Protein AF-0000000084389803 (afdb_homodimer)

Organism: Colletotrichum higginsianum (strain IMI 349063) (NCBI:txid759273)

Foldseek 3Di:
DDDDDPCPDDDDPDDDDDDDPPPPDDPPPDDPPPDDPPPPPCDPVNVVVVVVVVVVVVVVVVVVCVVCCVCCVVVVVCPVCPCPCCCVPDALCVVLLPDFDKDKDFFDDDCLLVVPVVACVVVVPVPPPQNLVVLLVQQVAQKFKDQACVSRPDDDAADWAPDNVQGDPRIGIDGDLVNLLSVLVSLVSVVVSCVVVPDDADPVNVVSNVVSVVSNVVVCVVVVWDWDFAFPDPPDPPDRHTPRGRTIDIDTDSVSSSVSRLVGHWDDDDGGIDRDDPPDDGDGD/DDDDDPDPCPDDPPPCPDDPDDDDDDPPDDDDDDDDPPPPPCDPVNVVVVVVVVVVVVVVVVVVCVVCCCCCVVVVVCCPCPVCCCCVPDALCVVLLPDFDKDKDFFDDDCLQVVPVVACVVVPPVVPVQNLQVLLVQQVAQKFKDQACVSRPDDDAADWAPDNVQGDPRIGIDGDLVNLLSVLVSLVSVVVSCVVVPDDADPVSVVSNVVSVVSNVVVCVVVVWDWDFAFPDPPDPPDRHTPRGRTIDIDTDSVSSRVSRLVGHWDDDDGGIDRDDPPDDGDGD

Radius of gyration: 41.42 Å; Cα contacts (8 Å, |Δi|>4): 712; chains: 2; bounding box: 117×66×155 Å

Solvent-accessible surface area (backbone atoms only — not comparable to full-atom values): 33379 Å² total; per-residue (Å²): 133,92,87,77,91,71,88,76,86,87,73,96,78,78,84,87,81,83,86,86,82,74,85,75,83,84,83,79,80,82,82,83,76,80,77,77,82,74,79,73,75,73,49,73,67,43,50,51,46,42,47,51,44,47,48,48,48,47,51,47,47,51,44,43,45,46,44,44,41,42,41,42,46,46,50,56,56,42,43,64,66,59,64,61,58,64,61,61,76,59,58,66,54,43,63,79,54,45,90,71,53,73,40,81,39,69,37,68,84,58,64,89,71,39,51,68,73,71,34,64,67,66,37,62,78,51,72,77,76,45,74,34,46,63,51,26,78,80,32,81,40,70,34,27,54,37,60,53,41,59,84,58,75,41,80,66,37,22,67,54,41,52,55,61,86,82,49,62,92,58,33,25,33,30,26,40,45,36,41,53,44,50,51,36,49,51,50,50,53,52,49,53,52,41,36,61,72,69,49,80,63,50,71,67,54,46,53,50,50,30,50,35,49,40,55,44,51,54,49,47,50,26,62,46,48,64,36,61,27,47,26,71,43,36,82,45,82,88,65,55,51,62,79,66,53,78,28,64,41,61,18,40,45,52,72,56,51,51,52,38,50,56,74,32,32,27,38,83,51,94,73,20,39,34,74,69,53,92,84,53,75,74,48,73,111,134,90,85,90,77,90,77,84,80,78,79,77,88,71,84,74,80,78,75,88,76,86,85,80,84,84,87,80,83,84,85,86,81,85,81,81,83,78,80,75,78,76,52,72,74,44,52,56,51,42,46,53,46,48,49,50,47,47,52,47,46,50,48,40,44,47,43,43,41,42,41,39,44,47,44,53,57,39,43,62,65,59,60,62,53,62,58,59,74,60,58,66,55,43,64,80,53,44,91,71,53,74,40,82,39,68,37,68,85,57,62,89,71,38,51,68,75,70,34,64,70,71,32,64,81,43,73,75,70,44,72,36,47,63,50,25,78,80,32,80,38,70,34,26,52,37,62,54,41,59,84,58,75,41,81,65,36,23,68,52,42,53,54,61,87,81,49,61,93,57,34,25,34,30,25,39,44,37,40,53,44,51,50,36,51,50,50,50,54,51,49,52,52,40,35,61,73,68,49,78,62,50,72,68,53,46,53,49,50,30,49,34,50,39,56,42,50,52,50,47,49,26,62,47,48,63,37,63,26,46,27,73,45,35,81,46,80,90,64,55,50,62,78,66,52,77,26,65,42,62,18,41,44,52,69,56,51,51,52,39,50,56,76,30,31,27,39,85,50,94,73,20,39,33,73,68,54,92,82,54,76,72,47,72,111

pLDDT: mean 70.12, std 28.92, range [16.5, 98.12]

Sequence (570 aa):
MAEDNQEKQFMPLMRDHDSDADTLDEFTCQKCRHAGRQQTIWPAVGVKAILIALLAVAVVMAGLGIVAFAVVYQNSNHCDHSEHESSTLNLPTDSLFGDIPWRRVIMEKDPRYHDPTLSETDQGNMERLNDTFVWSDILPTTMIAVPDPSIYGLSGGGKVWENPADFDDKTEAWTVSVMHQLHCLADFKKNFNNLRSGGALSDGQYAHLTHCVEIVRRNVMCKAELALERPNDPHIWPVQHVSGWGNAHVCRDWDQVMAAIKKYAITRGENGWRRIRDDDPKLIIMAEDNQEKQFMPLMRDHDSDADTLDEFTCQKCRHAGRQQTIWPAVGVKAILIALLAVAVVMAGLGIVAFAVVYQNSNHCDHSEHESSTLNLPTDSLFGDIPWRRVIMEKDPRYHDPTLSETDQGNMERLNDTFVWSDILPTTMIAVPDPSIYGLSGGGKVWENPADFDDKTEAWTVSVMHQLHCLADFKKNFNNLRSGGALSDGQYAHLTHCVEIVRRNVMCKAELALERPNDPHIWPVQHVSGWGNAHVCRDWDQVMAAIKKYAITRGENGWRRIRDDDPKLII

InterPro domains:
  IPR021765 Mycotoxin biosynthesis protein UstYa-like [PF11807] (53-258)
  IPR021765 Mycotoxin biosynthesis protein UstYa-like [PTHR33365] (1-266)

Secondary structure (DSSP, 8-state):
-------------------------------------------HHHHHHHHHHHHHHHHHHHHHHHHHHHHIIIIITTS---------SS-TTHHHH--PPEEEEEE---HHHH-TT--STHHHHS-S--HHHHHHTT---SEEEES-GGGGT----B--BSSGGGS-TT-EEEEEHHHHHHHHHHHHHHHHHHHHTT----HHHHHHHHHHHHHHHHHHHHH----EE-BS-TT-SS---B---SEEEEEE-HHHHHHHHHTTEEEE-SSSEEE--TTPPPPP-/-------------------------------------------THHHHHHHHHHHHHHHHHHHHHHHHHHHHHHHTTTS---------SS-TTHHHH--PPEEEEEE---HHHH-TT--SGGGTT-SS--HHHHHHTT---SEEEES-GGGGT----B--BSSGGGS-TT-EEEEEHHHHHHHHHHHHHHHHHHHHTT----HHHHHHHHHHHHHHHHHHHHH----EE-BS-TT-SS---B---SEEEEEE-HHHHHHHHHTTEEEE-SSSEEE--TTPPPPP-

Structure (mmCIF, N/CA/C/O backbone):
data_AF-0000000084389803-model_v1
#
loop_
_entity.id
_entity.type
_entity.pdbx_description
1 polymer 'Oxidase ustYa'
#
loop_
_atom_site.group_PDB
_atom_site.id
_atom_site.type_symbol
_atom_site.label_atom_id
_atom_site.label_alt_id
_atom_site.label_comp_id
_atom_site.label_asym_id
_atom_site.label_entity_id
_atom_site.label_seq_id
_atom_site.pdbx_PDB_ins_code
_atom_site.Cartn_x
_atom_site.Cartn_y
_atom_site.Cartn_z
_atom_site.occupancy
_atom_site.B_iso_or_equiv
_atom_site.auth_seq_id
_atom_site.auth_comp_id
_atom_site.auth_asym_id
_atom_site.auth_atom_id
_atom_site.pdbx_PDB_model_num
ATOM 1 N N . MET A 1 1 ? -31.562 -13.711 -65.875 1 16.94 1 MET A N 1
ATOM 2 C CA . MET A 1 1 ? -30.797 -14.047 -67.062 1 16.94 1 MET A CA 1
ATOM 3 C C . MET A 1 1 ? -29.328 -13.633 -66.938 1 16.94 1 MET A C 1
ATOM 5 O O . MET A 1 1 ? -28.469 -14.078 -67.688 1 16.94 1 MET A O 1
ATOM 9 N N . ALA A 1 2 ? -28.906 -12.422 -66.312 1 20.75 2 ALA A N 1
ATOM 10 C CA . ALA A 1 2 ? -27.781 -11.75 -66.938 1 20.75 2 ALA A CA 1
ATOM 11 C C . ALA A 1 2 ? -26.469 -12.477 -66.688 1 20.75 2 ALA A C 1
ATOM 13 O O . ALA A 1 2 ? -26.281 -13.047 -65.562 1 20.75 2 ALA A O 1
ATOM 14 N N . GLU A 1 3 ? -25.5 -12.352 -67.688 1 18.73 3 GLU A N 1
ATOM 15 C CA . GLU A 1 3 ? -24.344 -12.969 -68.312 1 18.73 3 GLU A CA 1
ATOM 16 C C . GLU A 1 3 ? -23.047 -12.68 -67.562 1 18.73 3 GLU A C 1
ATOM 18 O O . GLU A 1 3 ? -22.984 -11.719 -66.812 1 18.73 3 GLU A O 1
ATOM 23 N N . ASP A 1 4 ? -21.781 -13.211 -68 1 19.16 4 ASP A N 1
ATOM 24 C CA . ASP A 1 4 ? -20.578 -14.008 -67.812 1 19.16 4 ASP A CA 1
ATOM 25 C C . ASP A 1 4 ? -19.328 -13.125 -67.875 1 19.16 4 ASP A C 1
ATOM 27 O O . ASP A 1 4 ? -18.203 -13.617 -67.75 1 19.16 4 ASP A O 1
ATOM 31 N N . ASN A 1 5 ? -19.312 -11.695 -68.062 1 19.83 5 ASN A N 1
ATOM 32 C CA . ASN A 1 5 ? -18.234 -11.336 -69 1 19.83 5 ASN A CA 1
ATOM 33 C C . ASN A 1 5 ? -16.875 -11.297 -68.312 1 19.83 5 ASN A C 1
ATOM 35 O O . ASN A 1 5 ? -16.656 -10.438 -67.438 1 19.83 5 ASN A O 1
ATOM 39 N N . GLN A 1 6 ? -15.906 -12.336 -68.25 1 18.86 6 GLN A N 1
ATOM 40 C CA . GLN A 1 6 ? -14.672 -12.852 -67.688 1 18.86 6 GLN A CA 1
ATOM 41 C C . GLN A 1 6 ? -13.453 -12.156 -68.312 1 18.86 6 GLN A C 1
ATOM 43 O O . GLN A 1 6 ? -12.344 -12.695 -68.25 1 18.86 6 GLN A O 1
ATOM 48 N N . GLU A 1 7 ? -13.328 -10.844 -68.688 1 18.34 7 GLU A N 1
ATOM 49 C CA . GLU A 1 7 ? -12.266 -10.625 -69.688 1 18.34 7 GLU A CA 1
ATOM 50 C C . GLU A 1 7 ? -10.898 -10.602 -69.062 1 18.34 7 GLU A C 1
ATOM 52 O O . GLU A 1 7 ? -10.602 -9.711 -68.25 1 18.34 7 GLU A O 1
ATOM 57 N N . LYS A 1 8 ? -10.023 -11.648 -68.688 1 20.7 8 LYS A N 1
ATOM 58 C CA . LYS A 1 8 ? -8.758 -11.914 -68 1 20.7 8 LYS A CA 1
ATOM 59 C C . LYS A 1 8 ? -7.57 -11.492 -68.875 1 20.7 8 LYS A C 1
ATOM 61 O O . LYS A 1 8 ? -7.176 -12.211 -69.812 1 20.7 8 LYS A O 1
ATOM 66 N N . GLN A 1 9 ? -7.477 -10.242 -69.375 1 16.67 9 GLN A N 1
ATOM 67 C CA . GLN A 1 9 ? -6.492 -10.086 -70.438 1 16.67 9 GLN A CA 1
ATOM 68 C C . GLN A 1 9 ? -5.086 -10.414 -69.938 1 16.67 9 GLN A C 1
ATOM 70 O O . GLN A 1 9 ? -4.773 -10.219 -68.75 1 16.67 9 GLN A O 1
ATOM 75 N N . PHE A 1 10 ? -4.008 -10.758 -70.875 1 16.83 10 PHE A N 1
ATOM 76 C CA . PHE A 1 10 ? -2.9 -11.562 -71.375 1 16.83 10 PHE A CA 1
ATOM 77 C C . PHE A 1 10 ? -1.562 -10.938 -71 1 16.83 10 PHE A C 1
ATOM 79 O O . PHE A 1 10 ? -1.495 -9.742 -70.688 1 16.83 10 PHE A O 1
ATOM 86 N N . MET A 1 11 ? -0.397 -11.531 -71.562 1 17.09 11 MET A N 1
ATOM 87 C CA . MET A 1 11 ? 0.909 -12.141 -71.312 1 17.09 11 MET A CA 1
ATOM 88 C C . MET A 1 11 ? 2.029 -11.227 -71.812 1 17.09 11 MET A C 1
ATOM 90 O O . MET A 1 11 ? 3.209 -11.539 -71.625 1 17.09 11 MET A O 1
ATOM 94 N N . PRO A 1 12 ? 2.17 -9.836 -72.062 1 17.47 12 PRO A N 1
ATOM 95 C CA . PRO A 1 12 ? 3.197 -9.695 -73.125 1 17.47 12 PRO A CA 1
ATOM 96 C C . PRO A 1 12 ? 4.617 -9.781 -72.562 1 17.47 12 PRO A C 1
ATOM 98 O O . PRO A 1 12 ? 4.91 -9.172 -71.5 1 17.47 12 PRO A O 1
ATOM 101 N N . LEU A 1 13 ? 5.605 -10.742 -72.75 1 17.34 13 LEU A N 1
ATOM 102 C CA . LEU A 1 13 ? 6.855 -11.367 -72.312 1 17.34 13 LEU A CA 1
ATOM 103 C C . LEU A 1 13 ? 8.055 -10.57 -72.812 1 17.34 13 LEU A C 1
ATOM 105 O O . LEU A 1 13 ? 9.164 -10.727 -72.312 1 17.34 13 LEU A O 1
ATOM 109 N N . MET A 1 14 ? 8.172 -9.664 -73.875 1 16.5 14 MET A N 1
ATOM 110 C CA . MET A 1 14 ? 9.234 -9.875 -74.875 1 16.5 14 MET A CA 1
ATOM 111 C C . MET A 1 14 ? 10.531 -9.211 -74.438 1 16.5 14 MET A C 1
ATOM 113 O O . MET A 1 14 ? 11.594 -9.469 -75 1 16.5 14 MET A O 1
ATOM 117 N N . ARG A 1 15 ? 10.773 -8.383 -73.375 1 18.33 15 ARG A N 1
ATOM 118 C CA . ARG A 1 15 ? 11.688 -7.344 -73.812 1 18.33 15 ARG A CA 1
ATOM 119 C C . ARG A 1 15 ? 13.094 -7.895 -74.062 1 18.33 15 ARG A C 1
ATOM 121 O O . ARG A 1 15 ? 13.492 -8.852 -73.375 1 18.33 15 ARG A O 1
ATOM 128 N N . ASP A 1 16 ? 14.055 -7.215 -74.938 1 16.89 16 ASP A N 1
ATOM 129 C CA . ASP A 1 16 ? 15.195 -7.355 -75.812 1 16.89 16 ASP A CA 1
ATOM 130 C C . ASP A 1 16 ? 16.516 -7.383 -75.062 1 16.89 16 ASP A C 1
ATOM 132 O O . ASP A 1 16 ? 16.641 -6.703 -74 1 16.89 16 ASP A O 1
ATOM 136 N N . HIS A 1 17 ? 17.469 -8.344 -75.188 1 18.48 17 HIS A N 1
ATOM 137 C CA . HIS A 1 17 ? 18.641 -9.07 -74.75 1 18.48 17 HIS A CA 1
ATOM 138 C C . HIS A 1 17 ? 19.922 -8.289 -75 1 18.48 17 HIS A C 1
ATOM 140 O O . HIS A 1 17 ? 21.031 -8.828 -74.875 1 18.48 17 HIS A O 1
ATOM 146 N N . ASP A 1 18 ? 19.984 -6.887 -75 1 18.14 18 ASP A N 1
ATOM 147 C CA . ASP A 1 18 ? 21.109 -6.379 -75.75 1 18.14 18 ASP A CA 1
ATOM 148 C C . ASP A 1 18 ? 22.438 -6.887 -75.188 1 18.14 18 ASP A C 1
ATOM 150 O O . ASP A 1 18 ? 22.516 -7.312 -74.062 1 18.14 18 ASP A O 1
ATOM 154 N N . SER A 1 19 ? 23.688 -6.516 -75.938 1 18.11 19 SER A N 1
ATOM 155 C CA . SER A 1 19 ? 24.969 -6.895 -76.5 1 18.11 19 SER A CA 1
ATOM 156 C C . SER A 1 19 ? 26.125 -6.621 -75.562 1 18.11 19 SER A C 1
ATOM 158 O O . SER A 1 19 ? 26.281 -5.508 -75.062 1 18.11 19 SER A O 1
ATOM 160 N N . ASP A 1 20 ? 26.641 -7.512 -74.75 1 18.38 20 ASP A N 1
ATOM 161 C CA . ASP A 1 20 ? 27.656 -7.684 -73.688 1 18.38 20 ASP A CA 1
ATOM 162 C C . ASP A 1 20 ? 29.062 -7.406 -74.25 1 18.38 20 ASP A C 1
ATOM 164 O O . ASP A 1 20 ? 29.531 -8.125 -75.125 1 18.38 20 ASP A O 1
ATOM 168 N N . ALA A 1 21 ? 29.484 -6.133 -74.5 1 17.7 21 ALA A N 1
ATOM 169 C CA . ALA A 1 21 ? 30.75 -5.691 -75.062 1 17.7 21 ALA A CA 1
ATOM 170 C C . ALA A 1 21 ? 31.938 -6.191 -74.312 1 17.7 21 ALA A C 1
ATOM 172 O O . ALA A 1 21 ? 32 -6.012 -73.062 1 17.7 21 ALA A O 1
ATOM 173 N N . ASP A 1 22 ? 32.812 -7.145 -74.625 1 18.38 22 ASP A N 1
ATOM 174 C CA . ASP A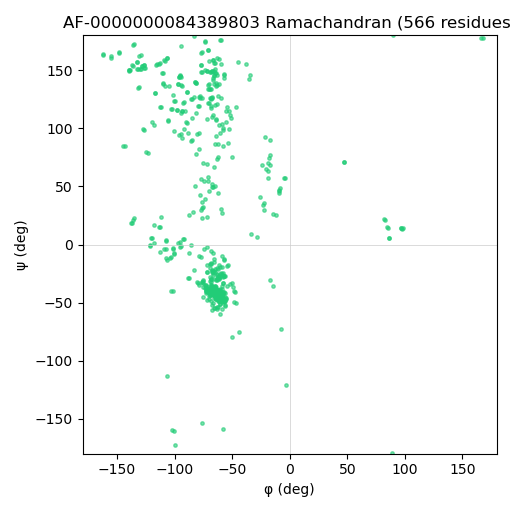 1 22 ? 33.906 -8.047 -74.312 1 18.38 22 ASP A CA 1
ATOM 175 C C . ASP A 1 22 ? 35.219 -7.273 -74.125 1 18.38 22 ASP A C 1
ATOM 177 O O . ASP A 1 22 ? 36.281 -7.871 -74 1 18.38 22 ASP A O 1
ATOM 181 N N . THR A 1 23 ? 35.281 -6.051 -73.312 1 18.77 23 THR A N 1
ATOM 182 C CA . THR A 1 23 ? 36.5 -5.301 -73.5 1 18.77 23 THR A CA 1
ATOM 183 C C . THR A 1 23 ? 37.688 -6.094 -72.938 1 18.77 23 THR A C 1
ATOM 185 O O . THR A 1 23 ? 37.656 -6.57 -71.812 1 18.77 23 THR A O 1
ATOM 188 N N . LEU A 1 24 ? 38.594 -6.633 -73.75 1 19.14 24 LEU A N 1
ATOM 189 C CA . LEU A 1 24 ? 39.75 -7.516 -73.75 1 19.14 24 LEU A CA 1
ATOM 190 C C . LEU A 1 24 ? 40.969 -6.852 -73.125 1 19.14 24 LEU A C 1
ATOM 192 O O . LEU A 1 24 ? 42.062 -7.402 -73.188 1 19.14 24 LEU A O 1
ATOM 196 N N . ASP A 1 25 ? 40.938 -5.773 -72.188 1 19.58 25 ASP A N 1
ATOM 197 C CA . ASP A 1 25 ? 42.156 -4.984 -72.188 1 19.58 25 ASP A CA 1
ATOM 198 C C . ASP A 1 25 ? 43.344 -5.836 -71.75 1 19.58 25 ASP A C 1
ATOM 200 O O . ASP A 1 25 ? 43.188 -6.844 -71.062 1 19.58 25 ASP A O 1
ATOM 204 N N . GLU A 1 26 ? 44.656 -5.324 -72.125 1 19.56 26 GLU A N 1
ATOM 205 C CA . GLU A 1 26 ? 46.062 -5.637 -72.5 1 19.56 26 GLU A CA 1
ATOM 206 C C . GLU A 1 26 ? 46.906 -5.828 -71.25 1 19.56 26 GLU A C 1
ATOM 208 O O . GLU A 1 26 ? 46.875 -5.004 -70.312 1 19.56 26 GLU A O 1
ATOM 213 N N . PHE A 1 27 ? 47.406 -7.051 -70.812 1 20.92 27 PHE A N 1
ATOM 214 C CA . PHE A 1 27 ? 48.125 -7.723 -69.75 1 20.92 27 PHE A CA 1
ATOM 215 C C . PHE A 1 27 ? 49.562 -7.27 -69.688 1 20.92 27 PHE A C 1
ATOM 217 O O . PHE A 1 27 ? 50.438 -7.938 -70.188 1 20.92 27 PHE A O 1
ATOM 224 N N . THR A 1 28 ? 49.906 -5.879 -69.688 1 18.95 28 THR A N 1
ATOM 225 C CA . THR A 1 28 ? 51.281 -5.57 -70 1 18.95 28 THR A CA 1
ATOM 226 C C . THR A 1 28 ? 52.188 -6.059 -68.812 1 18.95 28 THR A C 1
ATOM 228 O O . THR A 1 28 ? 51.812 -5.926 -67.688 1 18.95 28 THR A O 1
ATOM 231 N N . CYS A 1 29 ? 53.188 -6.859 -69.125 1 20.98 29 CYS A N 1
ATOM 232 C CA . CYS A 1 29 ? 54.156 -7.746 -68.438 1 20.98 29 CYS A CA 1
ATOM 233 C C . CYS A 1 29 ? 55.25 -6.949 -67.812 1 20.98 29 CYS A C 1
ATOM 235 O O . CYS A 1 29 ? 56.375 -6.844 -68.312 1 20.98 29 CYS A O 1
ATOM 237 N N . GLN A 1 30 ? 55.031 -5.773 -67.125 1 18.81 30 GLN A N 1
ATOM 238 C CA . GLN A 1 30 ? 56.156 -4.871 -66.875 1 18.81 30 GLN A CA 1
ATOM 239 C C . GLN A 1 30 ? 57.281 -5.562 -66.125 1 18.81 30 GLN A C 1
ATOM 241 O O . GLN A 1 30 ? 57.031 -6.402 -65.25 1 18.81 30 GLN A O 1
ATOM 246 N N . LYS A 1 31 ? 58.625 -5.188 -66.5 1 20.91 31 LYS A N 1
ATOM 247 C CA . LYS A 1 31 ? 60.062 -5.488 -66.375 1 20.91 31 LYS A CA 1
ATOM 248 C C . LYS A 1 31 ? 60.5 -5.344 -64.938 1 20.91 31 LYS A C 1
ATOM 250 O O . LYS A 1 31 ? 60.094 -4.43 -64.25 1 20.91 31 LYS A O 1
ATOM 255 N N . CYS A 1 32 ? 61.188 -6.359 -64.25 1 21.11 32 CYS A N 1
ATOM 256 C CA . CYS A 1 32 ? 61.688 -6.805 -62.938 1 21.11 32 CYS A CA 1
ATOM 257 C C . CYS A 1 32 ? 62.906 -5.992 -62.531 1 21.11 32 CYS A C 1
ATOM 259 O O . CYS A 1 32 ? 64.062 -6.324 -62.875 1 21.11 32 CYS A O 1
ATOM 261 N N . ARG A 1 33 ? 62.969 -4.629 -62.781 1 21.55 33 ARG A N 1
ATOM 262 C CA . ARG A 1 33 ? 64.25 -3.977 -62.656 1 21.55 33 ARG A CA 1
ATOM 263 C C . ARG A 1 33 ? 64.875 -4.211 -61.25 1 21.55 33 ARG A C 1
ATOM 265 O O . ARG A 1 33 ? 64.188 -4.086 -60.25 1 21.55 33 ARG A O 1
ATOM 272 N N . HIS A 1 34 ? 66 -4.926 -61.25 1 22.83 34 HIS A N 1
ATOM 273 C CA . HIS A 1 34 ? 66.875 -5.438 -60.219 1 22.83 34 HIS A CA 1
ATOM 274 C C . HIS A 1 34 ? 67.562 -4.301 -59.438 1 22.83 34 HIS A C 1
ATOM 276 O O . HIS A 1 34 ? 68.438 -3.6 -59.969 1 22.83 34 HIS A O 1
ATOM 282 N N . ALA A 1 35 ? 66.875 -3.297 -58.938 1 24.38 35 ALA A N 1
ATOM 283 C CA . ALA A 1 35 ? 67.438 -2.08 -58.375 1 24.38 35 ALA A CA 1
ATOM 284 C C . ALA A 1 35 ? 68.438 -2.406 -57.281 1 24.38 35 ALA A C 1
ATOM 286 O O . ALA A 1 35 ? 68.25 -3.312 -56.5 1 24.38 35 ALA A O 1
ATOM 287 N N . GLY A 1 36 ? 69.812 -1.921 -57.594 1 25.33 36 GLY A N 1
ATOM 288 C CA . GLY A 1 36 ? 71.125 -1.866 -56.969 1 25.33 36 GLY A CA 1
ATOM 289 C C . GLY A 1 36 ? 71.062 -1.375 -55.531 1 25.33 36 GLY A C 1
ATOM 290 O O . GLY A 1 36 ? 70.375 -0.431 -55.219 1 25.33 36 GLY A O 1
ATOM 291 N N . ARG A 1 37 ? 71.5 -2.271 -54.625 1 28.3 37 ARG A N 1
ATOM 292 C CA . ARG A 1 37 ? 71.5 -2.277 -53.156 1 28.3 37 ARG A CA 1
ATOM 293 C C . ARG A 1 37 ? 72.438 -1.193 -52.625 1 28.3 37 ARG A C 1
ATOM 295 O O . ARG A 1 37 ? 73.688 -1.317 -52.688 1 28.3 37 ARG A O 1
ATOM 302 N N . GLN A 1 38 ? 72.312 0.101 -53.156 1 27.77 38 GLN A N 1
ATOM 303 C CA . GLN A 1 38 ? 73.25 1.117 -52.656 1 27.77 38 GLN A CA 1
ATOM 304 C C . GLN A 1 38 ? 73.25 1.118 -51.156 1 27.77 38 GLN A C 1
ATOM 306 O O . GLN A 1 38 ? 72.25 1.168 -50.5 1 27.77 38 GLN A O 1
ATOM 311 N N . GLN A 1 39 ? 74.438 0.583 -50.688 1 28.61 39 GLN A N 1
ATOM 312 C CA . GLN A 1 39 ? 74.875 0.408 -49.312 1 28.61 39 GLN A CA 1
ATOM 313 C C . GLN A 1 39 ? 75 1.755 -48.594 1 28.61 39 GLN A C 1
ATOM 315 O O . GLN A 1 39 ? 75.938 2.523 -48.906 1 28.61 39 GLN A O 1
ATOM 320 N N . THR A 1 40 ? 74.062 2.66 -48.719 1 29.97 40 THR A N 1
ATOM 321 C CA . THR A 1 40 ? 74.25 4 -48.156 1 29.97 40 THR A CA 1
ATOM 322 C C . THR A 1 40 ? 74.625 3.938 -46.688 1 29.97 40 THR A C 1
ATOM 324 O O . THR A 1 40 ? 74 3.229 -45.906 1 29.97 40 THR A O 1
ATOM 327 N N . ILE A 1 41 ? 76 4.094 -46.562 1 34.16 41 ILE A N 1
ATOM 328 C CA . ILE A 1 41 ? 76.75 4.262 -45.344 1 34.16 41 ILE A CA 1
ATOM 329 C C . ILE A 1 41 ? 76.125 5.379 -44.5 1 34.16 41 ILE A C 1
ATOM 331 O O . ILE A 1 41 ? 76.062 6.531 -44.938 1 34.16 41 ILE A O 1
ATOM 335 N N . TRP A 1 42 ? 75.062 5.145 -43.875 1 34.41 42 TRP A N 1
ATOM 336 C CA . TRP A 1 42 ? 74.375 6.137 -43.094 1 34.41 42 TRP A CA 1
ATOM 337 C C . TRP A 1 42 ? 75.25 6.723 -42 1 34.41 42 TRP A C 1
ATOM 339 O O . TRP A 1 42 ? 75.812 5.988 -41.188 1 34.41 42 TRP A O 1
ATOM 349 N N . PRO A 1 43 ? 76.062 7.82 -42.5 1 38.78 43 PRO A N 1
ATOM 350 C CA . PRO A 1 43 ? 77.062 8.477 -41.656 1 38.78 43 PRO A CA 1
ATOM 351 C C . PRO A 1 43 ? 76.562 8.617 -40.219 1 38.78 43 PRO A C 1
ATOM 353 O O . PRO A 1 43 ? 75.375 8.555 -39.938 1 38.78 43 PRO A O 1
ATOM 356 N N . ALA A 1 44 ? 77.688 8.695 -39.375 1 45.69 44 ALA A N 1
ATOM 357 C CA . ALA A 1 44 ? 77.688 8.711 -37.938 1 45.69 44 ALA A CA 1
ATOM 358 C C . ALA A 1 44 ? 76.688 9.742 -37.406 1 45.69 44 ALA A C 1
ATOM 360 O O . ALA A 1 44 ? 76.125 9.555 -36.344 1 45.69 44 ALA A O 1
ATOM 361 N N . VAL A 1 45 ? 76.625 10.852 -38.156 1 45.72 45 VAL A N 1
ATOM 362 C CA . VAL A 1 45 ? 75.625 11.898 -37.812 1 45.72 45 VAL A CA 1
ATOM 363 C C . VAL A 1 45 ? 74.25 11.375 -38 1 45.72 45 VAL A C 1
ATOM 365 O O . VAL A 1 45 ? 73.312 11.93 -37.438 1 45.72 45 VAL A O 1
ATOM 368 N N . GLY A 1 46 ? 74.25 10.266 -38.875 1 42.03 46 GLY A N 1
ATOM 369 C CA . GLY A 1 46 ? 72.938 9.695 -39.094 1 42.03 46 GLY A CA 1
ATOM 370 C C . GLY A 1 46 ? 72.375 8.898 -37.938 1 42.03 46 GLY A C 1
ATOM 371 O O . GLY A 1 46 ? 71.188 8.836 -37.719 1 42.03 46 GLY A O 1
ATOM 372 N N . VAL A 1 47 ? 73.375 8.289 -37.344 1 49.97 47 VAL A N 1
ATOM 373 C CA . VAL A 1 47 ? 72.938 7.523 -36.188 1 49.97 47 VAL A CA 1
ATOM 374 C C . VAL A 1 47 ? 72.5 8.477 -35.062 1 49.97 47 VAL A C 1
ATOM 376 O O . VAL A 1 47 ? 71.5 8.211 -34.375 1 49.97 47 VAL A O 1
ATOM 379 N N . LYS A 1 48 ? 73.312 9.477 -34.875 1 54.25 48 LYS A N 1
ATOM 380 C CA . LYS A 1 48 ? 72.938 10.445 -33.875 1 54.25 48 LYS A CA 1
ATOM 381 C C . LYS A 1 48 ? 71.625 11.109 -34.25 1 54.25 48 LYS A C 1
ATOM 383 O O . LYS A 1 48 ? 70.75 11.367 -33.375 1 54.25 48 LYS A O 1
ATOM 388 N N . ALA A 1 49 ? 71.5 11.43 -35.531 1 53.59 49 ALA A N 1
ATOM 389 C CA . ALA A 1 49 ? 70.25 11.977 -36 1 53.59 49 ALA A CA 1
ATOM 390 C C . ALA A 1 49 ? 69.125 10.93 -35.906 1 53.59 49 ALA A C 1
ATOM 392 O O . ALA A 1 49 ? 68 11.258 -35.625 1 53.59 49 ALA A O 1
ATOM 393 N N . ILE A 1 50 ? 69.562 9.695 -36.031 1 56 50 ILE A N 1
ATOM 394 C CA . ILE A 1 50 ? 68.562 8.641 -35.844 1 56 50 ILE A CA 1
ATOM 395 C C . ILE A 1 50 ? 68.25 8.484 -34.344 1 56 50 ILE A C 1
ATOM 397 O O . ILE A 1 50 ? 67.062 8.344 -34 1 56 50 ILE A O 1
ATOM 401 N N . LEU A 1 51 ? 69.25 8.633 -33.625 1 58.25 51 LEU A N 1
ATOM 402 C CA . LEU A 1 51 ? 69 8.516 -32.219 1 58.25 51 LEU A CA 1
ATOM 403 C C . LEU A 1 51 ? 68.25 9.727 -31.703 1 58.25 51 LEU A C 1
ATOM 405 O O . LEU A 1 51 ? 67.312 9.594 -30.906 1 58.25 51 LEU A O 1
ATOM 409 N N . ILE A 1 52 ? 68.562 10.953 -32.094 1 61.62 52 ILE A N 1
ATOM 410 C CA . ILE A 1 52 ? 67.75 12.125 -31.766 1 61.62 52 ILE A CA 1
ATOM 411 C C . ILE A 1 52 ? 66.375 12.008 -32.406 1 61.62 52 ILE A C 1
ATOM 413 O O . ILE A 1 52 ? 65.375 12.344 -31.781 1 61.62 52 ILE A O 1
ATOM 417 N N . ALA A 1 53 ? 66.375 11.453 -33.594 1 60.66 53 ALA A N 1
ATOM 418 C CA . ALA A 1 53 ? 65.062 11.234 -34.25 1 60.66 53 ALA A CA 1
ATOM 419 C C . ALA A 1 53 ? 64.312 10.133 -33.531 1 60.66 53 ALA A C 1
ATOM 421 O O . ALA A 1 53 ? 63.094 10.234 -33.375 1 60.66 53 ALA A O 1
ATOM 422 N N . LEU A 1 54 ? 65.062 9.156 -33.125 1 61.41 54 LEU A N 1
ATOM 423 C CA . LEU A 1 54 ? 64.375 8.141 -32.312 1 61.41 54 LEU A CA 1
ATOM 424 C C . LEU A 1 54 ? 63.938 8.703 -30.953 1 61.41 54 LEU A C 1
ATOM 426 O O . LEU A 1 54 ? 62.875 8.398 -30.453 1 61.41 54 LEU A O 1
ATOM 430 N N . LEU A 1 55 ? 64.75 9.547 -30.438 1 63.53 55 LEU A N 1
ATOM 431 C CA . LEU A 1 55 ? 64.375 10.172 -29.172 1 63.53 55 LEU A CA 1
ATOM 432 C C . LEU A 1 55 ? 63.281 11.18 -29.375 1 63.53 55 LEU A C 1
ATOM 434 O O . LEU A 1 55 ? 62.375 11.273 -28.562 1 63.53 55 LEU A O 1
ATOM 438 N N . ALA A 1 56 ? 63.281 11.883 -30.516 1 61.66 56 ALA A N 1
ATOM 439 C CA . ALA A 1 56 ? 62.156 12.766 -30.828 1 61.66 56 ALA A CA 1
ATOM 440 C C . ALA A 1 56 ? 60.906 11.961 -31.141 1 61.66 56 ALA A C 1
ATOM 442 O O . ALA A 1 56 ? 59.812 12.344 -30.719 1 61.66 56 ALA A O 1
ATOM 443 N N . VAL A 1 57 ? 61.031 10.852 -31.844 1 62.44 57 VAL A N 1
ATOM 444 C CA . VAL A 1 57 ? 59.875 10 -32.062 1 62.44 57 VAL A CA 1
ATOM 445 C C . VAL A 1 57 ? 59.438 9.383 -30.734 1 62.44 57 VAL A C 1
ATOM 447 O O . VAL A 1 57 ? 58.25 9.25 -30.484 1 62.44 57 VAL A O 1
ATOM 450 N N . ALA A 1 58 ? 60.406 9.07 -29.922 1 59.81 58 ALA A N 1
ATOM 451 C CA . ALA A 1 58 ? 60.031 8.555 -28.609 1 59.81 58 ALA A CA 1
ATOM 452 C C . ALA A 1 58 ? 59.375 9.641 -27.766 1 59.81 58 ALA A C 1
ATOM 454 O O . ALA A 1 58 ? 58.406 9.375 -27.047 1 59.81 58 ALA A O 1
ATOM 455 N N . VAL A 1 59 ? 59.781 10.883 -27.781 1 61.84 59 VAL A N 1
ATOM 456 C CA . VAL A 1 59 ? 59.125 11.992 -27.078 1 61.84 59 VAL A CA 1
ATOM 457 C C . VAL A 1 59 ? 57.781 12.281 -27.734 1 61.84 59 VAL A C 1
ATOM 459 O O . VAL A 1 59 ? 56.781 12.547 -27.047 1 61.84 59 VAL A O 1
ATOM 462 N N . VAL A 1 60 ? 57.656 12.195 -29.016 1 57.84 60 VAL A N 1
ATOM 463 C CA . VAL A 1 60 ? 56.375 12.383 -29.688 1 57.84 60 VAL A CA 1
ATOM 464 C C . VAL A 1 60 ? 55.469 11.172 -29.438 1 57.84 60 VAL A C 1
ATOM 466 O O . VAL A 1 60 ? 54.281 11.32 -29.172 1 57.84 60 VAL A O 1
ATOM 469 N N . MET A 1 61 ? 56.031 9.992 -29.453 1 55.28 61 MET A N 1
ATOM 470 C CA . MET A 1 61 ? 55.156 8.859 -29.109 1 55.28 61 MET A CA 1
ATOM 471 C C . MET A 1 61 ? 54.812 8.883 -27.625 1 55.28 61 MET A C 1
ATOM 473 O O . MET A 1 61 ? 53.688 8.516 -27.25 1 55.28 61 MET A O 1
ATOM 477 N N . ALA A 1 62 ? 55.719 9.273 -26.766 1 57.31 62 ALA A N 1
ATOM 478 C CA . ALA A 1 62 ? 55.344 9.469 -25.359 1 57.31 62 ALA A CA 1
ATOM 479 C C . ALA A 1 62 ? 54.375 10.633 -25.219 1 57.31 62 ALA A C 1
ATOM 481 O O . ALA A 1 62 ? 53.438 10.562 -24.406 1 57.31 62 ALA A O 1
ATOM 482 N N . GLY A 1 63 ? 54.531 11.734 -25.938 1 54.06 63 GLY A N 1
ATOM 483 C CA . GLY A 1 63 ? 53.531 12.781 -25.984 1 54.06 63 GLY A CA 1
ATOM 484 C C . GLY A 1 63 ? 52.219 12.32 -26.594 1 54.06 63 GLY A C 1
ATOM 485 O O . GLY A 1 63 ? 51.156 12.656 -26.109 1 54.06 63 GLY A O 1
ATOM 486 N N . LEU A 1 64 ? 52.312 11.609 -27.703 1 56.78 64 LEU A N 1
ATOM 487 C CA . LEU A 1 64 ? 51.094 11.055 -28.281 1 56.78 64 LEU A CA 1
ATOM 488 C C . LEU A 1 64 ? 50.5 9.977 -27.375 1 56.78 64 LEU A C 1
ATOM 490 O O . LEU A 1 64 ? 49.25 9.828 -27.312 1 56.78 64 LEU A O 1
ATOM 494 N N . GLY A 1 65 ? 51.312 9.172 -26.812 1 49.5 65 GLY A N 1
ATOM 495 C CA . GLY A 1 65 ? 50.75 8.312 -25.781 1 49.5 65 GLY A CA 1
ATOM 496 C C . GLY A 1 65 ? 50.156 9.086 -24.625 1 49.5 65 GLY A C 1
ATOM 497 O O . GLY A 1 65 ? 49.125 8.695 -24.094 1 49.5 65 GLY A O 1
ATOM 498 N N . ILE A 1 66 ? 50.75 10.203 -24.172 1 52.97 66 ILE A N 1
ATOM 499 C CA . ILE A 1 66 ? 50.125 11.07 -23.172 1 52.97 66 ILE A CA 1
ATOM 500 C C . ILE A 1 66 ? 48.906 11.742 -23.75 1 52.97 66 ILE A C 1
ATOM 502 O O . ILE A 1 66 ? 47.844 11.828 -23.094 1 52.97 66 ILE A O 1
ATOM 506 N N . VAL A 1 67 ? 48.938 12.281 -25.016 1 50.34 67 VAL A N 1
ATOM 507 C CA . VAL A 1 67 ? 47.75 12.82 -25.625 1 50.34 67 VAL A CA 1
ATOM 508 C C . VAL A 1 67 ? 46.75 11.688 -25.906 1 50.34 67 VAL A C 1
ATOM 510 O O . VAL A 1 67 ? 45.562 11.812 -25.641 1 50.34 67 VAL A O 1
ATOM 513 N N . ALA A 1 68 ? 47.156 10.578 -26.594 1 45.66 68 ALA A N 1
ATOM 514 C CA . ALA A 1 68 ? 46.25 9.453 -26.719 1 45.66 68 ALA A CA 1
ATOM 515 C C . ALA A 1 68 ? 45.844 8.93 -25.344 1 45.66 68 ALA A C 1
ATOM 517 O O . ALA A 1 68 ? 44.656 8.594 -25.125 1 45.66 68 ALA A O 1
ATOM 518 N N . PHE A 1 69 ? 46.719 8.758 -24.406 1 43.72 69 PHE A N 1
ATOM 519 C CA . PHE A 1 69 ? 46.281 8.492 -23.047 1 43.72 69 PHE A CA 1
ATOM 520 C C . PHE A 1 69 ? 45.469 9.656 -22.516 1 43.72 69 PHE A C 1
ATOM 522 O O . PHE A 1 69 ? 44.438 9.453 -21.859 1 43.72 69 PHE A O 1
ATOM 529 N N . ALA A 1 70 ? 45.844 10.898 -22.656 1 43.5 70 ALA A N 1
ATOM 530 C CA . ALA A 1 70 ? 44.969 12.016 -22.328 1 43.5 70 A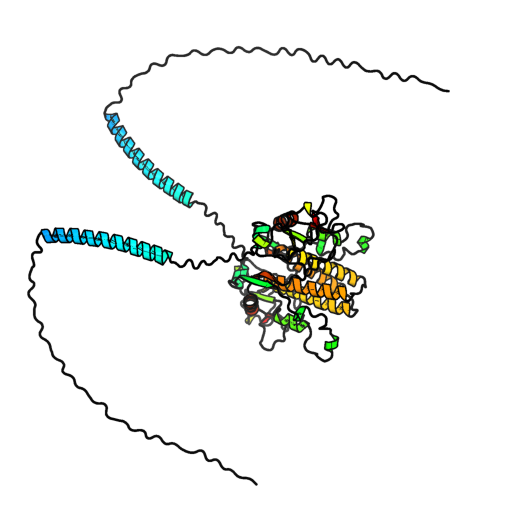LA A CA 1
ATOM 531 C C . ALA A 1 70 ? 43.719 11.992 -23.203 1 43.5 70 ALA A C 1
ATOM 533 O O . ALA A 1 70 ? 42.625 12.273 -22.734 1 43.5 70 ALA A O 1
ATOM 534 N N . VAL A 1 71 ? 43.812 11.797 -24.5 1 40.66 71 VAL A N 1
ATOM 535 C CA . VAL A 1 71 ? 42.625 11.664 -25.344 1 40.66 71 VAL A CA 1
ATOM 536 C C . VAL A 1 71 ? 41.906 10.359 -25 1 40.66 71 VAL A C 1
ATOM 538 O O . VAL A 1 71 ? 40.688 10.336 -24.859 1 40.66 71 VAL A O 1
ATOM 541 N N . VAL A 1 72 ? 42.562 9.133 -25.062 1 38.28 72 VAL A N 1
ATOM 542 C CA . VAL A 1 72 ? 41.875 7.961 -24.547 1 38.28 72 VAL A CA 1
ATOM 543 C C . VAL A 1 72 ? 41.531 8.156 -23.078 1 38.28 72 VAL A C 1
ATOM 545 O O . VAL A 1 72 ? 40.438 7.793 -22.625 1 38.28 72 VAL A O 1
ATOM 548 N N . TYR A 1 73 ? 42.406 8.641 -22.141 1 33.59 73 TYR A N 1
ATOM 549 C CA . TYR A 1 73 ? 42 9.07 -20.812 1 33.59 73 TYR A CA 1
ATOM 550 C C . TYR A 1 73 ? 41.031 10.242 -20.891 1 33.59 73 TYR A C 1
ATOM 552 O O . TYR A 1 73 ? 40.062 10.32 -20.125 1 33.59 73 TYR A O 1
ATOM 560 N N . GLN A 1 74 ? 41.188 11.328 -21.656 1 33.03 74 GLN A N 1
ATOM 561 C CA . GLN A 1 74 ? 40.094 12.258 -21.906 1 33.03 74 GLN A CA 1
ATOM 562 C C . GLN A 1 74 ? 38.969 11.594 -22.688 1 33.03 74 GLN A C 1
ATOM 564 O O . GLN A 1 74 ? 37.781 11.852 -22.438 1 33.03 74 GLN A O 1
ATOM 569 N N . ASN A 1 75 ? 39.156 10.961 -23.875 1 31.23 75 ASN A N 1
ATOM 570 C CA . ASN A 1 75 ? 38.094 10.211 -24.516 1 31.23 75 ASN A CA 1
ATOM 571 C C . ASN A 1 75 ? 37.75 8.945 -23.719 1 31.23 75 ASN A C 1
ATOM 573 O O . ASN A 1 75 ? 36.625 8.445 -23.797 1 31.23 75 ASN A O 1
ATOM 577 N N . SER A 1 76 ? 38.625 8.031 -23.25 1 29.42 76 SER A N 1
ATOM 578 C CA . SER A 1 76 ? 38.188 7.07 -22.25 1 29.42 76 SER A CA 1
ATOM 579 C C . SER A 1 76 ? 37.688 7.777 -21 1 29.42 76 SER A C 1
ATOM 581 O O . SER A 1 76 ? 36.844 7.23 -20.25 1 29.42 76 SER A O 1
ATOM 583 N N . ASN A 1 77 ? 38.281 8.82 -20.594 1 28.52 77 ASN A N 1
ATOM 584 C CA . ASN A 1 77 ? 37.562 9.656 -19.641 1 28.52 77 ASN A CA 1
ATOM 585 C C . ASN A 1 77 ? 36.375 10.336 -20.297 1 28.52 77 ASN A C 1
ATOM 587 O O . ASN A 1 77 ? 35.625 11.086 -19.641 1 28.52 77 ASN A O 1
ATOM 591 N N . HIS A 1 78 ? 36.438 10.578 -21.547 1 27.03 78 HIS A N 1
ATOM 592 C CA . HIS A 1 78 ? 35.125 10.805 -22.125 1 27.03 78 HIS A CA 1
ATOM 593 C C . HIS A 1 78 ? 34.281 9.531 -22.094 1 27.03 78 HIS A C 1
ATOM 595 O O . HIS A 1 78 ? 33.438 9.32 -22.984 1 27.03 78 HIS A O 1
ATOM 601 N N . CYS A 1 79 ? 34.844 8.406 -21.719 1 27.28 79 CYS A N 1
ATOM 602 C CA . CYS A 1 79 ? 33.719 7.625 -21.203 1 27.28 79 CYS A CA 1
ATOM 603 C C . CYS A 1 79 ? 32.594 8.539 -20.766 1 27.28 79 CYS A C 1
ATOM 605 O O . CYS A 1 79 ? 32.719 9.289 -19.797 1 27.28 79 CYS A O 1
ATOM 607 N N . ASP A 1 80 ? 32.062 9.109 -21.766 1 25.47 80 ASP A N 1
ATOM 608 C CA . ASP A 1 80 ? 30.766 9.695 -21.422 1 25.47 80 ASP A CA 1
ATOM 609 C C . ASP A 1 80 ? 30.219 9.109 -20.125 1 25.47 80 ASP A C 1
ATOM 611 O O . ASP A 1 80 ? 29.938 7.906 -20.047 1 25.47 80 ASP A O 1
ATOM 615 N N . HIS A 1 81 ? 30.797 9.367 -19.078 1 26.44 81 HIS A N 1
ATOM 616 C CA . HIS A 1 81 ? 29.859 9.469 -17.953 1 26.44 81 HIS A CA 1
ATOM 617 C C . HIS A 1 81 ? 28.453 9.805 -18.438 1 26.44 81 HIS A C 1
ATOM 619 O O . HIS A 1 81 ? 28.125 10.969 -18.688 1 26.44 81 HIS A O 1
ATOM 625 N N . SER A 1 82 ? 28.109 9.328 -19.547 1 28.52 82 SER A N 1
ATOM 626 C CA . SER A 1 82 ? 26.656 9.297 -19.359 1 28.52 82 SER A CA 1
ATOM 627 C C . SER A 1 82 ? 26.297 9.367 -17.875 1 28.52 82 SER A C 1
ATOM 629 O O . SER A 1 82 ? 26.672 8.484 -17.109 1 28.52 82 SER A O 1
ATOM 631 N N . GLU A 1 83 ? 26.656 10.453 -17.328 1 29.84 83 GLU A N 1
ATOM 632 C CA . GLU A 1 83 ? 25.844 10.703 -16.141 1 29.84 83 GLU A CA 1
ATOM 633 C C . GLU A 1 83 ? 24.672 9.734 -16.047 1 29.84 83 GLU A C 1
ATOM 635 O O . GLU A 1 83 ? 23.688 9.867 -16.797 1 29.84 83 GLU A 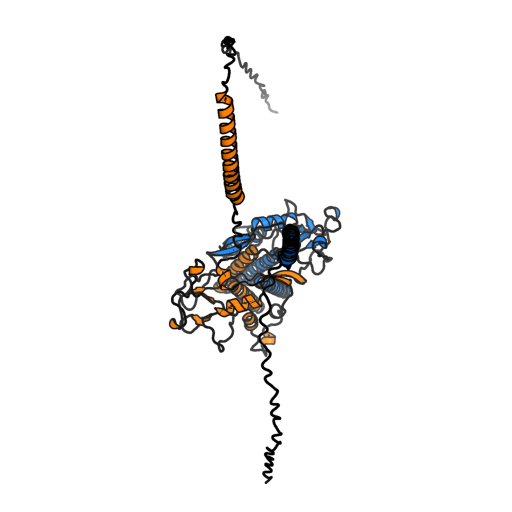O 1
ATOM 640 N N . HIS A 1 84 ? 24.953 8.531 -16.297 1 29.53 84 HIS A N 1
ATOM 641 C CA . HIS A 1 84 ? 23.922 7.902 -15.477 1 29.53 84 HIS A CA 1
ATOM 642 C C . HIS A 1 84 ? 23.5 8.812 -14.328 1 29.53 84 HIS A C 1
ATOM 644 O O . HIS A 1 84 ? 24.219 8.922 -13.328 1 29.53 84 HIS A O 1
ATOM 650 N N . GLU A 1 85 ? 23.359 10.156 -14.633 1 32.41 85 GLU A N 1
ATOM 651 C CA . GLU A 1 85 ? 22.469 10.602 -13.562 1 32.41 85 GLU A CA 1
ATOM 652 C C . GLU A 1 85 ? 21.938 9.414 -12.758 1 32.41 85 GLU A C 1
ATOM 654 O O . GLU A 1 85 ? 21.172 8.602 -13.273 1 32.41 85 GLU A O 1
ATOM 659 N N . SER A 1 86 ? 22.812 8.648 -12.422 1 34.06 86 SER A N 1
ATOM 660 C CA . SER A 1 86 ? 22.156 7.996 -11.297 1 34.06 86 SER A CA 1
ATOM 661 C C . SER A 1 86 ? 20.922 8.773 -10.844 1 34.06 86 SER A C 1
ATOM 663 O O . SER A 1 86 ? 21.047 9.781 -10.148 1 34.06 86 SER A O 1
ATOM 665 N N . SER A 1 87 ? 20.312 9.523 -11.75 1 38.88 87 SER A N 1
ATOM 666 C CA . SER A 1 87 ? 18.984 10 -11.391 1 38.88 87 SER A CA 1
ATOM 667 C C . SER A 1 87 ? 18.516 9.414 -10.055 1 38.88 87 SER A C 1
ATOM 669 O O . SER A 1 87 ? 18.344 8.195 -9.938 1 38.88 87 SER A O 1
ATOM 671 N N . THR A 1 88 ? 19.281 9.656 -9.133 1 47.66 88 THR A N 1
ATOM 672 C CA . THR A 1 88 ? 18.875 9.305 -7.773 1 47.66 88 THR A CA 1
ATOM 673 C C . THR A 1 88 ? 17.375 9.062 -7.699 1 47.66 88 THR A C 1
ATOM 675 O O . THR A 1 88 ? 16.578 9.938 -8.047 1 47.66 88 THR A O 1
ATOM 678 N N . LEU A 1 89 ? 17.047 7.98 -8.148 1 64.5 89 LEU A N 1
ATOM 679 C CA . LEU A 1 89 ? 15.711 7.414 -8.086 1 64.5 89 LEU A CA 1
ATOM 680 C C . LEU A 1 89 ? 15.008 7.82 -6.793 1 64.5 89 LEU A C 1
ATOM 682 O O . LEU A 1 89 ? 13.969 7.262 -6.441 1 64.5 89 LEU A O 1
ATOM 686 N N . ASN A 1 90 ? 15.727 8.797 -6.082 1 76.69 90 ASN A N 1
ATOM 687 C CA . ASN A 1 90 ? 15.023 9.312 -4.91 1 76.69 90 ASN A CA 1
ATOM 688 C C . ASN A 1 90 ? 14.266 10.594 -5.227 1 76.69 90 ASN A C 1
ATOM 690 O O . ASN A 1 90 ? 14.648 11.344 -6.129 1 76.69 90 ASN A O 1
ATOM 694 N N . LEU A 1 91 ? 13.242 10.766 -4.664 1 85.62 91 LEU A N 1
ATOM 695 C CA . LEU A 1 91 ? 12.516 12.031 -4.73 1 85.62 91 LEU A CA 1
ATOM 696 C C . LEU A 1 91 ? 13.297 13.141 -4.027 1 85.62 91 LEU A C 1
ATOM 698 O O . LEU A 1 91 ? 13.953 12.898 -3.018 1 85.62 91 LEU A O 1
ATOM 702 N N . PRO A 1 92 ? 13.273 14.352 -4.539 1 82.38 92 PRO A N 1
ATOM 703 C CA . PRO A 1 92 ? 13.883 15.477 -3.822 1 82.38 92 PRO A CA 1
ATOM 704 C C . PRO A 1 92 ? 13.398 15.578 -2.375 1 82.38 92 PRO A C 1
ATOM 706 O O . PRO A 1 92 ? 14.18 15.953 -1.489 1 82.38 92 PRO A O 1
ATOM 709 N N . THR A 1 93 ? 12.219 15.242 -2.145 1 84.81 93 THR A N 1
ATOM 710 C CA . THR A 1 93 ? 11.625 15.359 -0.819 1 84.81 93 THR A CA 1
ATOM 711 C C . THR A 1 93 ? 12.258 14.367 0.152 1 84.81 93 THR A C 1
ATOM 713 O O . THR A 1 93 ? 12.125 14.508 1.369 1 84.81 93 THR A O 1
ATOM 716 N N . ASP A 1 94 ? 12.93 13.422 -0.391 1 86.88 94 ASP A N 1
ATOM 717 C CA . ASP A 1 94 ? 13.594 12.453 0.486 1 86.88 94 ASP A CA 1
ATOM 718 C C . ASP A 1 94 ? 14.633 13.141 1.373 1 86.88 94 ASP A C 1
ATOM 720 O O . ASP A 1 94 ? 14.883 12.695 2.494 1 86.88 94 ASP A O 1
ATOM 724 N N . SER A 1 95 ? 15.156 14.203 0.841 1 90.44 95 SER A N 1
ATOM 725 C CA . SER A 1 95 ? 16.188 14.906 1.605 1 90.44 95 SER A CA 1
ATOM 726 C C . SER A 1 95 ? 15.594 15.555 2.854 1 90.44 95 SER A C 1
ATOM 728 O O . SER A 1 95 ? 16.297 15.766 3.842 1 90.44 95 SER A O 1
ATOM 730 N N . LEU A 1 96 ? 14.328 15.93 2.795 1 95.06 96 LEU A N 1
ATOM 731 C CA . LEU A 1 96 ? 13.648 16.5 3.955 1 95.06 96 LEU A CA 1
ATOM 732 C C . LEU A 1 96 ? 13.68 15.531 5.133 1 95.06 96 LEU A C 1
ATOM 734 O O . LEU A 1 96 ? 13.812 15.953 6.285 1 95.06 96 LEU A O 1
ATOM 738 N N . PHE A 1 97 ? 13.633 14.281 4.816 1 96 97 PHE A N 1
ATOM 739 C CA . PHE A 1 97 ? 13.461 13.266 5.852 1 96 97 PHE A CA 1
ATOM 740 C C . PHE A 1 97 ? 14.797 12.609 6.191 1 96 97 PHE A C 1
ATOM 742 O O . PHE A 1 97 ? 14.883 11.828 7.141 1 96 97 PHE A O 1
ATOM 749 N N . GLY A 1 98 ? 15.805 12.898 5.441 1 92.31 98 GLY A N 1
ATOM 750 C CA . GLY A 1 98 ? 17.125 12.328 5.688 1 92.31 98 GLY A CA 1
ATOM 751 C C . GLY A 1 98 ? 17.344 11.016 4.969 1 92.31 98 GLY A C 1
ATOM 752 O O . GLY A 1 98 ? 16.469 10.539 4.242 1 92.31 98 GLY A O 1
ATOM 753 N N . ASP A 1 99 ? 18.5 10.469 5.152 1 90.62 99 ASP A N 1
ATOM 754 C CA . ASP A 1 99 ? 18.859 9.203 4.531 1 90.62 99 ASP A CA 1
ATOM 755 C C . ASP A 1 99 ? 18.375 8.023 5.375 1 90.62 99 ASP A C 1
ATOM 757 O O . ASP A 1 99 ? 19.125 7.488 6.188 1 90.62 99 ASP A O 1
ATOM 761 N N . ILE A 1 100 ? 17.188 7.613 5.09 1 94.06 100 ILE A N 1
ATOM 762 C CA . ILE A 1 100 ? 16.609 6.5 5.832 1 94.06 100 ILE A CA 1
ATOM 763 C C . ILE A 1 100 ? 17.047 5.18 5.199 1 94.06 100 ILE A C 1
ATOM 765 O O . ILE A 1 100 ? 16.797 4.938 4.02 1 94.06 100 ILE A O 1
ATOM 769 N N . PRO A 1 101 ? 17.625 4.293 5.953 1 93.69 101 PRO A N 1
ATOM 770 C CA . PRO A 1 101 ? 18.156 3.064 5.367 1 93.69 101 PRO A CA 1
ATOM 771 C C . PRO A 1 101 ? 17.078 2.037 5.035 1 93.69 101 PRO A C 1
ATOM 773 O O . PRO A 1 101 ? 15.992 2.076 5.609 1 93.69 101 PRO A O 1
ATOM 776 N N . TRP A 1 102 ? 17.406 1.229 4.098 1 92.69 102 TRP A N 1
ATOM 777 C CA . TRP A 1 102 ? 16.625 0.041 3.766 1 92.69 102 TRP A CA 1
ATOM 778 C C . TRP A 1 102 ? 17.188 -1.196 4.449 1 92.69 102 TRP A C 1
ATOM 780 O O . TRP A 1 102 ? 18.406 -1.313 4.613 1 92.69 102 TRP A O 1
ATOM 790 N N . ARG A 1 103 ? 16.234 -2.066 4.848 1 93.25 103 ARG A N 1
ATOM 791 C CA . ARG A 1 103 ? 16.625 -3.293 5.531 1 93.25 103 ARG A CA 1
ATOM 792 C C . ARG A 1 103 ? 15.797 -4.48 5.062 1 93.25 103 ARG A C 1
ATOM 794 O O . ARG A 1 103 ? 14.633 -4.32 4.695 1 93.25 103 ARG A O 1
ATOM 801 N N . ARG A 1 104 ? 16.453 -5.594 5.141 1 93 104 ARG A N 1
ATOM 802 C CA . ARG A 1 104 ? 15.695 -6.82 4.934 1 93 104 ARG A CA 1
ATOM 803 C C . ARG A 1 104 ? 14.906 -7.195 6.184 1 93 104 ARG A C 1
ATOM 805 O O . ARG A 1 104 ? 15.461 -7.238 7.285 1 93 104 ARG A O 1
ATOM 812 N N . VAL A 1 105 ? 13.672 -7.402 6.012 1 94.81 105 VAL A N 1
ATOM 813 C CA . VAL A 1 105 ? 12.766 -7.703 7.117 1 94.81 105 VAL A CA 1
ATOM 814 C C . VAL A 1 105 ? 11.922 -8.922 6.773 1 94.81 105 VAL A C 1
ATOM 816 O O . VAL A 1 105 ? 11.469 -9.07 5.637 1 94.81 105 VAL A O 1
ATOM 819 N N . ILE A 1 106 ? 11.781 -9.844 7.758 1 95.12 106 ILE A N 1
ATOM 820 C CA . ILE A 1 106 ? 10.781 -10.898 7.609 1 95.12 106 ILE A CA 1
ATOM 821 C C . ILE A 1 106 ? 9.398 -10.359 7.969 1 95.12 106 ILE A C 1
ATOM 823 O O . ILE A 1 106 ? 9.188 -9.875 9.078 1 95.12 106 ILE A O 1
ATOM 827 N N . MET A 1 107 ? 8.547 -10.422 6.996 1 95.62 107 MET A N 1
ATOM 828 C CA . MET A 1 107 ? 7.207 -9.867 7.18 1 95.62 107 MET A CA 1
ATOM 829 C C . MET A 1 107 ? 6.391 -10.734 8.133 1 95.62 107 MET A C 1
ATOM 831 O O . MET A 1 107 ? 6.18 -11.922 7.879 1 95.62 107 MET A O 1
ATOM 835 N N . GLU A 1 108 ? 5.93 -10.102 9.211 1 93.88 108 GLU A N 1
ATOM 836 C CA . GLU A 1 108 ? 5.074 -10.773 10.188 1 93.88 108 GLU A CA 1
ATOM 837 C C . GLU A 1 108 ? 3.814 -9.953 10.461 1 93.88 108 GLU A C 1
ATOM 839 O O . GLU A 1 108 ? 3.816 -8.734 10.32 1 93.88 108 GLU A O 1
ATOM 844 N N . LYS A 1 109 ? 2.859 -10.648 10.836 1 91.69 109 LYS A N 1
ATOM 845 C CA . LYS A 1 109 ? 1.634 -9.945 11.203 1 91.69 109 LYS A CA 1
ATOM 846 C C . LYS A 1 109 ? 1.76 -9.312 12.586 1 91.69 109 LYS A C 1
ATOM 848 O O . LYS A 1 109 ? 2.549 -9.773 13.414 1 91.69 109 LYS A O 1
ATOM 853 N N . ASP A 1 110 ? 1.124 -8.242 12.789 1 90.62 110 ASP A N 1
ATOM 854 C CA . ASP A 1 110 ? 0.919 -7.605 14.086 1 90.62 110 ASP A CA 1
ATOM 855 C C . ASP A 1 110 ? -0.515 -7.805 14.57 1 90.62 110 ASP A C 1
ATOM 857 O O . ASP A 1 110 ? -1.447 -7.203 14.031 1 90.62 110 ASP A O 1
ATOM 861 N N . PRO A 1 111 ? -0.747 -8.609 15.484 1 85.5 111 PRO A N 1
ATOM 862 C CA . PRO A 1 111 ? -2.102 -8.969 15.906 1 85.5 111 PRO A CA 1
ATOM 863 C C . PRO A 1 111 ? -2.91 -7.758 16.375 1 85.5 111 PRO A C 1
ATOM 865 O O . PRO A 1 111 ? -4.141 -7.812 16.422 1 85.5 111 PRO A O 1
ATOM 868 N N . ARG A 1 112 ? -2.305 -6.645 16.734 1 83 112 ARG A N 1
ATOM 869 C CA . ARG A 1 112 ? -3.02 -5.453 17.188 1 83 112 ARG A CA 1
ATOM 870 C C . ARG A 1 112 ? -3.914 -4.898 16.078 1 83 112 ARG A C 1
ATOM 872 O O . ARG A 1 112 ? -4.938 -4.273 16.359 1 83 112 ARG A O 1
ATOM 879 N N . TYR A 1 113 ? -3.484 -5.129 14.906 1 86 113 TYR A N 1
ATOM 880 C CA . TYR A 1 113 ? -4.188 -4.512 13.781 1 86 113 TYR A CA 1
ATOM 881 C C . TYR A 1 113 ? -5.07 -5.527 13.07 1 86 113 TYR A C 1
ATOM 883 O O . TYR A 1 113 ? -5.805 -5.176 12.141 1 86 113 TYR A O 1
ATOM 891 N N . HIS A 1 114 ? -4.949 -6.836 13.367 1 68.44 114 HIS A N 1
ATOM 892 C CA . HIS A 1 114 ? -5.656 -7.926 12.703 1 68.44 114 HIS A CA 1
ATOM 893 C C . HIS A 1 114 ? -6.805 -8.438 13.562 1 68.44 114 HIS A C 1
ATOM 895 O O . HIS A 1 114 ? -7.781 -8.984 13.047 1 68.44 114 HIS A O 1
ATOM 901 N N . ASP A 1 115 ? -6.555 -8.531 14.875 1 56.12 115 ASP A N 1
ATOM 902 C CA . ASP A 1 115 ? -7.5 -9.234 15.742 1 56.12 115 ASP A CA 1
ATOM 903 C C . ASP A 1 115 ? -8.891 -8.609 15.656 1 56.12 115 ASP A C 1
ATOM 905 O O . ASP A 1 115 ? -9.078 -7.449 16.031 1 56.12 115 ASP A O 1
ATOM 909 N N . PRO A 1 116 ? -9.742 -9.375 14.789 1 51.66 116 PRO A N 1
ATOM 910 C CA . PRO A 1 116 ? -11.141 -8.969 14.672 1 51.66 116 PRO A CA 1
ATOM 911 C C . PRO A 1 116 ? -11.805 -8.727 16.031 1 51.66 116 PRO A C 1
ATOM 913 O O . PRO A 1 116 ? -12.828 -8.047 16.094 1 51.66 116 PRO A O 1
ATOM 916 N N . THR A 1 117 ? -11.578 -9.766 16.875 1 43.84 117 THR A N 1
ATOM 917 C CA . THR A 1 117 ? -12.242 -9.781 18.172 1 43.84 117 THR A CA 1
ATOM 918 C C . THR A 1 117 ? -11.969 -8.484 18.938 1 43.84 117 THR A C 1
ATOM 920 O O . THR A 1 117 ? -12.445 -8.305 20.062 1 43.84 117 THR A O 1
ATOM 923 N N . LEU A 1 118 ? -11.016 -7.906 18.469 1 43.22 118 LEU A N 1
ATOM 924 C CA . LEU A 1 118 ? -10.984 -6.641 19.203 1 43.22 118 LEU A CA 1
ATOM 925 C C . LEU A 1 118 ? -12.281 -5.867 19.016 1 43.22 118 LEU A C 1
ATOM 927 O O . LEU A 1 118 ? -12.43 -5.121 18.031 1 43.22 118 LEU A O 1
ATOM 931 N N . SER A 1 119 ? -13.289 -6.621 18.766 1 37.62 119 SER A N 1
ATOM 932 C CA . SER A 1 119 ? -14.688 -6.195 18.75 1 37.62 119 SER A CA 1
ATOM 933 C C . SER A 1 119 ? -14.945 -5.121 19.812 1 37.62 119 SER A C 1
ATOM 935 O O . SER A 1 119 ? -14.219 -5.031 20.797 1 37.62 119 SER A O 1
ATOM 937 N N . GLU A 1 120 ? -15.742 -4.336 19.453 1 39.5 120 GLU A N 1
ATOM 938 C CA . GLU A 1 120 ? -16.281 -3.34 20.359 1 39.5 120 GLU A CA 1
ATOM 939 C C . GLU A 1 120 ? -16.734 -3.98 21.672 1 39.5 120 GLU A C 1
ATOM 941 O O . GLU A 1 120 ? -16.734 -3.324 22.719 1 39.5 120 GLU A O 1
ATOM 946 N N . THR A 1 121 ? -17.344 -5.121 21.656 1 36.94 121 THR A N 1
ATOM 947 C CA . THR A 1 121 ? -17.969 -5.656 22.859 1 36.94 121 THR A CA 1
ATOM 948 C C . THR A 1 121 ? -16.922 -5.914 23.953 1 36.94 121 THR A C 1
ATOM 950 O O . THR A 1 121 ? -17.25 -5.887 25.141 1 36.94 121 THR A O 1
ATOM 953 N N . ASP A 1 122 ? -15.922 -6.633 23.672 1 36.34 122 ASP A N 1
ATOM 954 C CA . ASP A 1 122 ? -14.898 -6.535 24.719 1 36.34 122 ASP A CA 1
ATOM 955 C C . ASP A 1 122 ? -14.461 -5.09 24.922 1 36.34 122 ASP A C 1
ATOM 957 O O . ASP A 1 122 ? -13.562 -4.812 25.719 1 36.34 122 ASP A O 1
ATOM 961 N N . GLN A 1 123 ? -14.836 -4.277 24.047 1 37.97 123 GLN A N 1
ATOM 962 C CA . GLN A 1 123 ? -14.867 -2.83 24.203 1 37.97 123 GLN A CA 1
ATOM 963 C C . GLN A 1 123 ? -15.812 -2.43 25.344 1 37.97 123 GLN A C 1
ATOM 965 O O . GLN A 1 123 ? -15.898 -1.252 25.703 1 37.97 123 GLN A O 1
ATOM 970 N N . GLY A 1 124 ? -16.734 -3.102 25.609 1 34.78 124 GLY A N 1
ATOM 971 C CA . GLY A 1 124 ? -17.453 -2.742 26.828 1 34.78 124 GLY A CA 1
ATOM 972 C C . GLY A 1 124 ? -16.547 -2.561 28.031 1 34.78 124 GLY A C 1
ATOM 973 O O . GLY A 1 124 ? -16.75 -1.646 28.828 1 34.78 124 GLY A O 1
ATOM 974 N N . ASN A 1 125 ? -16.125 -3.594 28.672 1 35.44 125 ASN A N 1
ATOM 975 C CA . ASN A 1 125 ? -15.25 -3.369 29.812 1 35.44 125 ASN A CA 1
ATOM 976 C C . ASN A 1 125 ? -13.961 -2.662 29.422 1 35.44 125 ASN A C 1
ATOM 978 O O . ASN A 1 125 ? -13.172 -2.266 30.281 1 35.44 125 ASN A O 1
ATOM 982 N N . MET A 1 126 ? -13.195 -3.281 28.547 1 34.22 126 MET A N 1
ATOM 983 C CA . MET A 1 126 ? -12.008 -2.467 28.281 1 34.22 126 MET A CA 1
ATOM 984 C C . MET A 1 126 ? -12.398 -1.121 27.672 1 34.22 126 MET A C 1
ATOM 986 O O . MET A 1 126 ? -12.992 -1.067 26.594 1 34.22 126 MET A O 1
ATOM 990 N N . GLU A 1 127 ? -12.719 -0.041 28.281 1 34.5 127 GLU A N 1
ATOM 991 C CA . GLU A 1 127 ? -12.68 1.397 28.031 1 34.5 127 GLU A CA 1
ATOM 992 C C . GLU A 1 127 ? -12.023 1.71 26.688 1 34.5 127 GLU A C 1
ATOM 994 O O . GLU A 1 127 ? -12.617 2.385 25.844 1 34.5 127 GLU A O 1
ATOM 999 N N . ARG A 1 128 ? -10.805 2.57 26.656 1 34.88 128 ARG A N 1
ATOM 1000 C CA . ARG A 1 128 ? -9.867 3.406 25.922 1 34.88 128 ARG A CA 1
ATOM 1001 C C . ARG A 1 128 ? -9.164 2.609 24.828 1 34.88 128 ARG A C 1
ATOM 1003 O O . ARG A 1 128 ? -8.219 3.096 24.203 1 34.88 128 ARG A O 1
ATOM 1010 N N . LEU A 1 129 ? -9.18 1.391 24.875 1 38.69 129 LEU A N 1
ATOM 1011 C CA . LEU A 1 129 ? -8.297 0.989 23.781 1 38.69 129 LEU A CA 1
ATOM 1012 C C . LEU A 1 129 ? -8.992 1.168 22.438 1 38.69 129 LEU A C 1
ATOM 1014 O O . LEU A 1 129 ? -9.688 0.262 21.969 1 38.69 129 LEU A O 1
ATOM 1018 N N . ASN A 1 130 ? -9.867 2.088 22.172 1 37.41 130 ASN A N 1
ATOM 1019 C CA . ASN A 1 130 ? -10.367 2.586 20.891 1 37.41 130 ASN A CA 1
ATOM 1020 C C . ASN A 1 130 ? -9.438 2.199 19.734 1 37.41 130 ASN A C 1
ATOM 1022 O O . ASN A 1 130 ? -8.25 2.521 19.75 1 37.41 130 ASN A O 1
ATOM 1026 N N . ASP A 1 131 ? -9.672 0.985 19.078 1 48.47 131 ASP A N 1
ATOM 1027 C CA . ASP A 1 131 ? -9.023 0.587 17.828 1 48.47 131 ASP A CA 1
ATOM 1028 C C . ASP A 1 131 ? -8.344 1.78 17.156 1 48.47 131 ASP A C 1
ATOM 1030 O O . ASP A 1 131 ? -7.277 1.642 16.562 1 48.47 131 ASP A O 1
ATOM 1034 N N . THR A 1 132 ? -9.102 2.926 17.359 1 55.75 132 THR A N 1
ATOM 1035 C CA . THR A 1 132 ? -8.57 4.141 16.75 1 55.75 132 THR A CA 1
ATOM 1036 C C . THR A 1 132 ? -7.254 4.539 17.406 1 55.75 132 THR A C 1
ATOM 1038 O O . THR A 1 132 ? -6.395 5.145 16.766 1 55.75 132 THR A O 1
ATOM 1041 N N . PHE A 1 133 ? -7.074 3.773 18.609 1 64.25 133 PHE A N 1
ATOM 1042 C CA . PHE A 1 133 ? -5.902 4.25 19.328 1 64.25 133 PHE A CA 1
ATOM 1043 C C . PHE A 1 133 ? -4.645 3.521 18.859 1 64.25 133 PHE A C 1
ATOM 1045 O O . PHE A 1 133 ? -3.57 4.117 18.781 1 64.25 133 PHE A O 1
ATOM 1052 N N . VAL A 1 134 ? -4.859 2.303 18.422 1 82.56 134 VAL A N 1
ATOM 1053 C CA . VAL A 1 134 ? -3.652 1.572 18.047 1 82.56 134 VAL A CA 1
ATOM 1054 C C . VAL A 1 134 ? -3.041 2.193 16.797 1 82.56 134 VAL A C 1
ATOM 1056 O O . VAL A 1 134 ? -1.818 2.203 16.625 1 82.56 134 VAL A O 1
ATOM 1059 N N . TRP A 1 135 ? -3.914 2.693 15.992 1 88.94 135 TRP A N 1
ATOM 1060 C CA . TRP A 1 135 ? -3.441 3.289 14.742 1 88.94 135 TRP A CA 1
ATOM 1061 C C . TRP A 1 135 ? -2.631 4.551 15.016 1 88.94 135 TRP A C 1
ATOM 1063 O O . TRP A 1 135 ? -1.766 4.926 14.219 1 88.94 135 TRP A O 1
ATOM 1073 N N . SER A 1 136 ? -2.838 5.184 16.203 1 86.44 136 SER A N 1
ATOM 1074 C CA . SER A 1 136 ? -2.1 6.391 16.562 1 86.44 136 SER A CA 1
ATOM 1075 C C . SER A 1 136 ? -0.619 6.094 16.766 1 86.44 136 SER A C 1
ATOM 1077 O O . SER A 1 136 ? 0.219 6.992 16.672 1 86.44 136 SER A O 1
ATOM 1079 N N . ASP A 1 137 ? -0.337 4.867 17.047 1 88.94 137 ASP A N 1
ATOM 1080 C CA . ASP A 1 137 ? 1.057 4.473 17.219 1 88.94 137 ASP A CA 1
ATOM 1081 C C . ASP A 1 137 ? 1.836 4.578 15.914 1 88.94 137 ASP A C 1
ATOM 1083 O O . ASP A 1 137 ? 3.061 4.715 15.93 1 88.94 137 ASP A O 1
ATOM 1087 N N . ILE A 1 138 ? 1.111 4.496 14.789 1 94.06 138 ILE A N 1
ATOM 1088 C CA . ILE A 1 138 ? 1.823 4.504 13.516 1 94.06 138 ILE A CA 1
ATOM 1089 C C . ILE A 1 138 ? 1.345 5.68 12.664 1 94.06 138 ILE A C 1
ATOM 1091 O O . ILE A 1 138 ? 1.784 5.844 11.523 1 94.06 138 ILE A O 1
ATOM 1095 N N . LEU A 1 139 ? 0.44 6.43 13.172 1 93.06 139 LEU A N 1
ATOM 1096 C CA . LEU A 1 139 ? -0.071 7.629 12.516 1 93.06 139 LEU A CA 1
ATOM 1097 C C . LEU A 1 139 ? 0.067 8.844 13.422 1 93.06 139 LEU A C 1
ATOM 1099 O O . LEU A 1 139 ? -0.93 9.359 13.938 1 93.06 139 LEU A O 1
ATOM 1103 N N . PRO A 1 140 ? 1.2 9.375 13.492 1 89.75 140 PRO A N 1
ATOM 1104 C CA . PRO A 1 140 ? 1.42 10.5 14.406 1 89.75 140 PRO A CA 1
ATOM 1105 C C . PRO A 1 140 ? 0.76 11.789 13.93 1 89.75 140 PRO A C 1
ATOM 1107 O O . PRO A 1 140 ? 0.555 12.711 14.719 1 89.75 140 PRO A O 1
ATOM 1110 N N . THR A 1 141 ? 0.537 11.875 12.656 1 89.44 141 THR A N 1
ATOM 1111 C CA . THR A 1 141 ? -0.029 13.086 12.062 1 89.44 141 THR A CA 1
ATOM 1112 C C . THR A 1 141 ? -0.591 12.797 10.672 1 89.44 141 THR A C 1
ATOM 1114 O O . THR A 1 141 ? -0.258 11.781 10.062 1 89.44 141 THR A O 1
ATOM 1117 N N . THR A 1 142 ? -1.389 13.711 10.25 1 88.06 142 THR A N 1
ATOM 1118 C CA . THR A 1 142 ? -1.847 13.664 8.867 1 88.06 142 THR A CA 1
ATOM 1119 C C . THR A 1 142 ? -1.169 14.75 8.031 1 88.06 142 THR A C 1
ATOM 1121 O O . THR A 1 142 ? -1.265 14.75 6.805 1 88.06 142 THR A O 1
ATOM 1124 N N . MET A 1 143 ? -0.541 15.656 8.766 1 94.06 143 MET A N 1
ATOM 1125 C CA . MET A 1 143 ? 0.086 16.797 8.086 1 94.06 143 MET A CA 1
ATOM 1126 C C . MET A 1 143 ? 1.441 17.109 8.711 1 94.06 143 MET A C 1
ATOM 1128 O O . MET A 1 143 ? 1.637 16.938 9.914 1 94.06 143 MET A O 1
ATOM 1132 N N . ILE A 1 144 ? 2.324 17.625 7.871 1 96.69 144 ILE A N 1
ATOM 1133 C CA . ILE A 1 144 ? 3.607 18.109 8.367 1 96.69 144 ILE A CA 1
ATOM 1134 C C . ILE A 1 144 ? 3.828 19.547 7.902 1 96.69 144 ILE A C 1
ATOM 1136 O O . ILE A 1 144 ? 3.256 19.984 6.895 1 96.69 144 ILE A O 1
ATOM 1140 N N . ALA A 1 145 ? 4.617 20.234 8.664 1 97.75 145 ALA A N 1
ATOM 1141 C CA . ALA A 1 145 ? 5.062 21.578 8.273 1 97.75 145 ALA A CA 1
ATOM 1142 C C . ALA A 1 145 ? 6.398 21.516 7.539 1 97.75 145 ALA A C 1
ATOM 1144 O O . ALA A 1 145 ? 7.426 21.188 8.133 1 97.75 145 ALA A O 1
ATOM 1145 N N . VAL A 1 146 ? 6.363 21.875 6.332 1 97.81 146 VAL A N 1
ATOM 1146 C CA . VAL A 1 146 ? 7.578 21.906 5.527 1 97.81 146 VAL A CA 1
ATOM 1147 C C . VAL A 1 146 ? 8.133 23.328 5.48 1 97.81 146 VAL A C 1
ATOM 1149 O O . VAL A 1 146 ? 7.504 24.234 4.914 1 97.81 146 VAL A O 1
ATOM 1152 N N . PRO A 1 147 ? 9.273 23.594 5.988 1 97 147 PRO A N 1
ATOM 1153 C CA . PRO A 1 147 ? 9.773 24.953 6.16 1 97 147 PRO A CA 1
ATOM 1154 C C . PRO A 1 147 ? 9.906 25.703 4.836 1 97 147 PRO A C 1
ATOM 1156 O O . PRO A 1 147 ? 9.609 26.891 4.77 1 97 147 PRO A O 1
ATOM 1159 N N . ASP A 1 148 ? 10.461 25.125 3.846 1 96.69 148 ASP A N 1
ATOM 1160 C CA . ASP A 1 148 ? 10.633 25.75 2.537 1 96.69 148 ASP A CA 1
ATOM 1161 C C . ASP A 1 148 ? 10.453 24.734 1.414 1 96.69 148 ASP A C 1
ATOM 1163 O O . ASP A 1 148 ? 11.438 24.234 0.868 1 96.69 148 ASP A O 1
ATOM 1167 N N . PRO A 1 149 ? 9.211 24.516 1.034 1 96.5 149 PRO A N 1
ATOM 1168 C CA . PRO A 1 149 ? 8.969 23.5 0.003 1 96.5 149 PRO A CA 1
ATOM 1169 C C . PRO A 1 149 ? 9.617 23.859 -1.332 1 96.5 149 PRO A C 1
ATOM 1171 O O . PRO A 1 149 ? 9.836 22.969 -2.168 1 96.5 149 PRO A O 1
ATOM 1174 N N . SER A 1 150 ? 9.93 25.109 -1.564 1 95.5 150 SER A N 1
ATOM 1175 C CA . SER A 1 150 ? 10.508 25.531 -2.838 1 95.5 150 SER A CA 1
ATOM 1176 C C . SER A 1 150 ? 11.867 24.875 -3.074 1 95.5 150 SER A C 1
ATOM 1178 O O . SER A 1 150 ? 12.281 24.703 -4.223 1 95.5 150 SER A O 1
ATOM 1180 N N . ILE A 1 151 ? 12.578 24.5 -2.041 1 94.19 151 ILE A N 1
ATOM 1181 C CA . ILE A 1 151 ? 13.859 23.797 -2.143 1 94.19 151 ILE A CA 1
ATOM 1182 C C . ILE A 1 151 ? 13.68 22.484 -2.908 1 94.19 151 ILE A C 1
ATOM 1184 O O . ILE A 1 151 ? 14.602 22.031 -3.58 1 94.19 151 ILE A O 1
ATOM 1188 N N . TYR A 1 152 ? 12.477 22.016 -2.842 1 92.44 152 TYR A N 1
ATOM 1189 C CA . TYR A 1 152 ? 12.195 20.719 -3.461 1 92.44 152 TYR A CA 1
ATOM 1190 C C . TYR A 1 152 ? 11.367 20.891 -4.727 1 92.44 152 TYR A C 1
ATOM 1192 O O . TYR A 1 152 ? 10.797 19.938 -5.246 1 92.44 152 TYR A O 1
ATOM 1200 N N . GLY A 1 153 ? 11.117 22.172 -5.078 1 91.69 153 GLY A N 1
ATOM 1201 C CA . GLY A 1 153 ? 10.312 22.438 -6.258 1 91.69 153 GLY A CA 1
ATOM 1202 C C . GLY A 1 153 ? 8.82 22.359 -5.996 1 91.69 153 GLY A C 1
ATOM 1203 O O . GLY A 1 153 ? 8.039 22.109 -6.918 1 91.69 153 GLY A O 1
ATOM 1204 N N . LEU A 1 154 ? 8.477 22.5 -4.73 1 94.31 154 LEU A N 1
ATOM 1205 C CA . LEU A 1 154 ? 7.074 22.344 -4.355 1 94.31 154 LEU A CA 1
ATOM 1206 C C . LEU A 1 154 ? 6.48 23.688 -3.938 1 94.31 154 LEU A C 1
ATOM 1208 O O . LEU A 1 154 ? 7.199 24.578 -3.477 1 94.31 154 LEU A O 1
ATOM 1212 N N . SER A 1 155 ? 5.23 23.797 -4.227 1 93.56 155 SER A N 1
ATOM 1213 C CA . SER A 1 155 ? 4.457 24.953 -3.785 1 93.56 155 SER A CA 1
ATOM 1214 C C . SER A 1 155 ? 2.973 24.625 -3.689 1 93.56 155 SER A C 1
ATOM 1216 O O . SER A 1 155 ? 2.529 23.594 -4.195 1 93.56 155 SER A O 1
ATOM 1218 N N . GLY A 1 156 ? 2.252 25.5 -2.904 1 93.12 156 GLY A N 1
ATOM 1219 C CA . GLY A 1 156 ? 0.803 25.375 -2.877 1 93.12 156 GLY A CA 1
ATOM 1220 C C . GLY A 1 156 ? 0.293 24.609 -1.677 1 93.12 156 GLY A C 1
ATOM 1221 O O . GLY A 1 156 ? -0.88 24.234 -1.627 1 93.12 156 GLY A O 1
ATOM 1222 N N . GLY A 1 157 ? 1.109 24.391 -0.687 1 95 157 GLY A N 1
ATOM 1223 C CA . GLY A 1 157 ? 0.664 23.766 0.547 1 95 157 GLY A CA 1
ATOM 1224 C C . GLY A 1 157 ? -0.179 24.672 1.412 1 95 157 GLY A C 1
ATOM 1225 O O . GLY A 1 157 ? -0.429 25.828 1.046 1 95 157 GLY A O 1
ATOM 1226 N N . GLY A 1 158 ? -0.674 24.078 2.479 1 93.75 158 GLY A N 1
ATOM 1227 C CA . GLY A 1 158 ? -1.485 24.859 3.398 1 93.75 158 GLY A CA 1
ATOM 1228 C C . GLY A 1 158 ? -0.686 25.891 4.168 1 93.75 158 GLY A C 1
ATOM 1229 O O . GLY A 1 158 ? 0.469 25.641 4.527 1 93.75 158 GLY A O 1
ATOM 1230 N N . LYS A 1 159 ? -1.42 27.047 4.488 1 92.69 159 LYS A N 1
ATOM 1231 C CA . LYS A 1 159 ? -0.735 28.109 5.207 1 92.69 159 LYS A CA 1
ATOM 1232 C C . LYS A 1 159 ? -1.613 28.672 6.324 1 92.69 159 LYS A C 1
ATOM 1234 O O . LYS A 1 159 ? -1.397 29.797 6.785 1 92.69 159 LYS A O 1
ATOM 1239 N N . VAL A 1 160 ? -2.58 27.953 6.688 1 94 160 VAL A N 1
ATOM 1240 C CA . VAL A 1 160 ? -3.436 28.406 7.781 1 94 160 VAL A CA 1
ATOM 1241 C C . VAL A 1 160 ? -2.875 27.922 9.109 1 94 160 VAL A C 1
ATOM 1243 O O . VAL A 1 160 ? -3.008 26.734 9.453 1 94 160 VAL A O 1
ATOM 1246 N N . TRP A 1 161 ? -2.27 28.859 9.844 1 94.88 161 TRP A N 1
ATOM 1247 C CA . TRP A 1 161 ? -1.605 28.531 11.102 1 94.88 161 TRP A CA 1
ATOM 1248 C C . TRP A 1 161 ? -2.377 29.094 12.289 1 94.88 161 TRP A C 1
ATOM 1250 O O . TRP A 1 161 ? -2.883 30.219 12.227 1 94.88 161 TRP A O 1
ATOM 1260 N N . GLU A 1 162 ? -2.463 28.297 13.305 1 95.25 162 GLU A N 1
ATOM 1261 C CA . GLU A 1 162 ? -3.061 28.797 14.539 1 95.25 162 GLU A CA 1
ATOM 1262 C C . GLU A 1 162 ? -2.309 30.016 15.062 1 95.25 162 GLU A C 1
ATOM 1264 O O . GLU A 1 162 ? -2.924 31.016 15.453 1 95.25 162 GLU A O 1
ATOM 1269 N N . ASN A 1 163 ? -0.964 29.891 15.102 1 95.69 163 ASN A N 1
ATOM 1270 C CA . ASN A 1 163 ? -0.056 30.984 15.422 1 95.69 163 ASN A CA 1
ATOM 1271 C C . ASN A 1 163 ? 1.02 31.156 14.352 1 95.69 163 ASN A C 1
ATOM 1273 O O . ASN A 1 163 ? 2.041 30.469 14.383 1 95.69 163 ASN A O 1
ATOM 1277 N N . PRO A 1 164 ? 0.82 32.062 13.484 1 94.88 164 PRO A N 1
ATOM 1278 C CA . PRO A 1 164 ? 1.748 32.25 12.367 1 94.88 164 PRO A CA 1
ATOM 1279 C C . PRO A 1 164 ? 3.184 32.5 12.828 1 94.88 164 PRO A C 1
ATOM 1281 O O . PRO A 1 164 ? 4.133 32.156 12.117 1 94.88 164 PRO A O 1
ATOM 1284 N N . ALA A 1 165 ? 3.395 33.031 13.977 1 95.69 165 ALA A N 1
ATOM 1285 C CA . ALA A 1 165 ? 4.719 33.375 14.484 1 95.69 165 ALA A CA 1
ATOM 1286 C C . ALA A 1 165 ? 5.531 32.125 14.789 1 95.69 165 ALA A C 1
ATOM 1288 O O . ALA A 1 165 ? 6.754 32.188 14.93 1 95.69 165 ALA A O 1
ATOM 1289 N N . ASP A 1 166 ? 4.883 30.984 14.898 1 95.94 166 ASP A N 1
ATOM 1290 C CA . ASP A 1 166 ? 5.551 29.734 15.242 1 95.94 166 ASP A CA 1
ATOM 1291 C C . ASP A 1 166 ? 6.277 29.141 14.031 1 95.94 166 ASP A C 1
ATOM 1293 O O . ASP A 1 166 ? 7.082 28.219 14.172 1 95.94 166 ASP A O 1
ATOM 1297 N N . PHE A 1 167 ? 6.023 29.719 12.812 1 97 167 PHE A N 1
ATOM 1298 C CA . PHE A 1 167 ? 6.559 29.141 11.586 1 97 167 PHE A CA 1
ATOM 1299 C C . PHE A 1 167 ? 7.199 30.219 10.719 1 97 167 PHE A C 1
ATOM 1301 O O . PHE A 1 167 ? 6.793 31.391 10.773 1 97 167 PHE A O 1
ATOM 1308 N N . ASP A 1 168 ? 8.164 29.797 9.977 1 95.88 168 ASP A N 1
ATOM 1309 C CA . ASP A 1 168 ? 8.742 30.719 9.008 1 95.88 168 ASP A CA 1
ATOM 1310 C C . ASP A 1 168 ? 7.738 31.062 7.906 1 95.88 168 ASP A C 1
ATOM 1312 O O . ASP A 1 168 ? 6.82 30.281 7.637 1 95.88 168 ASP A O 1
ATOM 1316 N N . ASP A 1 169 ? 7.922 32.156 7.215 1 95.56 169 ASP A N 1
ATOM 1317 C CA . ASP A 1 169 ? 7.004 32.656 6.203 1 95.56 169 ASP A CA 1
ATOM 1318 C C . ASP A 1 169 ? 6.832 31.672 5.059 1 95.56 169 ASP A C 1
ATOM 1320 O O . ASP A 1 169 ? 5.777 31.625 4.418 1 95.56 169 ASP A O 1
ATOM 1324 N N . LYS A 1 170 ? 7.805 30.844 4.832 1 97.25 170 LYS A N 1
ATOM 1325 C CA . LYS A 1 170 ? 7.766 29.969 3.666 1 97.25 170 LYS A CA 1
ATOM 1326 C C . LYS A 1 170 ? 7.203 28.594 4.031 1 97.25 170 LYS A C 1
ATOM 1328 O O . LYS A 1 170 ? 7.004 27.75 3.156 1 97.25 170 LYS A O 1
ATOM 1333 N N . THR A 1 171 ? 6.906 28.438 5.305 1 97.62 171 THR A N 1
ATOM 1334 C CA . THR A 1 171 ? 6.457 27.125 5.758 1 97.62 171 THR A CA 1
ATOM 1335 C C . THR A 1 171 ? 5.07 26.812 5.207 1 97.62 171 THR A C 1
ATOM 1337 O O . THR A 1 171 ? 4.191 27.672 5.188 1 97.62 171 THR A O 1
ATOM 1340 N N . GLU A 1 172 ? 4.895 25.609 4.695 1 96.44 172 GLU A N 1
ATOM 1341 C CA . GLU A 1 172 ? 3.6 25.141 4.211 1 96.44 172 GLU A CA 1
ATOM 1342 C C . GLU A 1 172 ? 3.256 23.766 4.797 1 96.44 172 GLU A C 1
ATOM 1344 O O . GLU A 1 172 ? 4.148 22.984 5.105 1 96.44 172 GLU A O 1
ATOM 1349 N N . ALA A 1 173 ? 1.948 23.531 4.926 1 96.31 173 ALA A N 1
ATOM 1350 C CA . ALA A 1 173 ? 1.459 22.25 5.414 1 96.31 173 ALA A CA 1
ATOM 1351 C C . ALA A 1 173 ? 1.256 21.266 4.262 1 96.31 173 ALA A C 1
ATOM 1353 O O . ALA A 1 173 ? 0.641 21.609 3.248 1 96.31 173 ALA A O 1
ATOM 1354 N N . TRP A 1 174 ? 1.783 20.047 4.418 1 96.12 174 TRP A N 1
ATOM 1355 C CA . TRP A 1 174 ? 1.703 18.984 3.424 1 96.12 174 TRP A CA 1
ATOM 1356 C C . TRP A 1 174 ? 1.375 17.656 4.086 1 96.12 174 TRP A C 1
ATOM 1358 O O . TRP A 1 174 ? 1.617 17.469 5.281 1 96.12 174 TRP A O 1
ATOM 1368 N N . THR A 1 175 ? 0.777 16.781 3.312 1 96.19 175 THR A N 1
ATOM 1369 C CA . THR A 1 175 ? 0.597 15.398 3.744 1 96.19 175 THR A CA 1
ATOM 1370 C C . THR A 1 175 ? 1.722 14.516 3.213 1 96.19 175 THR A C 1
ATOM 1372 O O . THR A 1 175 ? 2.205 14.719 2.098 1 96.19 175 THR A O 1
ATOM 1375 N N . VAL A 1 176 ? 2.082 13.57 4.008 1 96.69 176 VAL A N 1
ATOM 1376 C CA . VAL A 1 176 ? 3.031 12.562 3.549 1 96.69 176 VAL A CA 1
ATOM 1377 C C . VAL A 1 176 ? 2.275 11.352 3.012 1 96.69 176 VAL A C 1
ATOM 1379 O O . VAL A 1 176 ? 1.336 10.859 3.646 1 96.69 176 VAL A O 1
ATOM 1382 N N . SER A 1 177 ? 2.693 10.828 1.943 1 96.81 177 SER A N 1
ATOM 1383 C CA . SER A 1 177 ? 1.96 9.789 1.233 1 96.81 177 SER A CA 1
ATOM 1384 C C . SER A 1 177 ? 1.751 8.562 2.115 1 96.81 177 SER A C 1
ATOM 1386 O O . SER A 1 177 ? 0.659 7.988 2.143 1 96.81 177 SER A O 1
ATOM 1388 N N . VAL A 1 178 ? 2.727 8.117 2.867 1 97.12 178 VAL A N 1
ATOM 1389 C CA . VAL A 1 178 ? 2.582 6.934 3.707 1 97.12 178 VAL A CA 1
ATOM 1390 C C . VAL A 1 178 ? 1.541 7.195 4.793 1 97.12 178 VAL A C 1
ATOM 1392 O O . VAL A 1 178 ? 0.785 6.293 5.168 1 97.12 178 VAL A O 1
ATOM 1395 N N . MET A 1 179 ? 1.472 8.375 5.293 1 96.44 179 MET A N 1
ATOM 1396 C CA . MET A 1 179 ? 0.473 8.711 6.305 1 96.44 179 MET A CA 1
ATOM 1397 C C . MET A 1 179 ? -0.929 8.711 5.707 1 96.44 179 MET A C 1
ATOM 1399 O O . MET A 1 179 ? -1.882 8.266 6.348 1 96.44 179 MET A O 1
ATOM 1403 N N . HIS A 1 180 ? -1.029 9.211 4.512 1 96.69 180 HIS A N 1
ATOM 1404 C CA . HIS A 1 180 ? -2.309 9.164 3.811 1 96.69 180 HIS A CA 1
ATOM 1405 C C . HIS A 1 180 ? -2.781 7.727 3.629 1 96.69 180 HIS A C 1
ATOM 1407 O O . HIS A 1 180 ? -3.936 7.406 3.922 1 96.69 180 HIS A O 1
ATOM 1413 N N . GLN A 1 181 ? -1.873 6.871 3.221 1 97.38 181 GLN A N 1
ATOM 1414 C CA . GLN A 1 181 ? -2.211 5.469 2.992 1 97.38 181 GLN A CA 1
ATOM 1415 C C . GLN A 1 181 ? -2.625 4.785 4.293 1 97.38 181 GLN A C 1
ATOM 1417 O O . GLN A 1 181 ? -3.609 4.043 4.324 1 97.38 181 GLN A O 1
ATOM 1422 N N . LEU A 1 182 ? -1.856 5.055 5.305 1 96.31 182 LEU A N 1
ATOM 1423 C CA . LEU A 1 182 ? -2.18 4.453 6.594 1 96.31 182 LEU A CA 1
ATOM 1424 C C . LEU A 1 182 ? -3.516 4.973 7.117 1 96.31 182 LEU A C 1
ATOM 1426 O O . LEU A 1 182 ? -4.289 4.219 7.715 1 96.31 182 LEU A O 1
ATOM 1430 N N . HIS A 1 183 ? -3.771 6.234 6.902 1 94.06 183 HIS A N 1
ATOM 1431 C CA . HIS A 1 183 ? -5.07 6.797 7.254 1 94.06 183 HIS A CA 1
ATOM 1432 C C . HIS A 1 183 ? -6.199 6.082 6.516 1 94.06 183 HIS A C 1
ATOM 1434 O O . HIS A 1 183 ? -7.23 5.77 7.105 1 94.06 183 HIS A O 1
ATOM 1440 N N . CYS A 1 184 ? -5.977 5.812 5.254 1 95 184 CYS A N 1
ATOM 1441 C CA . CYS A 1 184 ? -6.949 5.078 4.453 1 95 184 CYS A CA 1
ATOM 1442 C C . CYS A 1 184 ? -7.191 3.688 5.023 1 95 184 CYS A C 1
ATOM 1444 O O . CYS A 1 184 ? -8.336 3.262 5.164 1 95 184 CYS A O 1
ATOM 1446 N N . LEU A 1 185 ? -6.145 3.004 5.391 1 95.19 185 LEU A N 1
ATOM 1447 C CA . LEU A 1 185 ? -6.27 1.64 5.891 1 95.19 185 LEU A CA 1
ATOM 1448 C C . LEU A 1 185 ? -6.973 1.62 7.242 1 95.19 185 LEU A C 1
ATOM 1450 O O . LEU A 1 185 ? -7.77 0.719 7.523 1 95.19 185 LEU A O 1
ATOM 1454 N N . ALA A 1 186 ? -6.691 2.576 8 1 91.38 186 ALA A N 1
ATOM 1455 C CA . ALA A 1 186 ? -7.414 2.703 9.266 1 91.38 186 ALA A CA 1
ATOM 1456 C C . ALA A 1 186 ? -8.906 2.914 9.023 1 91.38 186 ALA A C 1
ATOM 1458 O O . ALA A 1 186 ? -9.742 2.33 9.711 1 91.38 186 ALA A O 1
ATOM 1459 N N . ASP A 1 187 ? -9.203 3.742 8.07 1 90.5 187 ASP A N 1
ATOM 1460 C CA . ASP A 1 187 ? -10.602 4 7.73 1 90.5 187 ASP A CA 1
ATOM 1461 C C . ASP A 1 187 ? -11.273 2.742 7.191 1 90.5 187 ASP A C 1
ATOM 1463 O O . ASP A 1 187 ? -12.445 2.49 7.484 1 90.5 187 ASP A O 1
ATOM 1467 N N . PHE A 1 188 ? -10.555 1.918 6.387 1 92.31 188 PHE A N 1
ATOM 1468 C CA . PHE A 1 188 ? -11.094 0.641 5.938 1 92.31 188 PHE A CA 1
ATOM 1469 C C . PHE A 1 188 ? -11.508 -0.221 7.121 1 92.31 188 PHE A C 1
ATOM 1471 O O . PHE A 1 188 ? -12.648 -0.695 7.18 1 92.31 188 PHE A O 1
ATOM 1478 N N . LYS A 1 189 ? -10.562 -0.359 8.016 1 88.94 189 LYS A N 1
ATOM 1479 C CA . LYS A 1 189 ? -10.805 -1.217 9.172 1 88.94 189 LYS A CA 1
ATOM 1480 C C . LYS A 1 189 ? -12.008 -0.723 9.977 1 88.94 189 LYS A C 1
ATOM 1482 O O . LYS A 1 189 ? -12.875 -1.513 10.359 1 88.94 189 LYS A O 1
ATOM 1487 N N . LYS A 1 190 ? -12.039 0.534 10.219 1 86.31 190 LYS A N 1
ATOM 1488 C CA . LYS A 1 190 ? -13.148 1.142 10.945 1 86.31 190 LYS A CA 1
ATOM 1489 C C . LYS A 1 190 ? -14.484 0.848 10.266 1 86.31 190 LYS A C 1
ATOM 1491 O O . LYS A 1 190 ? -15.453 0.47 10.93 1 86.31 190 LYS A O 1
ATOM 1496 N N . ASN A 1 191 ? -14.523 0.993 9.008 1 87.56 191 ASN A N 1
ATOM 1497 C CA . ASN A 1 191 ? -15.789 0.823 8.305 1 87.56 191 ASN A CA 1
ATOM 1498 C C . ASN A 1 191 ? -16.172 -0.65 8.172 1 87.56 191 ASN A C 1
ATOM 1500 O O . ASN A 1 191 ? -17.344 -0.996 8.188 1 87.56 191 ASN A O 1
ATOM 1504 N N . PHE A 1 192 ? -15.195 -1.525 8.086 1 88.12 192 PHE A N 1
ATOM 1505 C CA . PHE A 1 192 ? -15.516 -2.949 8.117 1 88.12 192 PHE A CA 1
ATOM 1506 C C . PHE A 1 192 ? -16.125 -3.342 9.461 1 88.12 192 PHE A C 1
ATOM 1508 O O . PHE A 1 192 ? -17.062 -4.137 9.516 1 88.12 192 PHE A O 1
ATOM 1515 N N . ASN A 1 193 ? -15.578 -2.771 10.469 1 83.75 193 ASN A N 1
ATOM 1516 C CA . ASN A 1 193 ? -16.156 -3.006 11.789 1 83.75 193 ASN A CA 1
ATOM 1517 C C . ASN A 1 193 ? -17.578 -2.465 11.891 1 83.75 193 ASN A C 1
ATOM 1519 O O . ASN A 1 193 ? -18.469 -3.135 12.414 1 83.75 193 ASN A O 1
ATOM 1523 N N . ASN A 1 194 ? -17.75 -1.262 11.43 1 82.75 194 ASN A N 1
ATOM 1524 C CA . ASN A 1 194 ? -19.062 -0.649 11.438 1 82.75 194 ASN A CA 1
ATOM 1525 C C . ASN A 1 194 ? -20.078 -1.479 10.641 1 82.75 194 ASN A C 1
ATOM 1527 O O . ASN A 1 194 ? -21.203 -1.688 11.086 1 82.75 194 ASN A O 1
ATOM 1531 N N . LEU A 1 195 ? -19.656 -1.937 9.555 1 82.81 195 LEU A N 1
ATOM 1532 C CA . LEU A 1 195 ? -20.531 -2.721 8.703 1 82.81 195 LEU A CA 1
ATOM 1533 C C . LEU A 1 195 ? -20.859 -4.066 9.344 1 82.81 195 LEU A C 1
ATOM 1535 O O . LEU A 1 195 ? -21.984 -4.551 9.242 1 82.81 195 LEU A O 1
ATOM 1539 N N . ARG A 1 196 ? -19.906 -4.648 9.914 1 81.25 196 ARG A N 1
ATOM 1540 C CA . ARG A 1 196 ? -20.125 -5.91 10.617 1 81.25 196 ARG A CA 1
ATOM 1541 C C . ARG A 1 196 ? -21.172 -5.75 11.719 1 81.25 196 ARG A C 1
ATOM 1543 O O . ARG A 1 196 ? -21.938 -6.68 11.992 1 81.25 196 ARG A O 1
ATOM 1550 N N . SER A 1 197 ? -21.297 -4.574 12.25 1 78.12 197 SER A N 1
ATOM 1551 C CA . SER A 1 197 ? -22.234 -4.289 13.336 1 78.12 197 SER A CA 1
ATOM 1552 C C . SER A 1 197 ? -23.578 -3.816 12.805 1 78.12 197 SER A C 1
ATOM 1554 O O . SER A 1 197 ? -24.422 -3.369 13.578 1 78.12 197 SER A O 1
ATOM 1556 N N . GLY A 1 198 ? -23.734 -3.822 11.5 1 77.94 198 GLY A N 1
ATOM 1557 C CA . GLY A 1 198 ? -25.016 -3.506 10.898 1 77.94 198 GLY A CA 1
ATOM 1558 C C . GLY A 1 198 ? -25.125 -2.061 10.453 1 77.94 198 GLY A C 1
ATOM 1559 O O . GLY A 1 198 ? -26.219 -1.566 10.188 1 77.94 198 GLY A O 1
ATOM 1560 N N . GLY A 1 199 ? -24 -1.422 10.414 1 80.56 199 GLY A N 1
ATOM 1561 C CA . GLY A 1 199 ? -24.031 -0.048 9.938 1 80.56 199 GLY A CA 1
ATOM 1562 C C . GLY A 1 199 ? -24.156 0.059 8.43 1 80.56 199 GLY A C 1
ATOM 1563 O O . GLY A 1 199 ? -24.078 -0.947 7.723 1 80.56 199 GLY A O 1
ATOM 1564 N N . ALA A 1 200 ? -24.516 1.352 8.039 1 81.81 200 ALA A N 1
ATOM 1565 C CA . ALA A 1 200 ? -24.625 1.629 6.609 1 81.81 200 ALA A CA 1
ATOM 1566 C C . ALA A 1 200 ? -23.578 2.641 6.168 1 81.81 200 ALA A C 1
ATOM 1568 O O . ALA A 1 200 ? -23.062 3.414 6.98 1 81.81 200 ALA A O 1
ATOM 1569 N N . LEU A 1 201 ? -23.297 2.527 4.91 1 84.25 201 LEU A N 1
ATOM 1570 C CA . LEU A 1 201 ? -22.359 3.49 4.328 1 84.25 201 LEU A CA 1
ATOM 1571 C C . LEU A 1 201 ? -23.109 4.676 3.729 1 84.25 201 LEU A C 1
ATOM 1573 O O . LEU A 1 201 ? -24 4.496 2.885 1 84.25 201 LEU A O 1
ATOM 1577 N N . SER A 1 202 ? -22.797 5.863 4.215 1 84.56 202 SER A N 1
ATOM 1578 C CA . SER A 1 202 ? -23.312 7.047 3.539 1 84.56 202 SER A CA 1
ATOM 1579 C C . SER A 1 202 ? -22.625 7.266 2.197 1 84.56 202 SER A C 1
ATOM 1581 O O . SER A 1 202 ? -21.578 6.676 1.934 1 84.56 202 SER A O 1
ATOM 1583 N N . ASP A 1 203 ? -23.172 8.133 1.398 1 84.88 203 ASP A N 1
ATOM 1584 C CA . ASP A 1 203 ? -22.562 8.453 0.113 1 84.88 203 ASP A CA 1
ATOM 1585 C C . ASP A 1 203 ? -21.188 9.078 0.302 1 84.88 203 ASP A C 1
ATOM 1587 O O . ASP A 1 203 ? -20.266 8.789 -0.462 1 84.88 203 ASP A O 1
ATOM 1591 N N . GLY A 1 204 ? -21.094 9.883 1.226 1 86.62 204 GLY A N 1
ATOM 1592 C CA . GLY A 1 204 ? -19.812 10.5 1.52 1 86.62 204 GLY A CA 1
ATOM 1593 C C . GLY A 1 204 ? -18.766 9.508 1.983 1 86.62 204 GLY A C 1
ATOM 1594 O O . GLY A 1 204 ? -17.609 9.57 1.562 1 86.62 204 GLY A O 1
ATOM 1595 N N . GLN A 1 205 ? -19.219 8.609 2.799 1 86.81 205 GLN A N 1
ATOM 1596 C CA . GLN A 1 205 ? -18.297 7.566 3.266 1 86.81 205 GLN A CA 1
ATOM 1597 C C . GLN A 1 205 ? -17.859 6.672 2.113 1 86.81 205 GLN A C 1
ATOM 1599 O O . GLN A 1 205 ? -16.672 6.328 2.008 1 86.81 205 GLN A O 1
ATOM 1604 N N . TYR A 1 206 ? -18.766 6.328 1.284 1 88.25 206 TYR A N 1
ATOM 1605 C CA . TYR A 1 206 ? -18.438 5.484 0.142 1 88.25 206 TYR A CA 1
ATOM 1606 C C . TYR A 1 206 ? -17.438 6.176 -0.777 1 88.25 206 TYR A C 1
ATOM 1608 O O . TYR A 1 206 ? -16.453 5.559 -1.222 1 88.25 206 TYR A O 1
ATOM 1616 N N . ALA A 1 207 ? -17.719 7.422 -1.073 1 87.38 207 ALA A N 1
ATOM 1617 C CA . ALA A 1 207 ? -16.812 8.195 -1.921 1 87.38 207 ALA A CA 1
ATOM 1618 C C . ALA A 1 207 ? -15.414 8.25 -1.32 1 87.38 207 ALA A C 1
ATOM 1620 O O . ALA A 1 207 ? -14.422 8.109 -2.035 1 87.38 207 ALA A O 1
ATOM 1621 N N . HIS A 1 208 ? -15.367 8.438 -0.062 1 90.19 208 HIS A N 1
ATOM 1622 C CA . HIS A 1 208 ? -14.078 8.492 0.625 1 90.19 208 HIS A CA 1
ATOM 1623 C C . HIS A 1 208 ? -13.359 7.148 0.552 1 90.19 208 HIS A C 1
ATOM 1625 O O . HIS A 1 208 ? -12.164 7.098 0.251 1 90.19 208 HIS A O 1
ATOM 1631 N N . LEU A 1 209 ? -14.117 6.102 0.791 1 92.19 209 LEU A N 1
ATOM 1632 C CA . LEU A 1 209 ? -13.516 4.773 0.757 1 92.19 209 LEU A CA 1
ATOM 1633 C C . LEU A 1 209 ? -13.016 4.438 -0.643 1 92.19 209 LEU A C 1
ATOM 1635 O O . LEU A 1 209 ? -11.938 3.85 -0.798 1 92.19 209 LEU A O 1
ATOM 1639 N N . THR A 1 210 ? -13.742 4.832 -1.619 1 90.62 210 THR A N 1
ATOM 1640 C CA . THR A 1 210 ? -13.328 4.598 -2.996 1 90.62 210 THR A CA 1
ATOM 1641 C C . THR A 1 210 ? -12.07 5.402 -3.324 1 90.62 210 THR A C 1
ATOM 1643 O O . THR A 1 210 ? -11.164 4.902 -3.996 1 90.62 210 THR A O 1
ATOM 1646 N N . HIS A 1 211 ? -12.023 6.578 -2.908 1 92.31 211 HIS A N 1
ATOM 1647 C CA . HIS A 1 211 ? -10.82 7.398 -3.02 1 92.31 211 HIS A CA 1
ATOM 1648 C C . HIS A 1 211 ? -9.625 6.715 -2.367 1 92.31 211 HIS A C 1
ATOM 1650 O O . HIS A 1 211 ? -8.547 6.645 -2.961 1 92.31 211 HIS A O 1
ATOM 1656 N N . CYS A 1 212 ? -9.883 6.219 -1.184 1 95.12 212 CYS A N 1
ATOM 1657 C CA . CYS A 1 212 ? -8.82 5.566 -0.43 1 95.12 212 CYS A CA 1
ATOM 1658 C C . CYS A 1 212 ? -8.328 4.316 -1.15 1 95.12 212 CYS A C 1
ATOM 1660 O O . CYS A 1 212 ? -7.125 4.062 -1.215 1 95.12 212 CYS A O 1
ATOM 1662 N N . VAL A 1 213 ? -9.219 3.498 -1.707 1 95.62 213 VAL A N 1
ATOM 1663 C CA . VAL A 1 213 ? -8.828 2.311 -2.457 1 95.62 213 VAL A CA 1
ATOM 1664 C C . VAL A 1 213 ? -7.918 2.709 -3.617 1 95.62 213 VAL A C 1
ATOM 1666 O O . VAL A 1 213 ? -6.895 2.066 -3.861 1 95.62 213 VAL A O 1
ATOM 1669 N N . GLU A 1 214 ? -8.25 3.773 -4.242 1 95.25 214 GLU A N 1
ATOM 1670 C CA . GLU A 1 214 ? -7.473 4.23 -5.387 1 95.25 214 GLU A CA 1
ATOM 1671 C C . GLU A 1 214 ? -6.098 4.73 -4.957 1 95.25 214 GLU A C 1
ATOM 1673 O O . GLU A 1 214 ? -5.094 4.441 -5.613 1 95.25 214 GLU A O 1
ATOM 1678 N N . ILE A 1 215 ? -6.012 5.48 -3.896 1 96.75 215 ILE A N 1
ATOM 1679 C CA . ILE A 1 215 ? -4.742 5.98 -3.383 1 96.75 215 ILE A CA 1
ATOM 1680 C C . ILE A 1 215 ? -3.811 4.812 -3.076 1 96.75 215 ILE A C 1
ATOM 1682 O O . ILE A 1 215 ? -2.656 4.797 -3.51 1 96.75 215 ILE A O 1
ATOM 1686 N N . VAL A 1 216 ? -4.336 3.803 -2.395 1 98 216 VAL A N 1
ATOM 1687 C CA . VAL A 1 216 ? -3.508 2.676 -1.98 1 98 216 VAL A CA 1
ATOM 1688 C C . VAL A 1 216 ? -3.162 1.815 -3.195 1 98 216 VAL A C 1
ATOM 1690 O O . VAL A 1 216 ? -2.025 1.356 -3.336 1 98 216 VAL A O 1
ATOM 1693 N N . ARG A 1 217 ? -4.137 1.618 -4.105 1 97.19 217 ARG A N 1
ATOM 1694 C CA . ARG A 1 217 ? -3.891 0.827 -5.305 1 97.19 217 ARG A CA 1
ATOM 1695 C C . ARG A 1 217 ? -2.73 1.402 -6.109 1 97.19 217 ARG A C 1
ATOM 1697 O O . ARG A 1 217 ? -1.82 0.672 -6.508 1 97.19 217 ARG A O 1
ATOM 1704 N N . ARG A 1 218 ? -2.77 2.658 -6.355 1 97.25 218 ARG A N 1
ATOM 1705 C CA . ARG A 1 218 ? -1.732 3.309 -7.152 1 97.25 218 ARG A CA 1
ATOM 1706 C C . ARG A 1 218 ? -0.368 3.184 -6.484 1 97.25 218 ARG A C 1
ATOM 1708 O O . ARG A 1 218 ? 0.642 2.963 -7.152 1 97.25 218 ARG A O 1
ATOM 1715 N N . ASN A 1 219 ? -0.351 3.33 -5.188 1 97.94 219 ASN A N 1
ATOM 1716 C CA . ASN A 1 219 ? 0.926 3.23 -4.488 1 97.94 219 ASN A CA 1
ATOM 1717 C C . ASN A 1 219 ? 1.446 1.795 -4.473 1 97.94 219 ASN A C 1
ATOM 1719 O O . ASN A 1 219 ? 2.65 1.565 -4.594 1 97.94 219 ASN A O 1
ATOM 1723 N N . VAL A 1 220 ? 0.544 0.816 -4.305 1 98.12 220 VAL A N 1
ATOM 1724 C CA . VAL A 1 220 ? 0.914 -0.594 -4.371 1 98.12 220 VAL A CA 1
ATOM 1725 C C . VAL A 1 220 ? 1.518 -0.91 -5.734 1 98.12 220 VAL A C 1
ATOM 1727 O O . VAL A 1 220 ? 2.568 -1.551 -5.824 1 98.12 220 VAL A O 1
ATOM 1730 N N . MET A 1 221 ? 0.896 -0.431 -6.758 1 97.69 221 MET A N 1
ATOM 1731 C CA . MET A 1 221 ? 1.402 -0.638 -8.109 1 97.69 221 MET A CA 1
ATOM 1732 C C . MET A 1 221 ? 2.734 0.079 -8.312 1 97.69 221 MET A C 1
ATOM 1734 O O . MET A 1 221 ? 3.627 -0.437 -8.984 1 97.69 221 MET A O 1
ATOM 1738 N N . CYS A 1 222 ? 2.857 1.267 -7.793 1 97.44 222 CYS A N 1
ATOM 1739 C CA . CYS A 1 222 ? 4.074 2.062 -7.91 1 97.44 222 CYS A CA 1
ATOM 1740 C C . CYS A 1 222 ? 5.266 1.331 -7.305 1 97.44 222 CYS A C 1
ATOM 1742 O O . CYS A 1 222 ? 6.309 1.19 -7.949 1 97.44 222 CYS A O 1
ATOM 1744 N N . LYS A 1 223 ? 5.117 0.826 -6.105 1 95.94 223 LYS A N 1
ATOM 1745 C CA . LYS A 1 223 ? 6.238 0.187 -5.426 1 95.94 223 LYS A CA 1
ATOM 1746 C C . LYS A 1 223 ? 6.434 -1.246 -5.914 1 95.94 223 LYS A C 1
ATOM 1748 O O . LYS A 1 223 ? 7.559 -1.755 -5.922 1 95.94 223 LYS A O 1
ATOM 1753 N N . ALA A 1 224 ? 5.348 -1.926 -6.277 1 95.75 224 ALA A N 1
ATOM 1754 C CA . ALA A 1 224 ? 5.328 -3.252 -6.891 1 95.75 224 ALA A CA 1
ATOM 1755 C C . ALA A 1 224 ? 6.242 -4.215 -6.141 1 95.75 224 ALA A C 1
ATOM 1757 O O . ALA A 1 224 ? 7.23 -4.703 -6.691 1 95.75 224 ALA A O 1
ATOM 1758 N N . GLU A 1 225 ? 5.859 -4.609 -4.973 1 95.31 225 GLU A N 1
ATOM 1759 C CA . GLU A 1 225 ? 6.625 -5.543 -4.152 1 95.31 225 GLU A CA 1
ATOM 1760 C C . GLU A 1 225 ? 6.629 -6.941 -4.766 1 95.31 225 GLU A C 1
ATOM 1762 O O . GLU A 1 225 ? 5.574 -7.559 -4.922 1 95.31 225 GLU A O 1
ATOM 1767 N N . LEU A 1 226 ? 7.855 -7.496 -4.965 1 95.44 226 LEU A N 1
ATOM 1768 C CA . LEU A 1 226 ? 7.941 -8.734 -5.727 1 95.44 226 LEU A CA 1
ATOM 1769 C C . LEU A 1 226 ? 8.398 -9.891 -4.836 1 95.44 226 LEU A C 1
ATOM 1771 O O . LEU A 1 226 ? 8.828 -10.93 -5.332 1 95.44 226 LEU A O 1
ATOM 1775 N N . ALA A 1 227 ? 8.336 -9.672 -3.598 1 95.5 227 ALA A N 1
ATOM 1776 C CA . ALA A 1 227 ? 8.594 -10.781 -2.689 1 95.5 227 ALA A CA 1
ATOM 1777 C C . ALA A 1 227 ? 7.641 -11.945 -2.965 1 95.5 227 ALA A C 1
ATOM 1779 O O . ALA A 1 227 ? 6.477 -11.734 -3.311 1 95.5 227 ALA A O 1
ATOM 1780 N N . LEU A 1 228 ? 8.156 -13.133 -2.768 1 96.25 228 LEU A N 1
ATOM 1781 C CA . LEU A 1 228 ? 7.34 -14.328 -2.951 1 96.25 228 LEU A CA 1
ATOM 1782 C C . LEU A 1 228 ? 6.777 -14.812 -1.618 1 96.25 228 LEU A C 1
ATOM 1784 O O . LEU A 1 228 ? 7.473 -14.789 -0.601 1 96.25 228 LEU A O 1
ATOM 1788 N N . GLU A 1 229 ? 5.512 -15.188 -1.712 1 95.5 229 GLU A N 1
ATOM 1789 C CA . GLU A 1 229 ? 4.801 -15.648 -0.521 1 95.5 229 GLU A CA 1
ATOM 1790 C C . GLU A 1 229 ? 4.371 -17.109 -0.661 1 95.5 229 GLU A C 1
ATOM 1792 O O . GLU A 1 229 ? 3.746 -17.484 -1.656 1 95.5 229 GLU A O 1
ATOM 1797 N N . ARG A 1 230 ? 4.672 -17.828 0.308 1 93.38 230 ARG A N 1
ATOM 1798 C CA . ARG A 1 230 ? 4.391 -19.266 0.302 1 93.38 230 ARG A CA 1
ATOM 1799 C C . ARG A 1 230 ? 2.938 -19.547 0.675 1 93.38 230 ARG A C 1
ATOM 1801 O O . ARG A 1 230 ? 2.387 -18.891 1.567 1 93.38 230 ARG A O 1
ATOM 1808 N N . PRO A 1 231 ? 2.338 -20.469 0.001 1 91.31 231 PRO A N 1
ATOM 1809 C CA . PRO A 1 231 ? 1.042 -20.922 0.517 1 91.31 231 PRO A CA 1
ATOM 1810 C C . PRO A 1 231 ? 1.15 -21.594 1.886 1 91.31 231 PRO A C 1
ATOM 1812 O O . PRO A 1 231 ? 2.162 -22.219 2.188 1 91.31 231 PRO A O 1
ATOM 1815 N N . ASN A 1 232 ? 0.106 -21.422 2.666 1 85.25 232 ASN A N 1
ATOM 1816 C CA . ASN A 1 232 ? 0.103 -22 4.004 1 85.25 232 ASN A CA 1
ATOM 1817 C C . ASN A 1 232 ? 0.169 -23.516 3.951 1 85.25 232 ASN A C 1
ATOM 1819 O O . ASN A 1 232 ? 0.949 -24.141 4.68 1 85.25 232 ASN A O 1
ATOM 1823 N N . ASP A 1 233 ? -0.77 -24.062 3.199 1 82.81 233 ASP A N 1
ATOM 1824 C CA . ASP A 1 233 ? -0.734 -25.5 2.961 1 82.81 233 ASP A CA 1
ATOM 1825 C C . ASP A 1 233 ? -0.614 -25.812 1.471 1 82.81 233 ASP A C 1
ATOM 1827 O O . ASP A 1 233 ? -1.6 -25.734 0.734 1 82.81 233 ASP A O 1
ATOM 1831 N N . PRO A 1 234 ? 0.583 -26.219 1.098 1 77.31 234 PRO A N 1
ATOM 1832 C CA . PRO A 1 234 ? 0.856 -26.391 -0.33 1 77.31 234 PRO A CA 1
ATOM 1833 C C . PRO A 1 234 ? 0.193 -27.641 -0.907 1 77.31 234 PRO A C 1
ATOM 1835 O O . PRO A 1 234 ? 0.164 -27.828 -2.127 1 77.31 234 PRO A O 1
ATOM 1838 N N . HIS A 1 235 ? -0.458 -28.422 -0.044 1 79.19 235 HIS A N 1
ATOM 1839 C CA . HIS A 1 235 ? -0.989 -29.688 -0.525 1 79.19 235 HIS A CA 1
ATOM 1840 C C . HIS A 1 235 ? -2.508 -29.641 -0.64 1 79.19 235 HIS A C 1
ATOM 1842 O O . HIS A 1 235 ? -3.125 -30.578 -1.149 1 79.19 235 HIS A O 1
ATOM 1848 N N . ILE A 1 236 ? -3.031 -28.531 -0.21 1 76.56 236 ILE A N 1
ATOM 1849 C CA . ILE A 1 236 ? -4.488 -28.438 -0.23 1 76.56 236 ILE A CA 1
ATOM 1850 C C . ILE A 1 236 ? -4.949 -27.766 -1.52 1 76.56 236 ILE A C 1
ATOM 1852 O O . ILE A 1 236 ? -4.582 -26.625 -1.793 1 76.56 236 ILE A O 1
ATOM 1856 N N . TRP A 1 237 ? -5.672 -28.625 -2.383 1 79.25 237 TRP A N 1
ATOM 1857 C CA . TRP A 1 237 ? -6.316 -28.125 -3.59 1 79.25 237 TRP A CA 1
ATOM 1858 C C . TRP A 1 237 ? -7.828 -28.031 -3.398 1 79.25 237 TRP A C 1
ATOM 1860 O O . TRP A 1 237 ? -8.438 -28.875 -2.744 1 79.25 237 TRP A O 1
ATOM 1870 N N . PRO A 1 238 ? -8.445 -26.891 -3.861 1 73.88 238 PRO A N 1
ATOM 1871 C CA . PRO A 1 238 ? -7.957 -25.844 -4.762 1 73.88 238 PRO A CA 1
ATOM 1872 C C . PRO A 1 238 ? -7.52 -24.594 -4.02 1 73.88 238 PRO A C 1
ATOM 1874 O O . PRO A 1 238 ? -7.012 -23.656 -4.637 1 73.88 238 PRO A O 1
ATOM 1877 N N . VAL A 1 239 ? -7.777 -24.766 -2.699 1 68.06 239 VAL A N 1
ATOM 1878 C CA . VAL A 1 239 ? -7.598 -23.5 -1.99 1 68.06 239 VAL A CA 1
ATOM 1879 C C . VAL A 1 239 ? -6.195 -23.453 -1.389 1 68.06 239 VAL A C 1
ATOM 1881 O O . VAL A 1 239 ? -5.887 -24.172 -0.443 1 68.06 239 VAL A O 1
ATOM 1884 N N . GLN A 1 240 ? -5.32 -22.891 -2.066 1 69.38 240 GLN A N 1
ATOM 1885 C CA . GLN A 1 240 ? -4.02 -22.609 -1.46 1 69.38 240 GLN A CA 1
ATOM 1886 C C . GLN A 1 240 ? -3.971 -21.203 -0.884 1 69.38 240 GLN A C 1
ATOM 1888 O O . GLN A 1 240 ? -3.592 -20.25 -1.577 1 69.38 240 GLN A O 1
ATOM 1893 N N . HIS A 1 241 ? -4.328 -21.188 0.4 1 81.12 241 HIS A N 1
ATOM 1894 C CA . HIS A 1 241 ? -4.336 -19.938 1.143 1 81.12 241 HIS A CA 1
ATOM 1895 C C . HIS A 1 241 ? -2.92 -19.406 1.341 1 81.12 241 HIS A C 1
ATOM 1897 O O . HIS A 1 241 ? -1.982 -20.172 1.536 1 81.12 241 HIS A O 1
ATOM 1903 N N . VAL A 1 242 ? -2.832 -18.188 1.094 1 90.69 242 VAL A N 1
ATOM 1904 C CA . VAL A 1 242 ? -1.556 -17.516 1.322 1 90.69 242 VAL A CA 1
ATOM 1905 C C . VAL A 1 242 ? -1.688 -16.531 2.482 1 90.69 242 VAL A C 1
ATOM 1907 O O . VAL A 1 242 ? -2.496 -15.602 2.424 1 90.69 242 VAL A O 1
ATOM 1910 N N . SER A 1 243 ? -0.943 -16.766 3.502 1 87.38 243 SER A N 1
ATOM 1911 C CA . SER A 1 243 ? -1.014 -15.875 4.656 1 87.38 243 SER A CA 1
ATOM 1912 C C . SER A 1 243 ? -0.28 -14.562 4.391 1 87.38 243 SER A C 1
ATOM 1914 O O . SER A 1 243 ? -0.688 -13.508 4.879 1 87.38 243 SER A O 1
ATOM 1916 N N . GLY A 1 244 ? 0.823 -14.656 3.568 1 91.94 244 GLY A N 1
ATOM 1917 C CA . GLY A 1 244 ? 1.625 -13.477 3.279 1 91.94 244 GLY A CA 1
ATOM 1918 C C . GLY A 1 244 ? 2.693 -13.219 4.324 1 91.94 244 GLY A C 1
ATOM 1919 O O . GLY A 1 244 ? 3.42 -12.219 4.238 1 91.94 244 GLY A O 1
ATOM 1920 N N . TRP A 1 245 ? 2.834 -14.148 5.293 1 93.5 245 TRP A N 1
ATOM 1921 C CA . TRP A 1 245 ? 3.77 -13.922 6.387 1 93.5 245 TRP A CA 1
ATOM 1922 C C . TRP A 1 245 ? 4.988 -14.828 6.258 1 93.5 245 TRP A C 1
ATOM 1924 O O . TRP A 1 245 ? 4.969 -15.805 5.508 1 93.5 245 TRP A O 1
ATOM 1934 N N . GLY A 1 246 ? 6.102 -14.414 6.906 1 92.56 246 GLY A N 1
ATOM 1935 C CA . GLY A 1 246 ? 7.281 -15.25 7 1 92.56 246 GLY A CA 1
ATOM 1936 C C . GLY A 1 246 ? 8.195 -15.133 5.793 1 92.56 246 GLY A C 1
ATOM 1937 O O . GLY A 1 246 ? 9.07 -15.977 5.586 1 92.56 246 GLY A O 1
ATOM 1938 N N . ASN A 1 247 ? 7.977 -14.148 5.008 1 92.81 247 ASN A N 1
ATOM 1939 C CA . ASN A 1 247 ? 8.812 -13.93 3.832 1 92.81 247 ASN A CA 1
ATOM 1940 C C . ASN A 1 247 ? 9.641 -12.656 3.963 1 92.81 247 ASN A C 1
ATOM 1942 O O . ASN A 1 247 ? 9.25 -11.719 4.672 1 92.81 247 ASN A O 1
ATOM 1946 N N . ALA A 1 248 ? 10.711 -12.625 3.248 1 92.81 248 ALA A N 1
ATOM 1947 C CA . ALA A 1 248 ? 11.617 -11.484 3.312 1 92.81 248 ALA A CA 1
ATOM 1948 C C . ALA A 1 248 ? 11.133 -10.352 2.416 1 92.81 248 ALA A C 1
ATOM 1950 O O . ALA A 1 248 ? 10.648 -10.586 1.309 1 92.81 248 ALA A O 1
ATOM 1951 N N . HIS A 1 249 ? 11.266 -9.188 2.912 1 95.25 249 HIS A N 1
ATOM 1952 C CA . HIS A 1 249 ? 11.039 -7.934 2.197 1 95.25 249 HIS A CA 1
ATOM 1953 C C . HIS A 1 249 ? 12.18 -6.953 2.426 1 95.25 249 HIS A C 1
ATOM 1955 O O . HIS A 1 249 ? 12.953 -7.102 3.375 1 95.25 249 HIS A O 1
ATOM 1961 N N . VAL A 1 250 ? 12.32 -6.059 1.535 1 94.06 250 VAL A N 1
ATOM 1962 C CA . VAL A 1 250 ? 13.211 -4.922 1.754 1 94.06 250 VAL A CA 1
ATOM 1963 C C . VAL A 1 250 ? 12.391 -3.684 2.107 1 94.06 250 VAL A C 1
ATOM 1965 O O . VAL A 1 250 ? 11.578 -3.223 1.307 1 94.06 250 VAL A O 1
ATOM 1968 N N . CYS A 1 251 ? 12.633 -3.229 3.299 1 96 251 CYS A N 1
ATOM 1969 C CA . CYS A 1 251 ? 11.812 -2.158 3.848 1 96 251 CYS A CA 1
ATOM 1970 C C . CYS A 1 251 ? 12.672 -0.992 4.32 1 96 251 CYS A C 1
ATOM 1972 O O . CYS A 1 251 ? 13.828 -1.185 4.703 1 96 251 CYS A O 1
ATOM 1974 N N . ARG A 1 252 ? 12.062 0.142 4.266 1 95 252 ARG A N 1
ATOM 1975 C CA . ARG A 1 252 ? 12.68 1.251 4.988 1 95 252 ARG A CA 1
ATOM 1976 C C . ARG A 1 252 ? 12.625 1.022 6.492 1 95 252 ARG A C 1
ATOM 1978 O O . ARG A 1 252 ? 11.664 0.432 7 1 95 252 ARG A O 1
ATOM 1985 N N . ASP A 1 253 ? 13.633 1.564 7.145 1 95.88 253 ASP A N 1
ATOM 1986 C CA . ASP A 1 253 ? 13.586 1.503 8.602 1 95.88 253 ASP A CA 1
ATOM 1987 C C . ASP A 1 253 ? 12.406 2.303 9.148 1 95.88 253 ASP A C 1
ATOM 1989 O O . ASP A 1 253 ? 12.445 3.535 9.172 1 95.88 253 ASP A O 1
ATOM 1993 N N . TRP A 1 254 ? 11.438 1.664 9.609 1 97.12 254 TRP A N 1
ATOM 1994 C CA . TRP A 1 254 ? 10.172 2.283 9.992 1 97.12 254 TRP A CA 1
ATOM 1995 C C . TRP A 1 254 ? 10.367 3.25 11.148 1 97.12 254 TRP A C 1
ATOM 1997 O O . TRP A 1 254 ? 9.773 4.332 11.18 1 97.12 254 TRP A O 1
ATOM 2007 N N . ASP A 1 255 ? 11.188 2.869 12.125 1 97.06 255 ASP A N 1
ATOM 2008 C CA . ASP A 1 255 ? 11.422 3.75 13.266 1 97.06 255 ASP A CA 1
ATOM 2009 C C . ASP A 1 255 ? 12.039 5.074 12.82 1 97.06 255 ASP A C 1
ATOM 2011 O O . ASP A 1 255 ? 11.672 6.137 13.328 1 97.06 255 ASP A O 1
ATOM 2015 N N . GLN A 1 256 ? 12.891 5.02 11.922 1 97 256 GLN A N 1
ATOM 2016 C CA . GLN A 1 256 ? 13.508 6.246 11.422 1 97 256 GLN A CA 1
ATOM 2017 C C . GLN A 1 256 ? 12.531 7.043 10.562 1 97 256 GLN A C 1
ATOM 2019 O O . GLN A 1 256 ? 12.57 8.273 10.547 1 97 256 GLN A O 1
ATOM 2024 N N . VAL A 1 257 ? 11.703 6.336 9.773 1 96.75 257 VAL A N 1
ATOM 2025 C CA . VAL A 1 257 ? 10.641 7.016 9.031 1 96.75 257 VAL A CA 1
ATOM 2026 C C . VAL A 1 257 ? 9.758 7.797 10 1 96.75 257 VAL A C 1
ATOM 2028 O O . VAL A 1 257 ? 9.508 8.992 9.805 1 96.75 257 VAL A O 1
ATOM 2031 N N . MET A 1 258 ? 9.359 7.141 11.031 1 96.81 258 MET A N 1
ATOM 2032 C CA . MET A 1 258 ? 8.477 7.742 12.031 1 96.81 258 MET A CA 1
ATOM 2033 C C . MET A 1 258 ? 9.148 8.938 12.695 1 96.81 258 MET A C 1
ATOM 2035 O O . MET A 1 258 ? 8.531 9.992 12.859 1 96.81 258 MET A O 1
ATOM 2039 N N . ALA A 1 259 ? 10.375 8.766 13.047 1 97.06 259 ALA A N 1
ATOM 2040 C CA . ALA A 1 259 ? 11.109 9.859 13.672 1 97.06 259 ALA A CA 1
ATOM 2041 C C . ALA A 1 259 ? 11.219 11.062 12.734 1 97.06 259 ALA A C 1
ATOM 2043 O O . ALA A 1 259 ? 11.062 12.203 13.164 1 97.06 259 ALA A O 1
ATOM 2044 N N . ALA A 1 260 ? 11.516 10.797 11.516 1 97.25 260 ALA A N 1
ATOM 2045 C CA . ALA A 1 260 ? 11.656 11.867 10.523 1 97.25 260 ALA A CA 1
ATOM 2046 C C . ALA A 1 260 ? 10.344 12.625 10.352 1 97.25 260 ALA A C 1
ATOM 2048 O O . ALA A 1 260 ? 10.344 13.859 10.289 1 97.25 260 ALA A O 1
ATOM 2049 N N . ILE A 1 261 ? 9.234 11.93 10.273 1 96.88 261 ILE A N 1
ATOM 2050 C CA . ILE A 1 261 ? 7.934 12.555 10.07 1 96.88 261 ILE A CA 1
ATOM 2051 C C . ILE A 1 261 ? 7.543 13.344 11.32 1 96.88 261 ILE A C 1
ATOM 2053 O O . ILE A 1 261 ? 7.043 14.469 11.227 1 96.88 261 ILE A O 1
ATOM 2057 N N . LYS A 1 262 ? 7.809 12.805 12.461 1 96.25 262 LYS A N 1
ATOM 2058 C CA . LYS A 1 262 ? 7.438 13.438 13.719 1 96.25 262 LYS A CA 1
ATOM 2059 C C . LYS A 1 262 ? 8.148 14.773 13.891 1 96.25 262 LYS A C 1
ATOM 2061 O O . LYS A 1 262 ? 7.613 15.695 14.516 1 96.25 262 LYS A O 1
ATOM 2066 N N . LYS A 1 263 ? 9.305 14.898 13.359 1 96.31 263 LYS A N 1
ATOM 2067 C CA . LYS A 1 263 ? 10.07 16.141 13.453 1 96.31 263 LYS A CA 1
ATOM 2068 C C . LYS A 1 263 ? 9.281 17.312 12.891 1 96.31 263 LYS A C 1
ATOM 2070 O O . LYS A 1 263 ? 9.438 18.453 13.344 1 96.31 263 LYS A O 1
ATOM 2075 N N . TYR A 1 264 ? 8.398 17.062 11.984 1 97.25 264 TYR A N 1
ATOM 2076 C CA . TYR A 1 264 ? 7.699 18.141 11.297 1 97.25 264 TYR A CA 1
ATOM 2077 C C . TYR A 1 264 ? 6.195 18.047 11.523 1 97.25 264 TYR A C 1
ATOM 2079 O O . TYR A 1 264 ? 5.426 18.812 10.938 1 97.25 264 TYR A O 1
ATOM 2087 N N . ALA A 1 265 ? 5.762 17.109 12.375 1 96.81 265 ALA A N 1
ATOM 2088 C CA . ALA A 1 265 ? 4.344 16.812 12.555 1 96.81 265 ALA A CA 1
ATOM 2089 C C . ALA A 1 265 ? 3.594 18 13.125 1 96.81 265 ALA A C 1
ATOM 2091 O O . ALA A 1 265 ? 4.098 18.703 14.016 1 96.81 265 ALA A O 1
ATOM 2092 N N . ILE A 1 266 ? 2.471 18.234 12.578 1 95.69 266 ILE A N 1
ATOM 2093 C CA . ILE A 1 266 ? 1.578 19.281 13.078 1 95.69 266 ILE A CA 1
ATOM 2094 C C . ILE A 1 266 ? 0.178 18.703 13.281 1 95.69 266 ILE A C 1
ATOM 2096 O O . ILE A 1 266 ? -0.112 17.594 12.844 1 95.69 266 ILE A O 1
ATOM 2100 N N . THR A 1 267 ? -0.606 19.391 14.023 1 93.44 267 THR A N 1
ATOM 2101 C CA . THR A 1 267 ? -1.965 18.969 14.328 1 93.44 267 THR A CA 1
ATOM 2102 C C . THR A 1 267 ? -2.939 20.125 14.227 1 93.44 267 THR A C 1
ATOM 2104 O O . THR A 1 267 ? -2.527 21.281 14.023 1 93.44 267 THR A O 1
ATOM 2107 N N . ARG A 1 268 ? -4.168 19.766 14.32 1 90.69 268 ARG A N 1
ATOM 2108 C CA . ARG A 1 268 ? -5.219 20.766 14.242 1 90.69 268 ARG A CA 1
ATOM 2109 C C . ARG A 1 268 ? -5.332 21.547 15.547 1 90.69 268 ARG A C 1
ATOM 2111 O O . ARG A 1 268 ? -5.426 20.953 16.625 1 90.69 268 ARG A O 1
ATOM 2118 N N . GLY A 1 269 ? -5.266 22.828 15.43 1 90.12 269 GLY A N 1
ATOM 2119 C CA . GLY A 1 269 ? -5.57 23.719 16.547 1 90.12 269 GLY A CA 1
ATOM 2120 C C . GLY A 1 269 ? -6.953 24.344 16.453 1 90.12 269 GLY A C 1
ATOM 2121 O O . GLY A 1 269 ? -7.84 23.797 15.797 1 90.12 269 GLY A O 1
ATOM 2122 N N . GLU A 1 270 ? -7.141 25.406 17.125 1 90.62 270 GLU A N 1
ATOM 2123 C CA . GLU A 1 270 ? -8.438 26.062 17.188 1 90.62 270 GLU A CA 1
ATOM 2124 C C . GLU A 1 270 ? -8.773 26.75 15.859 1 90.62 270 GLU A C 1
ATOM 2126 O O . GLU A 1 270 ? -9.898 26.656 15.375 1 90.62 270 GLU A O 1
ATOM 2131 N N . ASN A 1 271 ? -7.785 27.422 15.211 1 92.19 271 ASN A N 1
ATOM 2132 C CA . ASN A 1 271 ? -8.055 28.188 13.992 1 92.19 271 ASN A CA 1
ATOM 2133 C C . ASN A 1 271 ? -6.977 27.953 12.938 1 92.19 271 ASN A C 1
ATOM 2135 O O . ASN A 1 271 ? -6.793 28.781 12.039 1 92.19 271 ASN A O 1
ATOM 2139 N N . GLY A 1 272 ? -6.266 26.875 13.047 1 93.56 272 GLY A N 1
ATOM 2140 C CA . GLY A 1 272 ? -5.207 26.547 12.109 1 93.56 272 GLY A CA 1
ATOM 2141 C C . GLY A 1 272 ? -4.332 25.406 12.594 1 93.56 272 GLY A C 1
ATOM 2142 O O . GLY A 1 272 ? -4.523 24.891 13.695 1 93.56 272 GLY A O 1
ATOM 2143 N N . TRP A 1 273 ? -3.4 25.047 11.766 1 94.38 273 TRP A N 1
ATOM 2144 C CA . TRP A 1 273 ? -2.441 24.016 12.141 1 94.38 273 TRP A CA 1
ATOM 2145 C C . TRP A 1 273 ? -1.456 24.547 13.18 1 94.38 273 TRP A C 1
ATOM 2147 O O . TRP A 1 273 ? -1.117 25.719 13.18 1 94.38 273 TRP A O 1
ATOM 2157 N N . ARG A 1 274 ? -1.025 23.719 13.961 1 95.94 274 ARG A N 1
ATOM 2158 C CA . ARG A 1 274 ? -0.023 24.078 14.953 1 95.94 274 ARG A CA 1
ATOM 2159 C C . ARG A 1 274 ? 0.894 22.906 15.258 1 95.94 274 ARG A C 1
ATOM 2161 O O . ARG A 1 274 ? 0.581 21.766 14.914 1 95.94 274 ARG A O 1
ATOM 2168 N N . ARG A 1 275 ? 2.016 23.188 15.906 1 95.75 275 ARG A N 1
ATOM 2169 C CA . ARG A 1 275 ? 2.914 22.125 16.344 1 95.75 275 ARG A CA 1
ATOM 2170 C C . ARG A 1 275 ? 2.25 21.25 17.422 1 95.75 275 ARG A C 1
ATOM 2172 O O . ARG A 1 275 ? 1.45 21.75 18.219 1 95.75 275 ARG A O 1
ATOM 2179 N N . ILE A 1 276 ? 2.582 20.062 17.359 1 94.44 276 ILE A N 1
ATOM 2180 C CA . ILE A 1 276 ? 2.055 19.125 18.344 1 94.44 276 ILE A CA 1
ATOM 2181 C C . ILE A 1 276 ? 2.691 19.391 19.703 1 94.44 276 ILE A C 1
ATOM 2183 O O . ILE A 1 276 ? 3.898 19.625 19.797 1 94.44 276 ILE A O 1
ATOM 2187 N N . ARG A 1 277 ? 1.863 19.359 20.719 1 92.81 277 ARG A N 1
ATOM 2188 C CA . ARG A 1 277 ? 2.307 19.531 22.109 1 92.81 277 ARG A CA 1
ATOM 2189 C C . ARG A 1 277 ? 2.27 18.203 22.844 1 92.81 277 ARG A C 1
ATOM 2191 O O . ARG A 1 277 ? 1.567 17.266 22.438 1 92.81 277 ARG A O 1
ATOM 2198 N N . ASP A 1 278 ? 2.998 18.156 23.906 1 89.31 278 ASP A N 1
ATOM 2199 C CA . ASP A 1 278 ? 3.131 16.922 24.672 1 89.31 278 ASP A CA 1
ATOM 2200 C C . ASP A 1 278 ? 1.778 16.453 25.219 1 89.31 278 ASP A C 1
ATOM 2202 O O . ASP A 1 278 ? 1.536 15.258 25.375 1 89.31 278 ASP A O 1
ATOM 2206 N N . ASP A 1 279 ? 0.887 17.375 25.484 1 90.12 279 ASP A N 1
ATOM 2207 C CA . ASP A 1 279 ? -0.387 17.031 26.094 1 90.12 279 ASP A CA 1
ATOM 2208 C C . ASP A 1 279 ? -1.478 16.844 25.047 1 90.12 279 ASP A C 1
ATOM 2210 O O . ASP A 1 279 ? -2.637 16.594 25.391 1 90.12 279 ASP A O 1
ATOM 2214 N N . ASP A 1 280 ? -1.106 16.969 23.828 1 90.12 280 ASP A N 1
ATOM 2215 C CA . ASP A 1 280 ? -2.1 16.719 22.797 1 90.12 280 ASP A CA 1
ATOM 2216 C C . ASP A 1 280 ? -2.545 15.266 22.781 1 90.12 280 ASP A C 1
ATOM 2218 O O . ASP A 1 280 ? -1.729 14.359 22.984 1 90.12 280 ASP A O 1
ATOM 2222 N N . PRO A 1 281 ? -3.793 15.086 22.625 1 84.75 281 PRO A N 1
ATOM 2223 C CA . PRO A 1 281 ? -4.234 13.695 22.484 1 84.75 281 PRO A CA 1
ATOM 2224 C C . PRO A 1 281 ? -3.697 13.031 21.219 1 84.75 281 PRO A C 1
ATOM 2226 O O . PRO A 1 281 ? -3.357 13.711 20.25 1 84.75 281 PRO A O 1
ATOM 2229 N N . LYS A 1 282 ? -3.646 11.773 21.297 1 81.31 282 LYS A N 1
ATOM 2230 C CA . LYS A 1 282 ? -3.256 11.023 20.109 1 81.31 282 LYS A CA 1
ATOM 2231 C C . LYS A 1 282 ? -4.289 11.172 19 1 81.31 282 LYS A C 1
ATOM 2233 O O . LYS A 1 282 ? -5.473 11.398 19.266 1 81.31 282 LYS A O 1
ATOM 2238 N N . LEU A 1 283 ? -3.756 11.094 17.766 1 77.38 283 LEU A N 1
ATOM 2239 C CA . LEU A 1 283 ? -4.641 11.203 16.625 1 77.38 283 LEU A CA 1
ATOM 2240 C C . LEU A 1 283 ? -5.645 10.055 16.594 1 77.38 283 LEU A C 1
ATOM 2242 O O . LEU A 1 283 ? -5.266 8.891 16.734 1 77.38 283 LEU A O 1
ATOM 2246 N N . ILE A 1 284 ? -6.93 10.445 16.625 1 65 284 ILE A N 1
ATOM 2247 C CA . ILE A 1 284 ? -7.992 9.445 16.531 1 65 284 ILE A CA 1
ATOM 2248 C C . ILE A 1 284 ? -8.539 9.422 15.102 1 65 284 ILE A C 1
ATOM 2250 O O . ILE A 1 284 ? -8.812 10.469 14.516 1 65 284 ILE A O 1
ATOM 2254 N N . ILE A 1 285 ? -8.5 8.289 14.484 1 65.31 285 ILE A N 1
ATOM 2255 C CA . ILE A 1 285 ? -9.055 8.148 13.141 1 65.31 285 ILE A CA 1
ATOM 2256 C C . ILE A 1 285 ? -10.492 7.645 13.227 1 65.31 285 ILE A C 1
ATOM 2258 O O . ILE A 1 285 ? -10.797 6.742 14.016 1 65.31 285 ILE A O 1
ATOM 2262 N N . MET B 1 1 ? -13.5 24.219 76.875 1 19.77 1 MET B N 1
ATOM 2263 C CA . MET B 1 1 ? -12.711 24.156 78.125 1 19.77 1 MET B CA 1
ATOM 2264 C C . MET B 1 1 ? -11.352 23.516 77.875 1 19.77 1 MET B C 1
ATOM 2266 O O . MET B 1 1 ? -10.344 23.953 78.438 1 19.77 1 MET B O 1
ATOM 2270 N N . ALA B 1 2 ? -11.156 22.172 77.5 1 19 2 ALA B N 1
ATOM 2271 C CA . ALA B 1 2 ? -9.984 21.578 78.125 1 19 2 ALA B CA 1
ATOM 2272 C C . ALA B 1 2 ? -8.695 22.062 77.438 1 19 2 ALA B C 1
ATOM 2274 O O . ALA B 1 2 ? -8.719 22.578 76.312 1 19 2 ALA B O 1
ATOM 2275 N N . GLU B 1 3 ? -7.586 21.219 77.5 1 18.41 3 GLU B N 1
ATOM 2276 C CA . GLU B 1 3 ? -6.312 21.156 78.188 1 18.41 3 GLU B CA 1
ATOM 2277 C C . GLU B 1 3 ? -5.145 21.469 77.25 1 18.41 3 GLU B C 1
ATOM 2279 O O . GLU B 1 3 ? -4.391 22.422 77.5 1 18.41 3 GLU B O 1
ATOM 2284 N N . ASP B 1 4 ? -4.285 20.406 77 1 19.38 4 ASP B N 1
ATOM 2285 C CA . ASP B 1 4 ? -2.908 20.156 77.438 1 19.38 4 ASP B CA 1
ATOM 2286 C C . ASP B 1 4 ? -1.918 20.641 76.375 1 19.38 4 ASP B C 1
ATOM 2288 O O . ASP B 1 4 ? -2.275 20.797 75.188 1 19.38 4 ASP B O 1
ATOM 2292 N N . ASN B 1 5 ? -0.54 20.672 76.688 1 20.3 5 ASN B N 1
ATOM 2293 C CA . ASN B 1 5 ? 0.783 21.266 76.875 1 20.3 5 ASN B CA 1
ATOM 2294 C C . ASN B 1 5 ? 1.79 20.719 75.812 1 20.3 5 ASN B C 1
ATOM 2296 O O . ASN B 1 5 ? 2.996 20.906 76 1 20.3 5 ASN B O 1
ATOM 2300 N N . GLN B 1 6 ? 1.549 19.688 74.875 1 20.39 6 GLN B N 1
ATOM 2301 C CA . GLN B 1 6 ? 2.611 18.703 74.75 1 20.39 6 GLN B CA 1
ATOM 2302 C C . GLN B 1 6 ? 3.857 19.328 74.125 1 20.39 6 GLN B C 1
ATOM 2304 O O . GLN B 1 6 ? 3.777 19.969 73.062 1 20.39 6 GLN B O 1
ATOM 2309 N N . GLU B 1 7 ? 5.02 19.359 74.875 1 20.62 7 GLU B N 1
ATOM 2310 C CA . GLU B 1 7 ? 6.391 19.844 75 1 20.62 7 GLU B CA 1
ATOM 2311 C C . GLU B 1 7 ? 7.281 19.281 73.875 1 20.62 7 GLU B C 1
ATOM 2313 O O . GLU B 1 7 ? 7.414 18.062 73.75 1 20.62 7 GLU B O 1
ATOM 2318 N N . LYS B 1 8 ? 7.492 19.922 72.75 1 23.16 8 LYS B N 1
ATOM 2319 C CA . LYS B 1 8 ? 8.188 19.641 71.5 1 23.16 8 LYS B CA 1
ATOM 2320 C C . LYS B 1 8 ? 9.688 19.5 71.688 1 23.16 8 LYS B C 1
ATOM 2322 O O . LYS B 1 8 ? 10.375 20.5 71.938 1 23.16 8 LYS B O 1
ATOM 2327 N N . GLN B 1 9 ? 10.156 18.391 72.438 1 17.28 9 GLN B N 1
ATOM 2328 C CA . GLN B 1 9 ? 11.5 18.188 73 1 17.28 9 GLN B CA 1
ATOM 2329 C C . GLN B 1 9 ? 12.539 18.156 71.875 1 17.28 9 GLN B C 1
ATOM 2331 O O . GLN B 1 9 ? 12.398 17.406 70.875 1 17.28 9 GLN B O 1
ATOM 2336 N N . PHE B 1 10 ? 13.375 19.188 71.562 1 20.2 10 PHE B N 1
ATOM 2337 C CA . PHE B 1 10 ? 14.391 19.594 70.562 1 20.2 10 PHE B CA 1
ATOM 2338 C C . PHE B 1 10 ? 15.656 18.766 70.75 1 20.2 10 PHE B C 1
ATOM 2340 O O . PHE B 1 10 ? 16.438 18.984 71.688 1 20.2 10 PHE B O 1
ATOM 2347 N N . MET B 1 11 ? 15.648 17.438 70.688 1 17.66 11 MET B N 1
ATOM 2348 C CA . MET B 1 11 ? 16.766 16.688 71.25 1 17.66 11 MET B CA 1
ATOM 2349 C C . MET B 1 11 ? 18.062 17.016 70.5 1 17.66 11 MET B C 1
ATOM 2351 O O . MET B 1 11 ? 18.062 17.281 69.312 1 17.66 11 MET B O 1
ATOM 2355 N N . PRO B 1 12 ? 19.375 17.078 71.125 1 19.89 12 PRO B N 1
ATOM 2356 C CA . PRO B 1 12 ? 20.719 17.641 71.188 1 19.89 12 PRO B CA 1
ATOM 2357 C C . PRO B 1 12 ? 21.719 16.906 70.312 1 19.89 12 PRO B C 1
ATOM 2359 O O . PRO B 1 12 ? 22.906 17.25 70.312 1 19.89 12 PRO B O 1
ATOM 2362 N N . LEU B 1 13 ? 21.516 16.156 69.188 1 18.55 13 LEU B N 1
ATOM 2363 C CA . LEU B 1 13 ? 22.266 14.922 69 1 18.55 13 LEU B CA 1
ATOM 2364 C C . LEU B 1 13 ? 23.734 15.219 68.688 1 18.55 13 LEU B C 1
ATOM 2366 O O . LEU B 1 13 ? 24.031 15.945 67.75 1 18.55 13 LEU B O 1
ATOM 2370 N N . MET B 1 14 ? 24.828 15.055 69.438 1 19.14 14 MET B N 1
ATOM 2371 C CA . MET B 1 14 ? 26.156 15.484 69.812 1 19.14 14 MET B CA 1
ATOM 2372 C C . MET B 1 14 ? 27.219 14.93 68.875 1 19.14 14 MET B C 1
ATOM 2374 O O . MET B 1 14 ? 28.406 15.227 69.062 1 19.14 14 MET B O 1
ATOM 2378 N N . ARG B 1 15 ? 27.172 14.586 67.625 1 17.55 15 ARG B N 1
ATOM 2379 C CA . ARG B 1 15 ? 27.953 13.406 67.312 1 17.55 15 ARG B CA 1
ATOM 2380 C C . ARG B 1 15 ? 29.438 13.742 67.188 1 17.55 15 ARG B C 1
ATOM 2382 O O . ARG B 1 15 ? 29.828 14.594 66.375 1 17.55 15 ARG B O 1
ATOM 2389 N N . ASP B 1 16 ? 30.266 13.633 68.062 1 17.88 16 ASP B N 1
ATOM 2390 C CA . ASP B 1 16 ? 31.656 13.961 68.375 1 17.88 16 ASP B CA 1
ATOM 2391 C C . ASP B 1 16 ? 32.625 13.109 67.562 1 17.88 16 ASP B C 1
ATOM 2393 O O . ASP B 1 16 ? 32.688 11.891 67.75 1 17.88 16 ASP B O 1
ATOM 2397 N N . HIS B 1 17 ? 32.594 13.039 66.25 1 19.2 17 HIS B N 1
ATOM 2398 C CA . HIS B 1 17 ? 33.344 12.039 65.5 1 19.2 17 HIS B CA 1
ATOM 2399 C C . HIS B 1 17 ? 34.844 12.188 65.75 1 19.2 17 HIS B C 1
ATOM 2401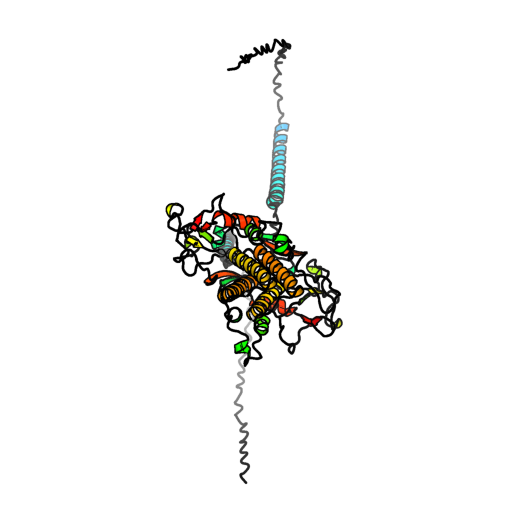 O O . HIS B 1 17 ? 35.438 13.227 65.438 1 19.2 17 HIS B O 1
ATOM 2407 N N . ASP B 1 18 ? 35.406 11.539 66.562 1 18.19 18 ASP B N 1
ATOM 2408 C CA . ASP B 1 18 ? 36.719 11.484 67.188 1 18.19 18 ASP B CA 1
ATOM 2409 C C . ASP B 1 18 ? 37.844 11.305 66.125 1 18.19 18 ASP B C 1
ATOM 2411 O O . ASP B 1 18 ? 37.562 10.938 65 1 18.19 18 ASP B O 1
ATOM 2415 N N . SER B 1 19 ? 39.062 10.805 66.5 1 18.73 19 SER B N 1
ATOM 2416 C CA . SER B 1 19 ? 40.5 11.102 66.625 1 18.73 19 SER B CA 1
ATOM 2417 C C . SER B 1 19 ? 41.344 10.211 65.75 1 18.73 19 SER B C 1
ATOM 2419 O O . SER B 1 19 ? 42.562 10.219 65.812 1 18.73 19 SER B O 1
ATOM 2421 N N . ASP B 1 20 ? 40.812 9.484 64.688 1 18.11 20 ASP B N 1
ATOM 2422 C CA . ASP B 1 20 ? 41.688 8.336 64.5 1 18.11 20 ASP B CA 1
ATOM 2423 C C . ASP B 1 20 ? 43.062 8.781 64 1 18.11 20 ASP B C 1
ATOM 2425 O O . ASP B 1 20 ? 43.188 9.609 63.094 1 18.11 20 ASP B O 1
ATOM 2429 N N . ALA B 1 21 ? 44.188 8.461 64.562 1 18.17 21 ALA B N 1
ATOM 2430 C CA . ALA B 1 21 ? 45.625 8.758 64.812 1 18.17 21 ALA B CA 1
ATOM 2431 C C . ALA B 1 21 ? 46.469 8.164 63.656 1 18.17 21 ALA B C 1
ATOM 2433 O O . ALA B 1 21 ? 47.688 8.312 63.656 1 18.17 21 ALA B O 1
ATOM 2434 N N . ASP B 1 22 ? 45.938 7.473 62.594 1 17.98 22 ASP B N 1
ATOM 2435 C CA . ASP B 1 22 ? 46.875 6.48 62.125 1 17.98 22 ASP B CA 1
ATOM 2436 C C . ASP B 1 22 ? 48.156 7.148 61.656 1 17.98 22 ASP B C 1
ATOM 2438 O O . ASP B 1 22 ? 48.156 8.32 61.281 1 17.98 22 ASP B O 1
ATOM 2442 N N . THR B 1 23 ? 49.344 6.262 61.188 1 19.97 23 THR B N 1
ATOM 2443 C CA . THR B 1 23 ? 50.75 5.973 61.312 1 19.97 23 THR B CA 1
ATOM 2444 C C . THR B 1 23 ? 51.531 6.566 60.156 1 19.97 23 THR B C 1
ATOM 2446 O O . THR B 1 23 ? 51.062 6.582 59.031 1 19.97 23 THR B O 1
ATOM 2449 N N . LEU B 1 24 ? 52.562 7.309 60.281 1 19.3 24 LEU B N 1
ATOM 2450 C CA . LEU B 1 24 ? 53.531 8.234 59.719 1 19.3 24 LEU B CA 1
ATOM 2451 C C . LEU B 1 24 ? 54.562 7.504 58.844 1 19.3 24 LEU B C 1
ATOM 2453 O O . LEU B 1 24 ? 55.531 8.094 58.406 1 19.3 24 LEU B O 1
ATOM 2457 N N . ASP B 1 25 ? 54.281 6.332 58.094 1 20.62 25 ASP B N 1
ATOM 2458 C CA . ASP B 1 25 ? 55.5 5.617 57.781 1 20.62 25 ASP B CA 1
ATOM 2459 C C . ASP B 1 25 ? 56.469 6.484 56.969 1 20.62 25 ASP B C 1
ATOM 2461 O O . ASP B 1 25 ? 56.031 7.379 56.219 1 20.62 25 ASP B O 1
ATOM 2465 N N . GLU B 1 26 ? 57.906 6.203 57 1 20.03 26 GLU B N 1
ATOM 2466 C CA . GLU B 1 26 ? 59.25 6.719 56.875 1 20.03 26 GLU B CA 1
ATOM 2467 C C . GLU B 1 26 ? 59.75 6.699 55.438 1 20.03 26 GLU B C 1
ATOM 2469 O O . GLU B 1 26 ? 59.688 5.66 54.781 1 20.03 26 GLU B O 1
ATOM 2474 N N . PHE B 1 27 ? 59.719 7.738 54.531 1 20.42 27 PHE B N 1
ATOM 2475 C CA . PHE B 1 27 ? 60.125 7.988 53.156 1 20.42 27 PHE B CA 1
ATOM 2476 C C . PHE B 1 27 ? 61.656 7.859 53.031 1 20.42 27 PHE B C 1
ATOM 2478 O O . PHE B 1 27 ? 62.406 8.695 53.531 1 20.42 27 PHE B O 1
ATOM 2485 N N . THR B 1 28 ? 62.344 6.629 53.062 1 20.34 28 THR B N 1
ATOM 2486 C CA . THR B 1 28 ? 63.812 6.465 53 1 20.34 28 THR B CA 1
ATOM 2487 C C . THR B 1 28 ? 64.312 6.871 51.625 1 20.34 28 THR B C 1
ATOM 2489 O O . THR B 1 28 ? 63.781 6.453 50.594 1 20.34 28 THR B O 1
ATOM 2492 N N . CYS B 1 29 ? 65.188 7.867 51.406 1 20.84 29 CYS B N 1
ATOM 2493 C CA . CYS B 1 29 ? 65.75 8.703 50.375 1 20.84 29 CYS B CA 1
ATOM 2494 C C . CYS B 1 29 ? 66.875 7.945 49.625 1 20.84 29 CYS B C 1
ATOM 2496 O O . CYS B 1 29 ? 67.875 7.613 50.219 1 20.84 29 CYS B O 1
ATOM 2498 N N . GLN B 1 30 ? 66.625 6.98 48.656 1 19.73 30 GLN B N 1
ATOM 2499 C CA . GLN B 1 30 ? 67.625 6.117 48 1 19.73 30 GLN B CA 1
ATOM 2500 C C . GLN B 1 30 ? 68.625 6.941 47.25 1 19.73 30 GLN B C 1
ATOM 2502 O O . GLN B 1 30 ? 68.312 7.941 46.625 1 19.73 30 GLN B O 1
ATOM 2507 N N . LYS B 1 31 ? 70.062 6.566 47.312 1 21.16 31 LYS B N 1
ATOM 2508 C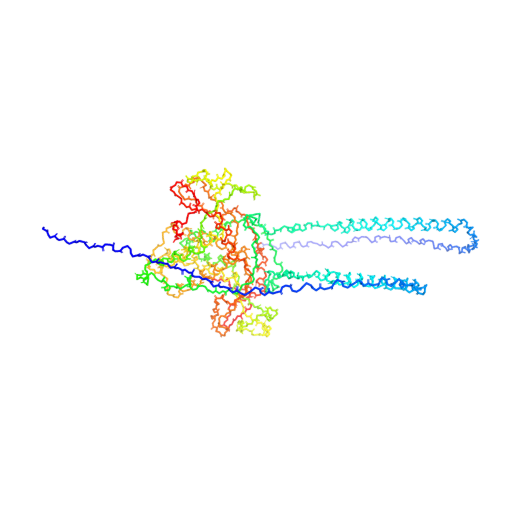 CA . LYS B 1 31 ? 71.438 6.98 47.031 1 21.16 31 LYS B CA 1
ATOM 2509 C C . LYS B 1 31 ? 71.688 7.059 45.531 1 21.16 31 LYS B C 1
ATOM 2511 O O . LYS B 1 31 ? 71.312 6.152 44.781 1 21.16 31 LYS B O 1
ATOM 2516 N N . CYS B 1 32 ? 72.188 8.188 44.812 1 22.05 32 CYS B N 1
ATOM 2517 C CA . CYS B 1 32 ? 72.375 8.789 43.5 1 22.05 32 CYS B CA 1
ATOM 2518 C C . CYS B 1 32 ? 73.625 8.219 42.844 1 22.05 32 CYS B C 1
ATOM 2520 O O . CYS B 1 32 ? 74.75 8.586 43.188 1 22.05 32 CYS B O 1
ATOM 2522 N N . ARG B 1 33 ? 73.938 6.891 42.719 1 21.94 33 ARG B N 1
ATOM 2523 C CA . ARG B 1 33 ? 75.25 6.453 42.281 1 21.94 33 ARG B CA 1
ATOM 2524 C C . ARG B 1 33 ? 75.625 6.965 40.906 1 21.94 33 ARG B C 1
ATOM 2526 O O . ARG B 1 33 ? 74.75 6.984 40.031 1 21.94 33 ARG B O 1
ATOM 2533 N N . HIS B 1 34 ? 76.75 7.629 40.656 1 23.23 34 HIS B N 1
ATOM 2534 C CA . HIS B 1 34 ? 77.5 8.414 39.656 1 23.23 34 HIS B CA 1
ATOM 2535 C C . HIS B 1 34 ? 78 7.52 38.531 1 23.23 34 HIS B C 1
ATOM 2537 O O . HIS B 1 34 ? 78.875 6.688 38.75 1 23.23 34 HIS B O 1
ATOM 2543 N N . ALA B 1 35 ? 77.25 6.902 37.594 1 25.33 35 ALA B N 1
ATOM 2544 C CA . ALA B 1 35 ? 77.625 5.926 36.594 1 25.33 35 ALA B CA 1
ATOM 2545 C C . ALA B 1 35 ? 78.562 6.535 35.531 1 25.33 35 ALA B C 1
ATOM 2547 O O . ALA B 1 35 ? 78.312 7.633 35.031 1 25.33 35 ALA B O 1
ATOM 2548 N N . GLY B 1 36 ? 79.938 6.09 35.5 1 25.86 36 GLY B N 1
ATOM 2549 C CA . GLY B 1 36 ? 81.125 6.32 34.688 1 25.86 36 GLY B CA 1
ATOM 2550 C C . GLY B 1 36 ? 80.938 6.121 33.219 1 25.86 36 GLY B C 1
ATOM 2551 O O . GLY B 1 36 ? 80.312 5.133 32.812 1 25.86 36 GLY B O 1
ATOM 2552 N N . ARG B 1 37 ? 81.062 7.188 32.344 1 28.75 37 ARG B N 1
ATOM 2553 C CA . ARG B 1 37 ? 80.75 7.426 30.938 1 28.75 37 ARG B CA 1
ATOM 2554 C C . ARG B 1 37 ? 81.812 6.758 30.047 1 28.75 37 ARG B C 1
ATOM 2556 O O . ARG B 1 37 ? 83 7.211 29.984 1 28.75 37 ARG B O 1
ATOM 2563 N N . GLN B 1 38 ? 82.125 5.391 30.109 1 28.36 38 GLN B N 1
ATOM 2564 C CA . GLN B 1 38 ? 83.125 4.711 29.281 1 28.36 38 GLN B CA 1
ATOM 2565 C C . GLN B 1 38 ? 82.875 5.008 27.812 1 28.36 38 GLN B C 1
ATOM 2567 O O . GLN B 1 38 ? 81.75 4.852 27.297 1 28.36 38 GLN B O 1
ATOM 2572 N N . GLN B 1 39 ? 83.812 5.777 27.25 1 29.53 39 GLN B N 1
ATOM 2573 C CA . GLN B 1 39 ? 83.938 6.316 25.891 1 29.53 39 GLN B CA 1
ATOM 2574 C C . GLN B 1 39 ? 84.188 5.211 24.875 1 29.53 39 GLN B C 1
ATOM 2576 O O . GLN B 1 39 ? 85.312 4.629 24.875 1 29.53 39 GLN B O 1
ATOM 2581 N N . THR B 1 40 ? 83.5 4.16 24.734 1 31.22 40 THR B N 1
ATOM 2582 C CA . THR B 1 40 ? 83.812 3.021 23.875 1 31.22 40 THR B CA 1
ATOM 2583 C C . THR B 1 40 ? 83.938 3.471 22.422 1 31.22 40 THR B C 1
ATOM 2585 O O . THR B 1 40 ? 83.125 4.184 21.891 1 31.22 40 THR B O 1
ATOM 2588 N N . ILE B 1 41 ? 85.188 3.551 22 1 35.22 41 ILE B N 1
ATOM 2589 C CA . ILE B 1 41 ? 85.812 3.828 20.703 1 35.22 41 ILE B CA 1
ATOM 2590 C C . ILE B 1 41 ? 85.25 2.867 19.656 1 35.22 41 ILE B C 1
ATOM 2592 O O . ILE B 1 41 ? 85.375 1.648 19.797 1 35.22 41 ILE B O 1
ATOM 2596 N N . TRP B 1 42 ? 84.188 3.186 19.047 1 35.38 42 TRP B N 1
ATOM 2597 C CA . TRP B 1 42 ? 83.5 2.379 18.062 1 35.38 42 TRP B CA 1
ATOM 2598 C C . TRP B 1 42 ? 84.312 2.172 16.812 1 35.38 42 TRP B C 1
ATOM 2600 O O . TRP B 1 42 ? 84.75 3.139 16.172 1 35.38 42 TRP B O 1
ATOM 2610 N N . PRO B 1 43 ? 85.188 1.083 16.875 1 42.62 43 PRO B N 1
ATOM 2611 C CA . PRO B 1 43 ? 86.125 0.778 15.797 1 42.62 43 PRO B CA 1
ATOM 2612 C C . PRO B 1 43 ? 85.5 0.868 14.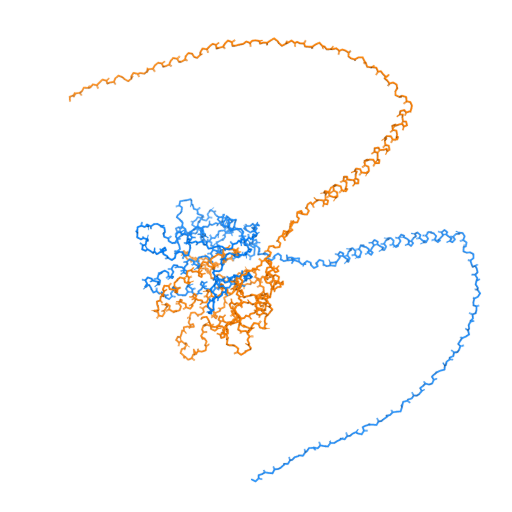414 1 42.62 43 PRO B C 1
ATOM 2614 O O . PRO B 1 43 ? 84.25 0.808 14.281 1 42.62 43 PRO B O 1
ATOM 2617 N N . ALA B 1 44 ? 86.438 1.081 13.469 1 49.72 44 ALA B N 1
ATOM 2618 C CA . ALA B 1 44 ? 86.25 1.399 12.055 1 49.72 44 ALA B CA 1
ATOM 2619 C C . ALA B 1 44 ? 85.375 0.375 11.375 1 49.72 44 ALA B C 1
ATOM 2621 O O . ALA B 1 44 ? 84.688 0.696 10.406 1 49.72 44 ALA B O 1
ATOM 2622 N N . VAL B 1 45 ? 85.562 -0.926 11.836 1 47.44 45 VAL B N 1
ATOM 2623 C CA . VAL B 1 45 ? 84.688 -1.981 11.367 1 47.44 45 VAL B CA 1
ATOM 2624 C C . VAL B 1 45 ? 83.188 -1.619 11.695 1 47.44 45 VAL B C 1
ATOM 2626 O O . VAL B 1 45 ? 82.312 -2.248 11.188 1 47.44 45 VAL B O 1
ATOM 2629 N N . GLY B 1 46 ? 83.188 -0.602 12.547 1 44.19 46 GLY B N 1
ATOM 2630 C CA . GLY B 1 46 ? 81.875 -0.157 12.977 1 44.19 46 GLY B CA 1
ATOM 2631 C C . GLY B 1 46 ? 81.125 0.646 11.914 1 44.19 46 GLY B C 1
ATOM 2632 O O . GLY B 1 46 ? 79.938 0.609 11.844 1 44.19 46 GLY B O 1
ATOM 2633 N N . VAL B 1 47 ? 82 1.312 11.234 1 53.5 47 VAL B N 1
ATOM 2634 C CA . VAL B 1 47 ? 81.375 2.176 10.242 1 53.5 47 VAL B CA 1
ATOM 2635 C C . VAL B 1 47 ? 80.812 1.332 9.094 1 53.5 47 VAL B C 1
ATOM 2637 O O . VAL B 1 47 ? 79.688 1.585 8.594 1 53.5 47 VAL B O 1
ATOM 2640 N N . LYS B 1 48 ? 81.625 0.484 8.672 1 55.44 48 LYS B N 1
ATOM 2641 C CA . LYS B 1 48 ? 81.188 -0.364 7.574 1 55.44 48 LYS B CA 1
ATOM 2642 C C . LYS B 1 48 ? 80 -1.2 7.992 1 55.44 48 LYS B C 1
ATOM 2644 O O . LYS B 1 48 ? 79.062 -1.412 7.199 1 55.44 48 LYS B O 1
ATOM 2649 N N . ALA B 1 49 ? 80.062 -1.657 9.188 1 54.97 49 ALA B N 1
ATOM 2650 C CA . ALA B 1 49 ? 78.938 -2.375 9.727 1 54.97 49 ALA B CA 1
ATOM 2651 C C . ALA B 1 49 ? 77.688 -1.451 9.867 1 54.97 49 ALA B C 1
ATOM 2653 O O . ALA B 1 49 ? 76.562 -1.877 9.688 1 54.97 49 ALA B O 1
ATOM 2654 N N . ILE B 1 50 ? 78 -0.189 9.961 1 57.66 50 ILE B N 1
ATOM 2655 C CA . ILE B 1 50 ? 76.875 0.776 10.023 1 57.66 50 ILE B CA 1
ATOM 2656 C C . ILE B 1 50 ? 76.312 0.991 8.625 1 57.66 50 ILE B C 1
ATOM 2658 O O . ILE B 1 50 ? 75.125 1.047 8.445 1 57.66 50 ILE B O 1
ATOM 2662 N N . LEU B 1 51 ? 77.188 0.952 7.809 1 60.06 51 LEU B N 1
ATOM 2663 C CA . LEU B 1 51 ? 76.688 1.22 6.461 1 60.06 51 LEU B CA 1
ATOM 2664 C C . LEU B 1 51 ? 75.938 0.015 5.906 1 60.06 51 LEU B C 1
ATOM 2666 O O . LEU B 1 51 ? 74.875 0.169 5.273 1 60.06 51 LEU B O 1
ATOM 2670 N N . ILE B 1 52 ? 76.438 -1.161 6.039 1 61.22 52 ILE B N 1
ATOM 2671 C CA . ILE B 1 52 ? 75.688 -2.359 5.691 1 61.22 52 ILE B CA 1
ATOM 2672 C C . ILE B 1 52 ? 74.375 -2.424 6.523 1 61.22 52 ILE B C 1
ATOM 2674 O O . ILE B 1 52 ? 73.312 -2.781 6.012 1 61.22 52 ILE B O 1
ATOM 2678 N N . ALA B 1 53 ? 74.5 -1.971 7.742 1 60.22 53 ALA B N 1
ATOM 2679 C CA . ALA B 1 53 ? 73.312 -1.923 8.586 1 60.22 53 ALA B CA 1
ATOM 2680 C C . ALA B 1 53 ? 72.312 -0.862 8.086 1 60.22 53 ALA B C 1
ATOM 2682 O O . ALA B 1 53 ? 71.125 -1.068 8.109 1 60.22 53 ALA B O 1
ATOM 2683 N N . LEU B 1 54 ? 72.875 0.17 7.586 1 61.66 54 LEU B N 1
ATOM 2684 C CA . LEU B 1 54 ? 72 1.173 7.012 1 61.66 54 LEU B CA 1
ATOM 2685 C C . LEU B 1 54 ? 71.375 0.676 5.703 1 61.66 54 LEU B C 1
ATOM 2687 O O . LEU B 1 54 ? 70.188 0.926 5.426 1 61.66 54 LEU B O 1
ATOM 2691 N N . LEU B 1 55 ? 72.188 0.006 5.008 1 64.44 55 LEU B N 1
ATOM 2692 C CA . LEU B 1 55 ? 71.625 -0.536 3.76 1 64.44 55 LEU B CA 1
ATOM 2693 C C . LEU B 1 55 ? 70.688 -1.673 4.031 1 64.44 55 LEU B C 1
ATOM 2695 O O . LEU B 1 55 ? 69.625 -1.79 3.354 1 64.44 55 LEU B O 1
ATOM 2699 N N . ALA B 1 56 ? 70.938 -2.48 5 1 60.56 56 ALA B N 1
ATOM 2700 C CA . ALA B 1 56 ? 70 -3.486 5.418 1 60.56 56 ALA B CA 1
ATOM 2701 C C . ALA B 1 56 ? 68.75 -2.832 6 1 60.56 56 ALA B C 1
ATOM 2703 O O . ALA B 1 56 ? 67.625 -3.293 5.758 1 60.56 56 ALA B O 1
ATOM 2704 N N . VAL B 1 57 ? 68.875 -1.729 6.715 1 63.16 57 VAL B N 1
ATOM 2705 C CA . VAL B 1 57 ? 67.688 -1.011 7.191 1 63.16 57 VAL B CA 1
ATOM 2706 C C . VAL B 1 57 ? 66.938 -0.387 6.012 1 63.16 57 VAL B C 1
ATOM 2708 O O . VAL B 1 57 ? 65.75 -0.367 5.984 1 63.16 57 VAL B O 1
ATOM 2711 N N . ALA B 1 58 ? 67.688 0.018 5.09 1 60.44 58 ALA B N 1
ATOM 2712 C CA . ALA B 1 58 ? 67.062 0.582 3.924 1 60.44 58 ALA B CA 1
ATOM 2713 C C . ALA B 1 58 ? 66.312 -0.502 3.129 1 60.44 58 ALA B C 1
ATOM 2715 O O . ALA B 1 58 ? 65.188 -0.287 2.641 1 60.44 58 ALA B O 1
ATOM 2716 N N . VAL B 1 59 ? 66.812 -1.668 2.924 1 62.03 59 VAL B N 1
ATOM 2717 C CA . VAL B 1 59 ? 66.125 -2.795 2.287 1 62.03 59 VAL B CA 1
ATOM 2718 C C . VAL B 1 59 ? 65 -3.273 3.164 1 62.03 59 VAL B C 1
ATOM 2720 O O . VAL B 1 59 ? 63.906 -3.604 2.658 1 62.03 59 VAL B O 1
ATOM 2723 N N . VAL B 1 60 ? 65.125 -3.279 4.457 1 56.69 60 VAL B N 1
ATOM 2724 C CA . VAL B 1 60 ? 64.062 -3.633 5.344 1 56.69 60 VAL B CA 1
ATOM 2725 C C . VAL B 1 60 ? 63 -2.514 5.348 1 56.69 60 VAL B C 1
ATOM 2727 O O . VAL B 1 60 ? 61.781 -2.775 5.316 1 56.69 60 VAL B O 1
ATOM 2730 N N . MET B 1 61 ? 63.406 -1.289 5.301 1 56.09 61 MET B N 1
ATOM 2731 C CA . MET B 1 61 ? 62.375 -0.237 5.203 1 56.09 61 MET B CA 1
ATOM 2732 C C . MET B 1 61 ? 61.719 -0.246 3.83 1 56.09 61 MET B C 1
ATOM 2734 O O . MET B 1 61 ? 60.531 0.012 3.713 1 56.09 61 MET B O 1
ATOM 2738 N N . ALA B 1 62 ? 62.438 -0.453 2.836 1 58.19 62 ALA B N 1
ATOM 2739 C CA . ALA B 1 62 ? 61.812 -0.622 1.523 1 58.19 62 ALA B CA 1
ATOM 2740 C C . ALA B 1 62 ? 60.938 -1.883 1.479 1 58.19 62 ALA B C 1
ATOM 2742 O O . ALA B 1 62 ? 59.875 -1.886 0.883 1 58.19 62 ALA B O 1
ATOM 2743 N N . GLY B 1 63 ? 61.406 -3.01 1.987 1 53.97 63 GLY B N 1
ATOM 2744 C CA . GLY B 1 63 ? 60.531 -4.164 2.195 1 53.97 63 GLY B CA 1
ATOM 2745 C C . GLY B 1 63 ? 59.375 -3.879 3.127 1 53.97 63 GLY B C 1
ATOM 2746 O O . GLY B 1 63 ? 58.25 -4.32 2.883 1 53.97 63 GLY B O 1
ATOM 2747 N N . LEU B 1 64 ? 59.594 -3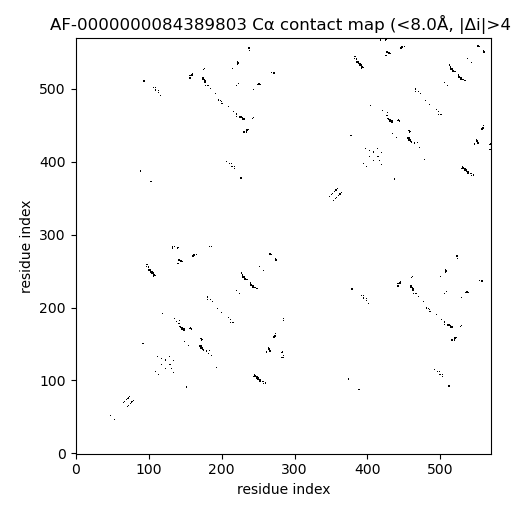.17 4.219 1 55.69 64 LEU B N 1
ATOM 2748 C CA . LEU B 1 64 ? 58.5 -2.768 5.086 1 55.69 64 LEU B CA 1
ATOM 2749 C C . LEU B 1 64 ? 57.625 -1.734 4.395 1 55.69 64 LEU B C 1
ATOM 2751 O O . LEU B 1 64 ? 56.406 -1.716 4.598 1 55.69 64 LEU B O 1
ATOM 2755 N N . GLY B 1 65 ? 58.188 -0.856 3.713 1 49.72 65 GLY B N 1
ATOM 2756 C CA . GLY B 1 65 ? 57.312 -0.027 2.891 1 49.72 65 GLY B CA 1
ATOM 2757 C C . GLY B 1 65 ? 56.531 -0.82 1.86 1 49.72 65 GLY B C 1
ATOM 2758 O O . GLY B 1 65 ? 55.375 -0.536 1.608 1 49.72 65 GLY B O 1
ATOM 2759 N N . ILE B 1 66 ? 57.125 -1.78 1.199 1 53 66 ILE B N 1
ATOM 2760 C CA . ILE B 1 66 ? 56.406 -2.682 0.315 1 53 66 ILE B CA 1
ATOM 2761 C C . ILE B 1 66 ? 55.438 -3.531 1.132 1 53 66 ILE B C 1
ATOM 2763 O O . ILE B 1 66 ? 54.281 -3.725 0.736 1 53 66 ILE B O 1
ATOM 2767 N N . VAL B 1 67 ? 55.875 -4.117 2.293 1 47.84 67 VAL B N 1
ATOM 2768 C CA . VAL B 1 67 ? 54.938 -4.805 3.164 1 47.84 67 VAL B CA 1
ATOM 2769 C C . VAL B 1 67 ? 53.969 -3.797 3.764 1 47.84 67 VAL B C 1
ATOM 2771 O O . VAL B 1 67 ? 52.75 -4.051 3.822 1 47.84 67 VAL B O 1
ATOM 2774 N N . ALA B 1 68 ? 54.438 -2.65 4.363 1 46.62 68 ALA B N 1
ATOM 2775 C CA . ALA B 1 68 ? 53.469 -1.646 4.785 1 46.62 68 ALA B CA 1
ATOM 2776 C C . ALA B 1 68 ? 52.656 -1.14 3.598 1 46.62 68 ALA B C 1
ATOM 2778 O O . ALA B 1 68 ? 51.438 -0.929 3.709 1 46.62 68 ALA B O 1
ATOM 2779 N N . PHE B 1 69 ? 53.219 -0.818 2.48 1 41.84 69 PHE B N 1
ATOM 2780 C CA . PHE B 1 69 ? 52.406 -0.562 1.299 1 41.84 69 PHE B CA 1
ATOM 2781 C C . PHE B 1 69 ? 51.625 -1.808 0.902 1 41.84 69 PHE B C 1
ATOM 2783 O O . PHE B 1 69 ? 50.438 -1.72 0.542 1 41.84 69 PHE B O 1
ATOM 2790 N N . ALA B 1 70 ? 52.188 -2.992 0.787 1 43.38 70 ALA B N 1
ATOM 2791 C CA . ALA B 1 70 ? 51.375 -4.215 0.653 1 43.38 70 ALA B CA 1
ATOM 2792 C C . ALA B 1 70 ? 50.406 -4.371 1.822 1 43.38 70 ALA B C 1
ATOM 2794 O O . ALA B 1 70 ? 49.25 -4.777 1.635 1 43.38 70 ALA B O 1
ATOM 2795 N N . VAL B 1 71 ? 50.844 -4.238 3.109 1 39.06 71 VAL B N 1
ATOM 2796 C CA . VAL B 1 71 ? 49.906 -4.238 4.223 1 39.06 71 VAL B CA 1
ATOM 2797 C C . VAL B 1 71 ? 49 -3.002 4.145 1 39.06 71 VAL B C 1
ATOM 2799 O O . VAL B 1 71 ? 47.781 -3.092 4.352 1 39.06 71 VAL B O 1
ATOM 2802 N N . VAL B 1 72 ? 49.562 -1.757 4.074 1 38.66 72 VAL B N 1
ATOM 2803 C CA . VAL B 1 72 ? 48.656 -0.649 3.838 1 38.66 72 VAL B CA 1
ATOM 2804 C C . VAL B 1 72 ? 47.969 -0.833 2.492 1 38.66 72 VAL B C 1
ATOM 2806 O O . VAL B 1 72 ? 46.75 -0.581 2.369 1 38.66 72 VAL B O 1
ATOM 2809 N N . TYR B 1 73 ? 48.594 -1.121 1.375 1 33.09 73 TYR B N 1
ATOM 2810 C CA . TYR B 1 73 ? 47.906 -1.539 0.166 1 33.09 73 TYR B CA 1
ATOM 2811 C C . TYR B 1 73 ? 47.125 -2.834 0.4 1 33.09 73 TYR B C 1
ATOM 2813 O O . TYR B 1 73 ? 46.031 -3.006 -0.109 1 33.09 73 TYR B O 1
ATOM 2821 N N . GLN B 1 74 ? 47.656 -3.947 0.942 1 31.94 74 GLN B N 1
ATOM 2822 C CA . GLN B 1 74 ? 46.781 -4.992 1.435 1 31.94 74 GLN B CA 1
ATOM 2823 C C . GLN B 1 74 ? 45.844 -4.457 2.52 1 31.94 74 GLN B C 1
ATOM 2825 O O . GLN B 1 74 ? 44.688 -4.836 2.58 1 31.94 74 GLN B O 1
ATOM 2830 N N . ASN B 1 75 ? 46.344 -3.844 3.621 1 30.84 75 ASN B N 1
ATOM 2831 C CA . ASN B 1 75 ? 45.406 -3.209 4.543 1 30.84 75 ASN B CA 1
ATOM 2832 C C . ASN B 1 75 ? 44.781 -1.964 3.932 1 30.84 75 ASN B C 1
ATOM 2834 O O . ASN B 1 75 ? 43.688 -1.561 4.328 1 30.84 75 ASN B O 1
ATOM 2838 N N . SER B 1 76 ? 45.438 -0.997 3.303 1 29.59 76 SER B N 1
ATOM 2839 C CA . SER B 1 76 ? 44.656 -0.034 2.539 1 29.59 76 SER B CA 1
ATOM 2840 C C . SER B 1 76 ? 43.844 -0.724 1.441 1 29.59 76 SER B C 1
ATOM 2842 O O . SER B 1 76 ? 42.781 -0.226 1.025 1 29.59 76 SER B O 1
ATOM 2844 N N . ASN B 1 77 ? 44.438 -1.637 0.759 1 28.8 77 ASN B N 1
ATOM 2845 C CA . ASN B 1 77 ? 43.531 -2.51 0.038 1 28.8 77 ASN B CA 1
ATOM 2846 C C . ASN B 1 77 ? 42.688 -3.352 0.996 1 28.8 77 ASN B C 1
ATOM 2848 O O . ASN B 1 77 ? 41.875 -4.172 0.56 1 28.8 77 ASN B O 1
ATOM 2852 N N . HIS B 1 78 ? 43.188 -3.576 2.127 1 26.16 78 HIS B N 1
ATOM 2853 C CA . HIS B 1 78 ? 42.125 -3.898 3.07 1 26.16 78 HIS B CA 1
ATOM 2854 C C . HIS B 1 78 ? 41.25 -2.68 3.363 1 26.16 78 HIS B C 1
ATOM 2856 O O . HIS B 1 78 ? 40.969 -2.373 4.527 1 26.16 78 HIS B O 1
ATOM 2862 N N . CYS B 1 79 ? 41.594 -1.476 2.842 1 27.59 79 CYS B N 1
ATOM 2863 C CA . CYS B 1 79 ? 40.281 -0.824 2.695 1 27.59 79 CYS B CA 1
ATOM 2864 C C . CYS B 1 79 ? 39.156 -1.851 2.666 1 27.59 79 CYS B C 1
ATOM 2866 O O . CYS B 1 79 ? 39.031 -2.623 1.713 1 27.59 79 CYS B O 1
ATOM 2868 N N . ASP B 1 80 ? 39.125 -2.424 3.783 1 25.59 80 ASP B N 1
ATOM 2869 C CA . ASP B 1 80 ? 37.875 -3.164 3.902 1 25.59 80 ASP B CA 1
ATOM 2870 C C . ASP B 1 80 ? 36.844 -2.66 2.895 1 25.59 80 ASP B C 1
ATOM 2872 O O . ASP B 1 80 ? 36.438 -1.497 2.941 1 25.59 80 ASP B O 1
ATOM 2876 N N . HIS B 1 81 ? 37 -2.875 1.693 1 26.86 81 HIS B N 1
ATOM 2877 C CA . HIS B 1 81 ? 35.75 -3.152 1.038 1 26.86 81 HIS B CA 1
ATOM 2878 C C . HIS B 1 81 ? 34.688 -3.639 2.041 1 26.86 81 HIS B C 1
ATOM 2880 O O . HIS B 1 81 ? 34.625 -4.832 2.354 1 26.86 81 HIS B O 1
ATOM 2886 N N . SER B 1 82 ? 34.812 -3.18 3.221 1 28.8 82 SER B N 1
ATOM 2887 C CA . SER B 1 82 ? 33.438 -3.291 3.623 1 28.8 82 SER B CA 1
ATOM 2888 C C . SER B 1 82 ? 32.5 -3.404 2.408 1 28.8 82 SER B C 1
ATOM 2890 O O . SER B 1 82 ? 32.438 -2.477 1.601 1 28.8 82 SER B O 1
ATOM 2892 N N . GLU B 1 83 ? 32.812 -4.395 1.688 1 29.94 83 GLU B N 1
ATOM 2893 C CA . GLU B 1 83 ? 31.609 -4.77 0.94 1 29.94 83 GLU B CA 1
ATOM 2894 C C . GLU B 1 83 ? 30.391 -4.012 1.447 1 29.94 83 GLU B C 1
ATOM 2896 O O . GLU B 1 83 ? 29.891 -4.289 2.541 1 29.94 83 GLU B O 1
ATOM 2901 N N . HIS B 1 84 ? 30.562 -2.766 1.628 1 29.66 84 HIS B N 1
ATOM 2902 C CA . HIS B 1 84 ? 29.188 -2.352 1.356 1 29.66 84 HIS B CA 1
ATOM 2903 C C . HIS B 1 84 ? 28.469 -3.393 0.514 1 29.66 84 HIS B C 1
ATOM 2905 O O . HIS B 1 84 ? 28.625 -3.439 -0.707 1 29.66 84 HIS B O 1
ATOM 2911 N N . GLU B 1 85 ? 28.828 -4.727 0.804 1 32.19 85 GLU B N 1
ATOM 2912 C CA . GLU B 1 85 ? 27.641 -5.379 0.262 1 32.19 85 GLU B CA 1
ATOM 2913 C C . GLU B 1 85 ? 26.562 -4.359 -0.11 1 32.19 85 GLU B C 1
ATOM 2915 O O . GLU B 1 85 ? 25.984 -3.709 0.766 1 32.19 85 GLU B O 1
ATOM 2920 N N . SER B 1 86 ? 27.031 -3.438 -0.735 1 34.06 86 SER B N 1
ATOM 2921 C CA . SER B 1 86 ? 25.781 -2.996 -1.369 1 34.06 86 SER B CA 1
ATOM 2922 C C . SER B 1 86 ? 24.672 -4.027 -1.188 1 34.06 86 SER B C 1
ATOM 2924 O O . SER B 1 86 ? 24.625 -5.027 -1.904 1 34.06 86 SER B O 1
ATOM 2926 N N . SER B 1 87 ? 24.812 -4.844 -0.09 1 38.91 87 SER B N 1
ATOM 2927 C CA . SER B 1 87 ? 23.594 -5.602 0.205 1 38.91 87 SER B CA 1
ATOM 2928 C C . SER B 1 87 ? 22.469 -5.203 -0.728 1 38.91 87 SER B C 1
ATOM 2930 O O . SER B 1 87 ? 22 -4.066 -0.695 1 38.91 87 SER B O 1
ATOM 2932 N N . THR B 1 88 ? 22.766 -5.344 -1.867 1 48 88 THR B N 1
ATOM 2933 C CA . THR B 1 88 ? 21.719 -5.16 -2.855 1 48 88 THR B CA 1
ATOM 2934 C C . THR B 1 88 ? 20.344 -5.242 -2.197 1 48 88 THR B C 1
ATOM 2936 O O . THR B 1 88 ? 20.016 -6.234 -1.544 1 48 88 THR B O 1
ATOM 2939 N N . LEU B 1 89 ? 20.094 -4.223 -1.55 1 64.38 89 LEU B N 1
ATOM 2940 C CA . LEU B 1 89 ? 18.781 -3.947 -0.971 1 64.38 89 LEU B CA 1
ATOM 2941 C C . LEU B 1 89 ? 17.688 -4.605 -1.791 1 64.38 89 LEU B C 1
ATOM 2943 O O . LEU B 1 89 ? 16.5 -4.379 -1.537 1 64.38 89 LEU B O 1
ATOM 2947 N N . ASN B 1 90 ? 18.219 -5.43 -2.807 1 76.62 90 ASN B N 1
ATOM 2948 C CA . ASN B 1 90 ? 17.188 -6.148 -3.543 1 76.62 90 ASN B CA 1
ATOM 2949 C C . ASN B 1 90 ? 16.969 -7.551 -2.975 1 76.62 90 ASN B C 1
ATOM 2951 O O . ASN B 1 90 ? 17.875 -8.141 -2.402 1 76.62 90 ASN B O 1
ATOM 2955 N N . LEU B 1 91 ? 15.875 -7.977 -2.986 1 85.62 91 LEU B N 1
ATOM 2956 C CA . LEU B 1 91 ? 15.562 -9.359 -2.658 1 85.62 91 LEU B CA 1
ATOM 2957 C C . LEU B 1 91 ? 16.141 -10.312 -3.701 1 85.62 91 LEU B C 1
ATOM 2959 O O . LEU B 1 91 ? 16.188 -9.984 -4.887 1 85.62 91 LEU B O 1
ATOM 2963 N N . PRO B 1 92 ? 16.656 -11.461 -3.305 1 82.56 92 PRO B N 1
ATOM 2964 C CA . PRO B 1 92 ? 17.094 -12.453 -4.285 1 82.56 92 PRO B CA 1
ATOM 2965 C C . PRO B 1 92 ? 16.031 -12.75 -5.344 1 82.56 92 PRO B C 1
ATOM 2967 O O . PRO B 1 92 ? 16.359 -12.984 -6.508 1 82.56 92 PRO B O 1
ATOM 2970 N N . THR B 1 93 ? 14.828 -12.703 -4.988 1 85.19 93 THR B N 1
ATOM 2971 C CA . THR B 1 93 ? 13.727 -13.031 -5.887 1 85.19 93 THR B CA 1
ATOM 2972 C C . THR B 1 93 ? 13.594 -11.977 -6.988 1 85.19 93 THR B C 1
ATOM 2974 O O . THR B 1 93 ? 12.945 -12.219 -8.008 1 85.19 93 THR B O 1
ATOM 2977 N N . ASP B 1 94 ? 14.203 -10.852 -6.777 1 87 94 ASP B N 1
ATOM 2978 C CA . ASP B 1 94 ? 14.141 -9.82 -7.805 1 87 94 ASP B CA 1
ATOM 2979 C C . ASP B 1 94 ? 14.773 -10.305 -9.109 1 87 94 ASP B C 1
ATOM 2981 O O . ASP B 1 94 ? 14.359 -9.883 -10.195 1 87 94 ASP B O 1
ATOM 2985 N N . SER B 1 95 ? 15.703 -11.195 -8.945 1 90.5 95 SER B N 1
ATOM 2986 C CA . SER B 1 95 ? 16.391 -11.695 -10.141 1 90.5 95 SER B CA 1
ATOM 2987 C C . SER B 1 95 ? 15.445 -12.531 -11 1 90.5 95 SER B C 1
ATOM 2989 O O . SER B 1 95 ? 15.633 -12.625 -12.219 1 90.5 95 SER B O 1
ATOM 2991 N N . LEU B 1 96 ? 14.484 -13.172 -10.375 1 95.12 96 LEU B N 1
ATOM 2992 C CA . LEU B 1 96 ? 13.492 -13.945 -11.109 1 95.12 96 LEU B CA 1
ATOM 2993 C C . LEU B 1 96 ? 12.75 -13.062 -12.109 1 95.12 96 LEU B C 1
ATOM 2995 O O . LEU B 1 96 ? 12.414 -13.508 -13.211 1 95.12 96 LEU B O 1
ATOM 2999 N N . PHE B 1 97 ? 12.586 -11.844 -11.734 1 96 97 PHE B N 1
ATOM 3000 C CA . PHE B 1 97 ? 11.734 -10.953 -12.516 1 96 97 PHE B CA 1
ATOM 3001 C C . PHE B 1 97 ? 12.578 -10.039 -13.398 1 96 97 PHE B C 1
ATOM 3003 O O . PHE B 1 97 ? 12.039 -9.297 -14.227 1 96 97 PHE B O 1
ATOM 3010 N N . GLY B 1 98 ? 13.852 -10.078 -13.227 1 92.25 98 GLY B N 1
ATOM 3011 C CA . GLY B 1 98 ? 14.742 -9.25 -14.023 1 92.25 98 GLY B CA 1
ATOM 3012 C C . GLY B 1 98 ? 14.992 -7.883 -13.414 1 92.25 98 GLY B C 1
ATOM 3013 O O . GLY B 1 98 ? 14.469 -7.57 -12.344 1 92.25 98 GLY B O 1
ATOM 3014 N N . ASP B 1 99 ? 15.773 -7.117 -14.094 1 90.69 99 ASP B N 1
ATOM 3015 C CA . ASP B 1 99 ? 16.094 -5.77 -13.641 1 90.69 99 ASP B CA 1
ATOM 3016 C C . ASP B 1 99 ? 15.039 -4.77 -14.094 1 90.69 99 ASP B C 1
ATOM 3018 O O . ASP B 1 99 ? 15.188 -4.129 -15.133 1 90.69 99 ASP B O 1
ATOM 3022 N N . ILE B 1 100 ? 14.047 -4.621 -13.258 1 94.06 100 ILE B N 1
ATOM 3023 C CA . ILE B 1 100 ? 12.961 -3.699 -13.586 1 94.06 100 ILE B CA 1
ATOM 3024 C C . ILE B 1 100 ? 13.344 -2.283 -13.156 1 94.06 100 ILE B C 1
ATOM 3026 O O . ILE B 1 100 ? 13.617 -2.035 -11.984 1 94.06 100 ILE B O 1
ATOM 3030 N N . PRO B 1 101 ? 13.305 -1.335 -14.039 1 93.69 101 PRO B N 1
ATOM 3031 C CA . PRO B 1 101 ? 13.773 0.013 -13.711 1 93.69 101 PRO B CA 1
ATOM 3032 C C . PRO B 1 101 ? 12.773 0.797 -12.867 1 93.69 101 PRO B C 1
ATOM 3034 O O . PRO B 1 101 ? 11.578 0.487 -12.867 1 93.69 101 PRO B O 1
ATOM 3037 N N . TRP B 1 102 ? 13.297 1.712 -12.141 1 92.75 102 TRP B N 1
ATOM 3038 C CA . TRP B 1 102 ? 12.523 2.715 -11.422 1 92.75 102 TRP B CA 1
ATOM 3039 C C . TRP B 1 102 ? 12.422 4.008 -12.227 1 92.75 102 TRP B C 1
ATOM 3041 O O . TRP B 1 102 ? 13.359 4.379 -12.93 1 92.75 102 TRP B O 1
ATOM 3051 N N . ARG B 1 103 ? 11.203 4.621 -12.07 1 93.31 103 ARG B N 1
ATOM 3052 C CA . ARG B 1 103 ? 10.961 5.867 -12.797 1 93.31 103 ARG B CA 1
ATOM 3053 C C . ARG B 1 103 ? 10.203 6.867 -11.93 1 93.31 103 ARG B C 1
ATOM 3055 O O . ARG B 1 103 ? 9.406 6.477 -11.07 1 93.31 103 ARG B O 1
ATOM 3062 N N . ARG B 1 104 ? 10.5 8.094 -12.242 1 93.19 104 ARG B N 1
ATOM 3063 C CA . ARG B 1 104 ? 9.672 9.133 -11.633 1 93.19 104 ARG B CA 1
ATOM 3064 C C . ARG B 1 104 ? 8.336 9.25 -12.352 1 93.19 104 ARG B C 1
ATOM 3066 O O . ARG B 1 104 ? 8.289 9.352 -13.578 1 93.19 104 ARG B O 1
ATOM 3073 N N . VAL B 1 105 ? 7.301 9.195 -11.602 1 95 105 VAL B N 1
ATOM 3074 C CA . VAL B 1 105 ? 5.945 9.227 -12.141 1 95 105 VAL B CA 1
ATOM 3075 C C . VAL B 1 105 ? 5.109 10.25 -11.375 1 95 105 VAL B C 1
ATOM 3077 O O . VAL B 1 105 ? 5.215 10.352 -10.148 1 95 105 VAL B O 1
ATOM 3080 N N . ILE B 1 106 ? 4.344 11.07 -12.133 1 95.25 106 ILE B N 1
ATOM 3081 C CA . ILE B 1 106 ? 3.324 11.883 -11.484 1 95.25 106 ILE B CA 1
ATOM 3082 C C . ILE B 1 106 ? 2.092 11.031 -11.188 1 95.25 106 ILE B C 1
ATOM 3084 O O . ILE B 1 106 ? 1.499 10.453 -12.102 1 95.25 106 ILE B O 1
ATOM 3088 N N . MET B 1 107 ? 1.804 10.945 -9.938 1 95.75 107 MET B N 1
ATOM 3089 C CA . MET B 1 107 ? 0.692 10.102 -9.508 1 95.75 107 MET B CA 1
ATOM 3090 C C . MET B 1 107 ? -0.644 10.703 -9.93 1 95.75 107 MET B C 1
ATOM 3092 O O . MET B 1 107 ? -0.969 11.828 -9.547 1 95.75 107 MET B O 1
ATOM 3096 N N . GLU B 1 108 ? -1.406 9.938 -10.703 1 93.81 108 GLU B N 1
ATOM 3097 C CA . GLU B 1 108 ? -2.742 10.344 -11.125 1 93.81 108 GLU B CA 1
ATOM 3098 C C . GLU B 1 108 ? -3.771 9.258 -10.828 1 93.81 108 GLU B C 1
ATOM 3100 O O . GLU B 1 108 ? -3.434 8.078 -10.766 1 93.81 108 GLU B O 1
ATOM 3105 N N . LYS B 1 109 ? -4.906 9.703 -10.672 1 91.94 109 LYS B N 1
ATOM 3106 C CA . LYS B 1 109 ? -5.977 8.727 -10.461 1 91.94 109 LYS B CA 1
ATOM 3107 C C . LYS B 1 109 ? -6.371 8.055 -11.773 1 91.94 109 LYS B C 1
ATOM 3109 O O . LYS B 1 109 ? -6.176 8.617 -12.852 1 91.94 109 LYS B O 1
ATOM 3114 N N . ASP B 1 110 ? -6.777 6.852 -11.695 1 90.62 110 ASP B N 1
ATOM 3115 C CA . ASP B 1 110 ? -7.422 6.109 -12.781 1 90.62 110 ASP B CA 1
ATOM 3116 C C . ASP B 1 110 ? -8.922 5.961 -12.531 1 90.62 110 ASP B C 1
ATOM 3118 O O . ASP B 1 110 ? -9.336 5.199 -11.656 1 90.62 110 ASP B O 1
ATOM 3122 N N . PRO B 1 111 ? -9.719 6.637 -13.211 1 85.25 111 PRO B N 1
ATOM 3123 C CA . PRO B 1 111 ? -11.156 6.664 -12.938 1 85.25 111 PRO B CA 1
ATOM 3124 C C . PRO B 1 111 ? -11.797 5.285 -13.047 1 85.25 111 PRO B C 1
ATOM 3126 O O . PRO B 1 111 ? -12.883 5.062 -12.5 1 85.25 111 PRO B O 1
ATOM 3129 N N . ARG B 1 112 ? -11.219 4.277 -13.703 1 82.94 112 ARG B N 1
ATOM 3130 C CA . ARG B 1 112 ? -11.789 2.939 -13.836 1 82.94 112 ARG B CA 1
ATOM 3131 C C . ARG B 1 112 ? -11.922 2.266 -12.469 1 82.94 112 ARG B C 1
ATOM 3133 O O . ARG B 1 112 ? -12.797 1.418 -12.273 1 82.94 112 ARG B O 1
ATOM 3140 N N . TYR B 1 113 ? -11.039 2.672 -11.609 1 84.88 113 TYR B N 1
ATOM 3141 C CA . TYR B 1 113 ? -10.992 1.979 -10.328 1 84.88 113 TYR B CA 1
ATOM 3142 C C . TYR B 1 113 ? -11.641 2.812 -9.227 1 84.88 113 TYR B C 1
ATOM 3144 O O . TYR B 1 113 ? -11.773 2.357 -8.094 1 84.88 113 TYR B O 1
ATOM 3152 N N . HIS B 1 114 ? -11.938 4.094 -9.492 1 68.19 114 HIS B N 1
ATOM 3153 C CA . HIS B 1 114 ? -12.477 5.043 -8.531 1 68.19 114 HIS B CA 1
ATOM 3154 C C . HIS B 1 114 ? -13.977 5.23 -8.719 1 68.19 114 HIS B C 1
ATOM 3156 O O . HIS B 1 114 ? -14.688 5.582 -7.777 1 68.19 114 HIS B O 1
ATOM 3162 N N . ASP B 1 115 ? -14.383 5.273 -10 1 56.09 115 ASP B N 1
ATOM 3163 C CA . ASP B 1 115 ? -15.742 5.719 -10.297 1 56.09 115 ASP B CA 1
ATOM 3164 C C . ASP B 1 115 ? -16.781 4.848 -9.586 1 56.09 115 ASP B C 1
ATOM 3166 O O . ASP B 1 115 ? -16.875 3.65 -9.859 1 56.09 115 ASP B O 1
ATOM 3170 N N . PRO B 1 116 ? -17.234 5.465 -8.383 1 51.38 116 PRO B N 1
ATOM 3171 C CA . PRO B 1 116 ? -18.312 4.816 -7.645 1 51.38 116 PRO B CA 1
ATOM 3172 C C . PRO B 1 116 ? -19.469 4.398 -8.547 1 51.38 116 PRO B C 1
ATOM 3174 O O . PRO B 1 116 ? -20.25 3.518 -8.18 1 51.38 116 PRO B O 1
ATOM 3177 N N . THR B 1 117 ? -19.891 5.418 -9.352 1 43.88 117 THR B N 1
ATOM 3178 C CA . THR B 1 117 ? -21.062 5.262 -10.188 1 43.88 117 THR B CA 1
ATOM 3179 C C . THR B 1 117 ? -20.938 4.027 -11.078 1 43.88 117 THR B C 1
ATOM 3181 O O . THR B 1 117 ? -21.844 3.717 -11.852 1 43.88 117 THR B O 1
ATOM 3184 N N . LEU B 1 118 ? -19.812 3.664 -11.164 1 43.56 118 LEU B N 1
ATOM 3185 C CA . LEU B 1 118 ? -19.906 2.41 -11.906 1 43.56 118 LEU B CA 1
ATOM 3186 C C . LEU B 1 118 ? -20.781 1.403 -11.164 1 43.56 118 LEU B C 1
ATOM 3188 O O . LEU B 1 118 ? -20.281 0.674 -10.297 1 43.56 118 LEU B O 1
ATOM 3192 N N . SER B 1 119 ? -21.703 1.954 -10.461 1 38.28 119 SER B N 1
ATOM 3193 C CA . SER B 1 119 ? -22.797 1.254 -9.805 1 38.28 119 SER B CA 1
ATOM 3194 C C . SER B 1 119 ? -23.281 0.066 -10.633 1 38.28 119 SER B C 1
ATOM 3196 O O . SER B 1 119 ? -23.125 0.059 -11.859 1 38.28 119 SER B O 1
ATOM 3198 N N . GLU B 1 120 ? -23.562 -0.828 -9.961 1 40.16 120 GLU B N 1
ATOM 3199 C CA . GLU B 1 120 ? -24.219 -1.996 -10.539 1 40.16 120 GLU B CA 1
ATOM 3200 C C . GLU B 1 120 ? -25.375 -1.587 -11.438 1 40.16 120 GLU B C 1
ATOM 3202 O O . GLU B 1 120 ? -25.734 -2.311 -12.375 1 40.16 120 GLU B O 1
ATOM 3207 N N . THR B 1 121 ? -26.172 -0.624 -11.078 1 37.31 121 THR B N 1
ATOM 3208 C CA . THR B 1 121 ? -27.391 -0.346 -11.82 1 37.31 121 THR B CA 1
ATOM 3209 C C . THR B 1 121 ? -27.078 0.031 -13.266 1 37.31 121 THR B C 1
ATOM 3211 O O . THR B 1 121 ? -27.922 -0.134 -14.148 1 37.31 121 THR B O 1
ATOM 3214 N N . ASP B 1 122 ? -26.25 0.91 -13.5 1 36.59 122 ASP B N 1
ATOM 3215 C CA . ASP B 1 122 ? -25.875 0.957 -14.906 1 36.59 122 ASP B CA 1
ATOM 3216 C C . ASP B 1 122 ? -25.297 -0.376 -15.367 1 36.59 122 ASP B C 1
ATOM 3218 O O . ASP B 1 122 ? -24.875 -0.512 -16.516 1 36.59 122 ASP B O 1
ATOM 3222 N N . GLN B 1 123 ? -25.062 -1.19 -14.469 1 38.16 123 GLN B N 1
ATOM 3223 C CA . GLN B 1 123 ? -24.797 -2.613 -14.664 1 38.16 123 GLN B CA 1
ATOM 3224 C C . GLN B 1 123 ? -26.031 -3.324 -15.211 1 38.16 123 GLN B C 1
ATOM 3226 O O . GLN B 1 123 ? -26 -4.531 -15.469 1 38.16 123 GLN B O 1
ATOM 3231 N N . GLY B 1 124 ? -27.141 -2.896 -15.07 1 34.84 124 GLY B N 1
ATOM 3232 C CA . GLY B 1 124 ? -28.172 -3.584 -15.828 1 34.84 124 GLY B CA 1
ATOM 3233 C C . GLY B 1 124 ? -27.766 -3.877 -17.25 1 34.84 124 GLY B C 1
ATOM 3234 O O . GLY B 1 124 ? -28.062 -4.945 -17.797 1 34.84 124 GLY B O 1
ATOM 3235 N N . ASN B 1 125 ? -27.75 -2.92 -18.109 1 34.59 125 ASN B N 1
ATOM 3236 C CA . ASN B 1 125 ? -27.391 -3.24 -19.484 1 34.59 125 ASN B CA 1
ATOM 3237 C C . ASN B 1 125 ? -25.953 -3.742 -19.578 1 34.59 125 ASN B C 1
ATOM 3239 O O . ASN B 1 125 ? -25.5 -4.191 -20.641 1 34.59 125 ASN B O 1
ATOM 3243 N N . MET B 1 126 ? -24.984 -3.07 -18.953 1 34.22 126 MET B N 1
ATOM 3244 C CA . MET B 1 126 ? -23.672 -3.646 -19.172 1 34.22 126 MET B CA 1
ATOM 3245 C C . MET B 1 126 ? -23.484 -4.914 -18.344 1 34.22 126 MET B C 1
ATOM 3247 O O . MET B 1 126 ? -23.422 -4.855 -17.109 1 34.22 126 MET B O 1
ATOM 3251 N N . GLU B 1 127 ? -24.016 -6.016 -18.469 1 35.53 127 GLU B N 1
ATOM 3252 C CA . GLU B 1 127 ? -23.516 -7.352 -18.156 1 35.53 127 GLU B CA 1
ATOM 3253 C C . GLU B 1 127 ? -22.031 -7.316 -17.766 1 35.53 127 GLU B C 1
ATOM 3255 O O . GLU B 1 127 ? -21.609 -8.031 -16.859 1 35.53 127 GLU B O 1
ATOM 3260 N N . ARG B 1 128 ? -21.109 -7.102 -18.719 1 35.88 128 ARG B N 1
ATOM 3261 C CA . ARG B 1 128 ? -19.688 -7.332 -18.984 1 35.88 128 ARG B CA 1
ATOM 3262 C C . ARG B 1 128 ? -18.828 -6.453 -18.094 1 35.88 128 ARG B C 1
ATOM 3264 O O . ARG B 1 128 ? -17.609 -6.625 -18.031 1 35.88 128 ARG B O 1
ATOM 3271 N N . LEU B 1 129 ? -19.188 -5.254 -17.891 1 39.03 129 LEU B N 1
ATOM 3272 C CA . LEU B 1 129 ? -18.094 -4.574 -17.219 1 39.03 129 LEU B CA 1
ATOM 3273 C C . LEU B 1 129 ? -18.031 -4.977 -15.742 1 39.03 129 LEU B C 1
ATOM 3275 O O . LEU B 1 129 ? -18.594 -4.297 -14.883 1 39.03 129 LEU B O 1
ATOM 3279 N N . ASN B 1 130 ? -18.516 -6.051 -15.258 1 38.03 130 ASN B N 1
ATOM 3280 C CA . ASN B 1 130 ? -18.219 -6.559 -13.922 1 38.03 130 ASN B CA 1
ATOM 3281 C C . ASN B 1 130 ? -16.906 -5.984 -13.398 1 38.03 130 ASN B C 1
ATOM 3283 O O . ASN B 1 130 ? -15.859 -6.09 -14.055 1 38.03 130 ASN B O 1
ATOM 3287 N N . ASP B 1 131 ? -16.953 -4.836 -12.633 1 48.94 131 ASP B N 1
ATOM 3288 C CA . ASP B 1 131 ? -15.859 -4.23 -11.883 1 48.94 131 ASP B CA 1
ATOM 3289 C C . ASP B 1 131 ? -14.719 -5.223 -11.672 1 48.94 131 ASP B C 1
ATOM 3291 O O . ASP B 1 131 ? -13.547 -4.836 -11.672 1 48.94 131 ASP B O 1
ATOM 3295 N N . THR B 1 132 ? -15.188 -6.543 -11.586 1 56.62 132 THR B N 1
ATOM 3296 C CA . THR B 1 132 ? -14.203 -7.598 -11.398 1 56.62 132 THR B CA 1
ATOM 3297 C C . THR B 1 132 ? -13.289 -7.707 -12.625 1 56.62 132 THR B C 1
ATOM 3299 O O . THR B 1 132 ? -12.109 -8.047 -12.5 1 56.62 132 THR B O 1
ATOM 3302 N N . PHE B 1 133 ? -13.883 -7.008 -13.695 1 64.69 133 PHE B N 1
ATOM 3303 C CA . PHE B 1 133 ? -13.117 -7.25 -14.914 1 64.69 133 PHE B CA 1
ATOM 3304 C C . PHE B 1 133 ? -11.984 -6.242 -15.055 1 64.69 133 PHE B C 1
ATOM 3306 O O . PHE B 1 133 ? -10.891 -6.586 -15.5 1 64.69 133 PHE B O 1
ATOM 3313 N N . VAL B 1 134 ? -12.219 -5.07 -14.492 1 82.56 134 VAL B N 1
ATOM 3314 C CA . VAL B 1 134 ? -11.172 -4.074 -14.68 1 82.56 134 VAL B CA 1
ATOM 3315 C C . VAL B 1 134 ? -9.922 -4.469 -13.891 1 82.56 134 VAL B C 1
ATOM 3317 O O . VAL B 1 134 ? -8.797 -4.203 -14.312 1 82.56 134 VAL B O 1
ATOM 3320 N N . TRP B 1 135 ? -10.18 -5.129 -12.805 1 89.12 135 TRP B N 1
ATOM 3321 C CA . TRP B 1 135 ? -9.062 -5.52 -11.953 1 89.12 135 TRP B CA 1
ATOM 3322 C C . TRP B 1 135 ? -8.211 -6.59 -12.625 1 89.12 135 TRP B C 1
ATOM 3324 O O . TRP B 1 135 ? -7.016 -6.715 -12.344 1 89.12 135 TRP B O 1
ATOM 3334 N N . SER B 1 136 ? -8.812 -7.297 -13.625 1 86.94 136 SER B N 1
ATOM 3335 C CA . SER B 1 136 ? -8.078 -8.328 -14.344 1 86.94 136 SER B CA 1
ATOM 3336 C C . SER B 1 136 ? -6.965 -7.727 -15.195 1 86.94 136 SER B C 1
ATOM 3338 O O . SER B 1 136 ? -6 -8.406 -15.539 1 86.94 136 SER B O 1
ATOM 3340 N N . ASP B 1 137 ? -7.117 -6.488 -15.516 1 88.88 137 ASP B N 1
ATOM 3341 C CA . ASP B 1 137 ? -6.098 -5.809 -16.312 1 88.88 137 ASP B CA 1
ATOM 3342 C C . ASP B 1 137 ? -4.797 -5.66 -15.516 1 88.88 137 ASP B C 1
ATOM 3344 O O . ASP B 1 137 ? -3.723 -5.52 -16.094 1 88.88 137 ASP B O 1
ATOM 3348 N N . ILE B 1 138 ? -4.906 -5.68 -14.188 1 94.12 138 ILE B N 1
ATOM 3349 C CA . ILE B 1 138 ? -3.705 -5.457 -13.391 1 94.12 138 ILE B CA 1
ATOM 3350 C C . ILE B 1 138 ? -3.463 -6.656 -12.477 1 94.12 138 ILE B C 1
ATOM 3352 O O . ILE B 1 138 ? -2.52 -6.656 -11.68 1 94.12 138 ILE B O 1
ATOM 3356 N N . LEU B 1 139 ? -4.316 -7.609 -12.531 1 93.12 139 LEU B N 1
ATOM 3357 C CA . LEU B 1 139 ? -4.188 -8.852 -11.773 1 93.12 139 LEU B CA 1
ATOM 3358 C C . LEU B 1 139 ? -4.215 -10.055 -12.711 1 93.12 139 LEU B C 1
ATOM 3360 O O . LEU B 1 139 ? -5.188 -10.812 -12.727 1 93.12 139 LEU B O 1
ATOM 3364 N N . PRO B 1 140 ? -3.158 -10.32 -13.336 1 89.19 140 PRO B N 1
ATOM 3365 C CA . PRO B 1 140 ? -3.143 -11.414 -14.305 1 89.19 140 PRO B CA 1
ATOM 3366 C C . PRO B 1 140 ? -3.201 -12.789 -13.641 1 89.19 140 PRO B C 1
ATOM 3368 O O . PRO B 1 140 ? -3.539 -13.781 -14.297 1 89.19 140 PRO B O 1
ATOM 3371 N N . THR B 1 141 ? -2.783 -12.82 -12.422 1 89.44 141 THR B N 1
ATOM 3372 C CA . THR B 1 141 ? -2.732 -14.086 -11.695 1 89.44 141 THR B CA 1
ATOM 3373 C C . THR B 1 141 ? -2.629 -13.852 -10.195 1 89.44 141 THR B C 1
ATOM 3375 O O . THR B 1 141 ? -2.281 -12.75 -9.758 1 89.44 141 THR B O 1
ATOM 3378 N N . THR B 1 142 ? -2.92 -14.914 -9.5 1 88.19 142 THR B N 1
ATOM 3379 C CA . THR B 1 142 ? -2.678 -14.875 -8.055 1 88.19 142 THR B CA 1
ATOM 3380 C C . THR B 1 142 ? -1.473 -15.742 -7.691 1 88.19 142 THR B C 1
ATOM 3382 O O . THR B 1 142 ? -0.985 -15.688 -6.562 1 88.19 142 THR B O 1
ATOM 3385 N N . MET B 1 143 ? -1.063 -16.531 -8.688 1 94 143 MET B N 1
ATOM 3386 C CA . MET B 1 143 ? 0.038 -17.453 -8.438 1 94 143 MET B CA 1
ATOM 3387 C C . MET B 1 143 ? 0.982 -17.516 -9.633 1 94 143 MET B C 1
ATOM 3389 O O . MET B 1 143 ? 0.549 -17.359 -10.781 1 94 143 MET B O 1
ATOM 3393 N N . ILE B 1 144 ? 2.238 -17.766 -9.336 1 96.62 144 ILE B N 1
ATOM 3394 C CA . ILE B 1 144 ? 3.215 -18 -10.398 1 96.62 144 ILE B CA 1
ATOM 3395 C C . ILE B 1 144 ? 3.939 -19.312 -10.164 1 96.62 144 ILE B C 1
ATOM 3397 O O . ILE B 1 144 ? 4.012 -19.797 -9.031 1 96.62 144 ILE B O 1
ATOM 3401 N N . ALA B 1 145 ? 4.41 -19.844 -11.227 1 97.69 145 ALA B N 1
ATOM 3402 C CA . ALA B 1 145 ? 5.27 -21.031 -11.156 1 97.69 145 ALA B CA 1
ATOM 3403 C C . ALA B 1 145 ? 6.742 -20.641 -11.133 1 97.69 145 ALA B C 1
ATOM 3405 O O . ALA B 1 145 ? 7.27 -20.125 -12.125 1 97.69 145 ALA B O 1
ATOM 3406 N N . VAL B 1 146 ? 7.359 -20.922 -10.086 1 97.75 146 VAL B N 1
ATOM 3407 C CA . VAL B 1 146 ? 8.781 -20.641 -9.945 1 97.75 146 VAL B CA 1
ATOM 3408 C C . VAL B 1 146 ? 9.594 -21.906 -10.234 1 97.75 146 VAL B C 1
ATOM 3410 O O . VAL B 1 146 ? 9.508 -22.891 -9.492 1 97.75 146 VAL B O 1
ATOM 3413 N N . PRO B 1 147 ? 10.398 -21.938 -11.242 1 97.06 147 PRO B N 1
ATOM 3414 C CA . PRO B 1 147 ? 11.047 -23.156 -11.703 1 97.06 147 PRO B CA 1
ATOM 3415 C C . PRO B 1 147 ? 11.938 -23.797 -10.641 1 97.06 147 PRO B C 1
ATOM 3417 O O . PRO B 1 147 ? 11.977 -25.016 -10.508 1 97.06 147 PRO B O 1
ATOM 3420 N N . ASP B 1 148 ? 12.734 -23.047 -9.977 1 96.81 148 ASP B N 1
ATOM 3421 C CA . ASP B 1 148 ? 13.625 -23.547 -8.938 1 96.81 148 ASP B CA 1
ATOM 3422 C C . ASP B 1 148 ? 13.773 -22.531 -7.809 1 96.81 148 ASP B C 1
ATOM 3424 O O . ASP B 1 148 ? 14.75 -21.781 -7.762 1 96.81 148 ASP B O 1
ATOM 3428 N N . PRO B 1 149 ? 12.844 -22.562 -6.879 1 96.44 149 PRO B N 1
ATOM 3429 C CA . PRO B 1 149 ? 12.891 -21.578 -5.801 1 96.44 149 PRO B CA 1
ATOM 3430 C C . PRO B 1 149 ? 14.156 -21.703 -4.945 1 96.44 149 PRO B C 1
ATOM 3432 O O . PRO B 1 149 ? 14.531 -20.75 -4.266 1 96.44 149 PRO B O 1
ATOM 3435 N N . SER B 1 150 ? 14.805 -22.844 -4.965 1 95.44 150 SER B N 1
ATOM 3436 C CA . SER B 1 150 ? 15.984 -23.047 -4.129 1 95.44 150 SER B CA 1
ATOM 3437 C C . SER B 1 150 ? 17.109 -22.094 -4.52 1 95.44 150 SER B C 1
ATOM 3439 O O . SER B 1 150 ? 17.969 -21.766 -3.693 1 95.44 150 SER B O 1
ATOM 3441 N N . ILE B 1 151 ? 17.141 -21.625 -5.75 1 94.12 151 ILE B N 1
ATOM 3442 C CA . ILE B 1 151 ? 18.141 -20.672 -6.219 1 94.12 151 ILE B CA 1
ATOM 3443 C C . ILE B 1 151 ? 18.047 -19.391 -5.383 1 94.12 151 ILE B C 1
ATOM 3445 O O . ILE B 1 151 ? 19.047 -18.703 -5.195 1 94.12 151 ILE B O 1
ATOM 3449 N N . TYR B 1 152 ? 16.891 -19.188 -4.848 1 92.44 152 TYR B N 1
ATOM 3450 C CA . TYR B 1 152 ? 16.656 -17.969 -4.094 1 92.44 152 TYR B CA 1
ATOM 3451 C C . TYR B 1 152 ? 16.578 -18.25 -2.6 1 92.44 152 TYR B C 1
ATOM 3453 O O . TYR B 1 152 ? 16.125 -17.406 -1.823 1 92.44 152 TYR B O 1
ATOM 3461 N N . GLY B 1 153 ? 16.797 -19.516 -2.244 1 91.56 153 GLY B N 1
ATOM 3462 C CA . GLY B 1 153 ? 16.719 -19.906 -0.842 1 91.56 153 GLY B CA 1
ATOM 3463 C C . GLY B 1 153 ? 15.297 -20.156 -0.373 1 91.56 153 GLY B C 1
ATOM 3464 O O . GLY B 1 153 ? 15 -20.031 0.818 1 91.56 153 GLY B O 1
ATOM 3465 N N . LEU B 1 154 ? 14.445 -20.438 -1.337 1 94.12 154 LEU B N 1
ATOM 3466 C CA . LEU B 1 154 ? 13.039 -20.609 -1.008 1 94.12 154 LEU B CA 1
ATOM 3467 C C . LEU B 1 154 ? 12.625 -22.078 -1.17 1 94.12 154 LEU B C 1
ATOM 3469 O O . LEU B 1 154 ? 13.227 -22.812 -1.96 1 94.12 154 LEU B O 1
ATOM 3473 N N . SER B 1 155 ? 11.711 -22.438 -0.336 1 93.31 155 SER B N 1
ATOM 3474 C CA . SER B 1 155 ? 11.094 -23.766 -0.43 1 93.31 155 SER B CA 1
ATOM 3475 C C . SER B 1 155 ? 9.703 -23.766 0.195 1 93.31 155 SER B C 1
ATOM 3477 O O . SER B 1 155 ? 9.328 -22.828 0.901 1 93.31 155 SER B O 1
ATOM 3479 N N . GLY B 1 156 ? 8.93 -24.828 -0.199 1 92.69 156 GLY B N 1
ATOM 3480 C CA . GLY B 1 156 ? 7.648 -25.016 0.459 1 92.69 156 GLY B CA 1
ATOM 3481 C C . GLY B 1 156 ? 6.48 -24.453 -0.326 1 92.69 156 GLY B C 1
ATOM 3482 O O . GLY B 1 156 ? 5.367 -24.359 0.191 1 92.69 156 GLY B O 1
ATOM 3483 N N . GLY B 1 157 ? 6.676 -24.125 -1.552 1 94.62 157 GLY B N 1
ATOM 3484 C CA . GLY B 1 157 ? 5.586 -23.672 -2.4 1 94.62 157 GLY B CA 1
ATOM 3485 C C . GLY B 1 157 ? 4.656 -24.797 -2.822 1 94.62 157 GLY B C 1
ATOM 3486 O O . GLY B 1 157 ? 4.859 -25.953 -2.445 1 94.62 157 GLY B O 1
ATOM 3487 N N . GLY B 1 158 ? 3.611 -24.359 -3.494 1 93.25 158 GLY B N 1
ATOM 3488 C CA . GLY B 1 158 ? 2.654 -25.344 -3.975 1 93.25 158 GLY B CA 1
ATOM 3489 C C . GLY B 1 158 ? 3.213 -26.234 -5.066 1 93.25 158 GLY B C 1
ATOM 3490 O O . GLY B 1 158 ? 4.004 -25.781 -5.898 1 93.25 158 GLY B O 1
ATOM 3491 N N . LYS B 1 159 ? 2.668 -27.547 -5.059 1 92 159 LYS B N 1
ATOM 3492 C CA . LYS B 1 159 ? 3.16 -28.484 -6.055 1 92 159 LYS B CA 1
ATOM 3493 C C . LYS B 1 159 ? 2.014 -29.297 -6.66 1 92 159 LYS B C 1
ATOM 3495 O O . LYS B 1 159 ? 2.232 -30.375 -7.215 1 92 159 LYS B O 1
ATOM 3500 N N . VAL B 1 160 ? 0.867 -28.797 -6.496 1 93.62 160 VAL B N 1
ATOM 3501 C CA . VAL B 1 160 ? -0.273 -29.5 -7.082 1 93.62 160 VAL B CA 1
ATOM 3502 C C . VAL B 1 160 ? -0.524 -28.984 -8.492 1 93.62 160 VAL B C 1
ATOM 3504 O O . VAL B 1 160 ? -1.051 -27.875 -8.672 1 93.62 160 VAL B O 1
ATOM 3507 N N . TRP B 1 161 ? -0.134 -29.844 -9.461 1 94.69 161 TRP B N 1
ATOM 3508 C CA . TRP B 1 161 ? -0.225 -29.453 -10.867 1 94.69 161 TRP B CA 1
ATOM 3509 C C . TRP B 1 161 ? -1.317 -30.25 -11.578 1 94.69 161 TRP B C 1
ATOM 3511 O O . TRP B 1 161 ? -1.475 -31.453 -11.352 1 94.69 161 TRP B O 1
ATOM 3521 N N . GLU B 1 162 ? -2.045 -29.547 -12.398 1 95.19 162 GLU B N 1
ATOM 3522 C CA . GLU B 1 162 ? -3.025 -30.234 -13.227 1 95.19 162 GLU B CA 1
ATOM 3523 C C . GLU B 1 162 ? -2.359 -31.297 -14.109 1 95.19 162 GLU B C 1
ATOM 3525 O O . GLU B 1 162 ? -2.848 -32.438 -14.211 1 95.19 162 GLU B O 1
ATOM 3530 N N . ASN B 1 163 ? -1.266 -30.875 -14.766 1 95.75 163 ASN B N 1
ATOM 3531 C CA . ASN B 1 163 ? -0.399 -31.766 -15.531 1 95.75 163 ASN B CA 1
ATOM 3532 C C . ASN B 1 163 ? 1.061 -31.625 -15.109 1 95.75 163 ASN B C 1
ATOM 3534 O O . ASN B 1 163 ? 1.77 -30.734 -15.586 1 95.75 163 ASN B O 1
ATOM 3538 N N . PRO B 1 164 ? 1.513 -32.531 -14.281 1 95.12 164 PRO B N 1
ATOM 3539 C CA . PRO B 1 164 ? 2.869 -32.438 -13.734 1 95.12 164 PRO B CA 1
ATOM 3540 C C . PRO B 1 164 ? 3.939 -32.406 -14.828 1 95.12 164 PRO B C 1
ATOM 3542 O O . PRO B 1 164 ? 5.004 -31.797 -14.633 1 95.12 164 PRO B O 1
ATOM 3545 N N . ALA B 1 165 ? 3.695 -32.906 -15.977 1 95.81 165 ALA B N 1
ATOM 3546 C CA . ALA B 1 165 ? 4.668 -33 -17.062 1 95.81 165 ALA B CA 1
ATOM 3547 C C . ALA B 1 165 ? 4.941 -31.609 -17.656 1 95.81 165 ALA B C 1
ATOM 3549 O O . ALA B 1 165 ? 5.938 -31.422 -18.359 1 95.81 165 ALA B O 1
ATOM 3550 N N . ASP B 1 166 ? 4.086 -30.656 -17.406 1 96 166 ASP B N 1
ATOM 3551 C CA . ASP B 1 166 ? 4.227 -29.312 -17.953 1 96 166 ASP B CA 1
ATOM 3552 C C . ASP B 1 166 ? 5.289 -28.516 -17.203 1 96 166 ASP B C 1
ATOM 3554 O O . ASP B 1 166 ? 5.711 -27.453 -17.656 1 96 166 ASP B O 1
ATOM 3558 N N . PHE B 1 167 ? 5.754 -29.062 -16.047 1 97 167 PHE B N 1
ATOM 3559 C CA . PHE B 1 167 ? 6.668 -28.312 -15.18 1 97 167 PHE B CA 1
ATOM 3560 C C . PHE B 1 167 ? 7.855 -29.172 -14.781 1 97 167 PHE B C 1
ATOM 3562 O O . PHE B 1 167 ? 7.742 -30.391 -14.695 1 97 167 PHE B O 1
ATOM 3569 N N . ASP B 1 168 ? 8.93 -28.5 -14.562 1 96 168 ASP B N 1
ATOM 3570 C CA . ASP B 1 168 ? 10.086 -29.203 -14.023 1 96 168 ASP B CA 1
ATOM 3571 C C . ASP B 1 168 ? 9.812 -29.688 -12.594 1 96 168 ASP B C 1
ATOM 3573 O O . ASP B 1 168 ? 8.984 -29.125 -11.891 1 96 168 ASP B O 1
ATOM 3577 N N . ASP B 1 169 ? 10.539 -30.656 -12.125 1 95.56 169 ASP B N 1
ATOM 3578 C CA . ASP B 1 169 ? 10.344 -31.297 -10.828 1 95.56 169 ASP B CA 1
ATOM 3579 C C . ASP B 1 169 ? 10.508 -30.297 -9.688 1 95.56 169 ASP B C 1
ATOM 3581 O O . ASP B 1 169 ? 9.891 -30.438 -8.633 1 95.56 169 ASP B O 1
ATOM 3585 N N . LYS B 1 170 ? 11.281 -29.266 -9.898 1 97.19 170 LYS B N 1
ATOM 3586 C CA . LYS B 1 170 ? 11.594 -28.359 -8.805 1 97.19 170 LYS B CA 1
ATOM 3587 C C . LYS B 1 170 ? 10.641 -27.172 -8.797 1 97.19 170 LYS B C 1
ATOM 3589 O O . LYS B 1 170 ? 10.688 -26.344 -7.883 1 97.19 170 LYS B O 1
ATOM 3594 N N . THR B 1 171 ? 9.742 -27.156 -9.773 1 97.5 171 THR B N 1
ATOM 3595 C CA . THR B 1 171 ? 8.859 -26 -9.898 1 97.5 171 THR B CA 1
ATOM 3596 C C . THR B 1 171 ? 7.859 -25.969 -8.742 1 97.5 171 THR B C 1
ATOM 3598 O O . THR B 1 171 ? 7.309 -27 -8.359 1 97.5 171 THR B O 1
ATOM 3601 N N . GLU B 1 172 ? 7.688 -24.797 -8.133 1 96.12 172 GLU B N 1
ATOM 3602 C CA . GLU B 1 172 ? 6.703 -24.594 -7.074 1 96.12 172 GLU B CA 1
ATOM 3603 C C . GLU B 1 172 ? 5.836 -23.375 -7.363 1 96.12 172 GLU B C 1
ATOM 3605 O O . GLU B 1 172 ? 6.285 -22.422 -8.008 1 96.12 172 GLU B O 1
ATOM 3610 N N . ALA B 1 173 ? 4.605 -23.438 -6.855 1 96.06 173 ALA B N 1
ATOM 3611 C CA . ALA B 1 173 ? 3.678 -22.328 -6.996 1 96.06 173 ALA B CA 1
ATOM 3612 C C . ALA B 1 173 ? 3.822 -21.344 -5.836 1 96.06 173 ALA B C 1
ATOM 3614 O O . ALA B 1 173 ? 3.842 -21.75 -4.668 1 96.06 173 ALA B O 1
ATOM 3615 N N . TRP B 1 174 ? 3.934 -20.047 -6.156 1 95.81 174 TRP B N 1
ATOM 3616 C CA . TRP B 1 174 ? 4.09 -18.969 -5.188 1 95.81 174 TRP B CA 1
ATOM 3617 C C . TRP B 1 174 ? 3.205 -17.781 -5.547 1 95.81 174 TRP B C 1
ATOM 3619 O O . TRP B 1 174 ? 2.818 -17.625 -6.707 1 95.81 174 TRP B O 1
ATOM 3629 N N . THR B 1 175 ? 2.846 -17.031 -4.547 1 96 175 THR B N 1
ATOM 3630 C CA . THR B 1 175 ? 2.184 -15.75 -4.77 1 96 175 THR B CA 1
ATOM 3631 C C . THR B 1 175 ? 3.199 -14.609 -4.773 1 96 175 THR B C 1
ATOM 3633 O O . THR B 1 175 ? 4.176 -14.641 -4.023 1 96 175 THR B O 1
ATOM 3636 N N . VAL B 1 176 ? 2.934 -13.672 -5.594 1 96.62 176 VAL B N 1
ATOM 3637 C CA . VAL B 1 176 ? 3.734 -12.453 -5.574 1 96.62 176 VAL B CA 1
ATOM 3638 C C . VAL B 1 176 ? 3.066 -11.406 -4.684 1 96.62 176 VAL B C 1
ATOM 3640 O O . VAL B 1 176 ? 1.859 -11.172 -4.785 1 96.62 176 VAL B O 1
ATOM 3643 N N . SER B 1 177 ? 3.803 -10.766 -3.9 1 96.81 177 SER B N 1
ATOM 3644 C CA . SER B 1 177 ? 3.27 -9.875 -2.875 1 96.81 177 SER B CA 1
ATOM 3645 C C . SER B 1 177 ? 2.404 -8.781 -3.49 1 96.81 177 SER B C 1
ATOM 3647 O O . SER B 1 177 ? 1.328 -8.469 -2.977 1 96.81 177 SER B O 1
ATOM 3649 N N . VAL B 1 178 ? 2.805 -8.172 -4.586 1 97.12 178 VAL B N 1
ATOM 3650 C CA . VAL B 1 178 ? 2.023 -7.098 -5.199 1 97.12 178 VAL B CA 1
ATOM 3651 C C . VAL B 1 178 ? 0.688 -7.648 -5.691 1 97.12 178 VAL B C 1
ATOM 3653 O O . VAL B 1 178 ? -0.335 -6.965 -5.629 1 97.12 178 VAL B O 1
ATOM 3656 N N . MET B 1 179 ? 0.657 -8.844 -6.164 1 96.38 179 MET B N 1
ATOM 3657 C CA . MET B 1 179 ? -0.592 -9.453 -6.613 1 96.38 179 MET B CA 1
ATOM 3658 C C . MET B 1 179 ? -1.519 -9.719 -5.434 1 96.38 179 MET B C 1
ATOM 3660 O O . MET B 1 179 ? -2.732 -9.539 -5.535 1 96.38 179 MET B O 1
ATOM 3664 N N . HIS B 1 180 ? -0.941 -10.156 -4.355 1 96.62 180 HIS B N 1
ATOM 3665 C CA . HIS B 1 180 ? -1.723 -10.352 -3.141 1 96.62 180 HIS B CA 1
ATOM 3666 C C . HIS B 1 180 ? -2.365 -9.047 -2.684 1 96.62 180 HIS B C 1
ATOM 3668 O O . HIS B 1 180 ? -3.562 -9.008 -2.391 1 96.62 180 HIS B O 1
ATOM 3674 N N . GLN B 1 181 ? -1.59 -7.996 -2.691 1 97.31 181 GLN B N 1
ATOM 3675 C CA . GLN B 1 181 ? -2.084 -6.691 -2.258 1 97.31 181 GLN B CA 1
ATOM 3676 C C . GLN B 1 181 ? -3.195 -6.191 -3.176 1 97.31 181 GLN B C 1
ATOM 3678 O O . GLN B 1 181 ? -4.215 -5.688 -2.707 1 97.31 181 GLN B O 1
ATOM 3683 N N . LEU B 1 182 ? -2.945 -6.344 -4.445 1 96.25 182 LEU B N 1
ATOM 3684 C CA . LEU B 1 182 ? -3.955 -5.902 -5.398 1 96.25 182 LEU B CA 1
ATOM 3685 C C . LEU B 1 182 ? -5.227 -6.734 -5.273 1 96.25 182 LEU B C 1
ATOM 3687 O O . LEU B 1 182 ? -6.336 -6.207 -5.402 1 96.25 182 LEU B O 1
ATOM 3691 N N . HIS B 1 183 ? -5.07 -7.984 -5.031 1 94.06 183 HIS B N 1
ATOM 3692 C CA . HIS B 1 183 ? -6.223 -8.844 -4.77 1 94.06 183 HIS B CA 1
ATOM 3693 C C . HIS B 1 183 ? -7.004 -8.352 -3.553 1 94.06 183 HIS B C 1
ATOM 3695 O O . HIS B 1 183 ? -8.234 -8.305 -3.58 1 94.06 183 HIS B O 1
ATOM 3701 N N . CYS B 1 184 ? -6.277 -7.992 -2.525 1 94.88 184 CYS B N 1
ATOM 3702 C CA . CYS B 1 184 ? -6.902 -7.445 -1.324 1 94.88 184 CYS B CA 1
ATOM 3703 C C . CYS B 1 184 ? -7.684 -6.176 -1.646 1 94.88 184 CYS B C 1
ATOM 3705 O O . CYS B 1 184 ? -8.828 -6.023 -1.216 1 94.88 184 CYS B O 1
ATOM 3707 N N . LEU B 1 185 ? -7.113 -5.293 -2.416 1 95.12 185 LEU B N 1
ATOM 3708 C CA . LEU B 1 185 ? -7.754 -4.023 -2.732 1 95.12 185 LEU B CA 1
ATOM 3709 C C . LEU B 1 185 ? -8.984 -4.234 -3.602 1 95.12 185 LEU B C 1
ATOM 3711 O O . LEU B 1 185 ? -9.992 -3.545 -3.434 1 95.12 185 LEU B O 1
ATOM 3715 N N . ALA B 1 186 ? -8.883 -5.152 -4.453 1 91.31 186 ALA B N 1
ATOM 3716 C CA . ALA B 1 186 ? -10.07 -5.508 -5.238 1 91.31 186 ALA B CA 1
ATOM 3717 C C . ALA B 1 186 ? -11.188 -6.027 -4.34 1 91.31 186 ALA B C 1
ATOM 3719 O O . ALA B 1 186 ? -12.352 -5.68 -4.527 1 91.31 186 ALA B O 1
ATOM 3720 N N . ASP B 1 187 ? -10.828 -6.809 -3.41 1 90.44 187 ASP B N 1
ATOM 3721 C CA . ASP B 1 187 ? -11.812 -7.348 -2.471 1 90.44 187 ASP B CA 1
ATOM 3722 C C . ASP B 1 187 ? -12.414 -6.242 -1.613 1 90.44 187 ASP B C 1
ATOM 3724 O O . ASP B 1 187 ? -13.609 -6.273 -1.305 1 90.44 187 ASP B O 1
ATOM 3728 N N . PHE B 1 188 ? -11.602 -5.25 -1.212 1 92.19 188 PHE B N 1
ATOM 3729 C CA . PHE B 1 188 ? -12.133 -4.098 -0.492 1 92.19 188 PHE B CA 1
ATOM 3730 C C . PHE B 1 188 ? -13.234 -3.414 -1.296 1 92.19 188 PHE B C 1
ATOM 3732 O O . PHE B 1 188 ? -14.344 -3.207 -0.794 1 92.19 188 PHE B O 1
ATOM 3739 N N . LYS B 1 189 ? -12.859 -3.123 -2.512 1 89.19 189 LYS B N 1
ATOM 3740 C CA . LYS B 1 189 ? -13.797 -2.408 -3.373 1 89.19 189 LYS B CA 1
ATOM 3741 C C . LYS B 1 189 ? -15.094 -3.197 -3.555 1 89.19 189 LYS B C 1
ATOM 3743 O O . LYS B 1 189 ? -16.188 -2.641 -3.441 1 89.19 189 LYS B O 1
ATOM 3748 N N . LYS B 1 190 ? -14.961 -4.438 -3.795 1 86.5 190 LYS B N 1
ATOM 3749 C CA . LYS B 1 190 ? -16.125 -5.312 -3.955 1 86.5 190 LYS B CA 1
ATOM 3750 C C . LYS B 1 190 ? -17 -5.277 -2.715 1 86.5 190 LYS B C 1
ATOM 3752 O O . LYS B 1 190 ? -18.234 -5.156 -2.824 1 86.5 190 LYS B O 1
ATOM 3757 N N . ASN B 1 191 ? -16.422 -5.359 -1.606 1 87.44 191 ASN B N 1
ATOM 3758 C CA . ASN B 1 191 ? -17.219 -5.434 -0.384 1 87.44 191 ASN B CA 1
ATOM 3759 C C . ASN B 1 191 ? -17.812 -4.074 -0.017 1 87.44 191 ASN B C 1
ATOM 3761 O O . ASN B 1 191 ? -18.906 -3.996 0.541 1 87.44 191 ASN B O 1
ATOM 3765 N N . PHE B 1 192 ? -17.125 -2.998 -0.344 1 88 192 PHE B N 1
ATOM 3766 C CA . PHE B 1 192 ? -17.719 -1.681 -0.15 1 88 192 PHE B CA 1
ATOM 3767 C C . PHE B 1 192 ? -18.953 -1.507 -1.033 1 88 192 PHE B C 1
ATOM 3769 O O . PHE B 1 192 ? -19.953 -0.934 -0.603 1 88 192 PHE B O 1
ATOM 3776 N N . ASN B 1 193 ? -18.844 -2.014 -2.213 1 83.88 193 ASN B N 1
ATOM 3777 C CA . ASN B 1 193 ? -20 -1.987 -3.096 1 83.88 193 ASN B CA 1
ATOM 3778 C C . ASN B 1 193 ? -21.141 -2.824 -2.539 1 83.88 193 ASN B C 1
ATOM 3780 O O . ASN B 1 193 ? -22.297 -2.393 -2.555 1 83.88 193 ASN B O 1
ATOM 3784 N N . ASN B 1 194 ? -20.812 -3.99 -2.111 1 82.94 194 ASN B N 1
ATOM 3785 C CA . ASN B 1 194 ? -21.812 -4.867 -1.524 1 82.94 194 ASN B CA 1
ATOM 3786 C C . ASN B 1 194 ? -22.484 -4.223 -0.315 1 82.94 194 ASN B C 1
ATOM 3788 O O . ASN B 1 194 ? -23.703 -4.285 -0.172 1 82.94 194 ASN B O 1
ATOM 3792 N N . LEU B 1 195 ? -21.719 -3.627 0.469 1 82.94 195 LEU B N 1
ATOM 3793 C CA . LEU B 1 195 ? -22.25 -2.99 1.671 1 82.94 195 LEU B CA 1
ATOM 3794 C C . LEU B 1 195 ? -23.109 -1.79 1.313 1 82.94 195 LEU B C 1
ATOM 3796 O O . LEU B 1 195 ? -24.141 -1.552 1.949 1 82.94 195 LEU B O 1
ATOM 3800 N N . ARG B 1 196 ? -22.688 -1.051 0.397 1 80.81 196 ARG B N 1
ATOM 3801 C CA . ARG B 1 196 ? -23.469 0.09 -0.065 1 80.81 196 ARG B CA 1
ATOM 3802 C C . ARG B 1 196 ? -24.844 -0.35 -0.545 1 80.81 196 ARG B C 1
ATOM 3804 O O . ARG B 1 196 ? -25.828 0.38 -0.387 1 80.81 196 ARG B O 1
ATOM 3811 N N . SER B 1 197 ? -24.953 -1.567 -1.003 1 78.06 197 SER B N 1
ATOM 3812 C CA . SER B 1 197 ? -26.203 -2.105 -1.535 1 78.06 197 SER B CA 1
ATOM 3813 C C . SER B 1 197 ? -27 -2.822 -0.453 1 78.06 197 SER B C 1
ATOM 3815 O O . SER B 1 197 ? -28 -3.488 -0.748 1 78.06 197 SER B O 1
ATOM 3817 N N . GLY B 1 198 ? -26.516 -2.762 0.764 1 77.94 198 GLY B N 1
ATOM 3818 C CA . GLY B 1 198 ? -27.266 -3.311 1.887 1 77.94 198 GLY B CA 1
ATOM 3819 C C . GLY B 1 198 ? -26.844 -4.719 2.254 1 77.94 198 GLY B C 1
ATOM 3820 O O . GLY B 1 198 ? -27.547 -5.422 2.973 1 77.94 198 GLY B O 1
ATOM 3821 N N . GLY B 1 199 ? -25.734 -5.105 1.729 1 81 199 GLY B N 1
ATOM 3822 C CA . GLY B 1 199 ? -25.234 -6.426 2.082 1 81 199 GLY B CA 1
ATOM 3823 C C . GLY B 1 199 ? -24.609 -6.477 3.465 1 81 199 GLY B C 1
ATOM 3824 O O . GLY B 1 199 ? -24.438 -5.441 4.109 1 81 199 GLY B O 1
ATOM 3825 N N . ALA B 1 200 ? -24.453 -7.812 3.883 1 82.19 200 ALA B N 1
ATOM 3826 C CA . ALA B 1 200 ? -23.812 -8.023 5.176 1 82.19 200 ALA B CA 1
ATOM 3827 C C . ALA B 1 200 ? -22.484 -8.766 5.016 1 82.19 200 ALA B C 1
ATOM 3829 O O . ALA B 1 200 ? -22.266 -9.453 4.02 1 82.19 200 ALA B O 1
ATOM 3830 N N . LEU B 1 201 ? -21.672 -8.523 5.988 1 84.38 201 LEU B N 1
ATOM 3831 C CA . LEU B 1 201 ? -20.406 -9.242 6.008 1 84.38 201 LEU B CA 1
ATOM 3832 C C . LEU B 1 201 ? -20.516 -10.531 6.816 1 84.38 201 LEU B C 1
ATOM 3834 O O . LEU B 1 201 ? -20.938 -10.5 7.98 1 84.38 201 LEU B O 1
ATOM 3838 N N . SER B 1 202 ? -20.219 -11.648 6.18 1 84.62 202 SER B N 1
ATOM 3839 C CA . SER B 1 202 ? -20.094 -12.883 6.949 1 84.62 202 SER B CA 1
ATOM 3840 C C . SER B 1 202 ? -18.828 -12.875 7.805 1 84.62 202 SER B C 1
ATOM 3842 O O . SER B 1 202 ? -17.938 -12.055 7.59 1 84.62 202 SER B O 1
ATOM 3844 N N . ASP B 1 203 ? -18.75 -13.812 8.719 1 84.94 203 ASP B N 1
ATOM 3845 C CA . ASP B 1 203 ? -17.562 -13.93 9.555 1 84.94 203 ASP B CA 1
ATOM 3846 C C . ASP B 1 203 ? -16.312 -14.242 8.719 1 84.94 203 ASP B C 1
ATOM 3848 O O . ASP B 1 203 ? -15.234 -13.711 8.977 1 84.94 203 ASP B O 1
ATOM 3852 N N . GLY B 1 204 ? -16.516 -15.039 7.801 1 86.69 204 GLY B N 1
ATOM 3853 C CA . GLY B 1 204 ? -15.406 -15.383 6.914 1 86.69 204 GLY B CA 1
ATOM 3854 C C . GLY B 1 204 ? -14.938 -14.203 6.078 1 86.69 204 GLY B C 1
ATOM 3855 O O . GLY B 1 204 ? -13.734 -14 5.914 1 86.69 204 GLY B O 1
ATOM 3856 N N . GLN B 1 205 ? -15.875 -13.469 5.605 1 86.56 205 GLN B N 1
ATOM 3857 C CA . GLN B 1 205 ? -15.531 -12.281 4.828 1 86.56 205 GLN B CA 1
ATOM 3858 C C . GLN B 1 205 ? -14.812 -11.25 5.691 1 86.56 205 GLN B C 1
ATOM 3860 O O . GLN B 1 205 ? -13.828 -10.656 5.262 1 86.56 205 GLN B O 1
ATOM 3865 N N . TYR B 1 206 ? -15.297 -11.086 6.852 1 88.12 206 TYR B N 1
ATOM 3866 C CA . TYR B 1 206 ? -14.672 -10.133 7.758 1 88.12 206 TYR B CA 1
ATOM 3867 C C . TYR B 1 206 ? -13.234 -10.531 8.07 1 88.12 206 TYR B C 1
ATOM 3869 O O . TYR B 1 206 ? -12.328 -9.695 8.047 1 88.12 206 TYR B O 1
ATOM 3877 N N . ALA B 1 207 ? -13.07 -11.781 8.414 1 87.38 207 ALA B N 1
ATOM 3878 C CA . ALA B 1 207 ? -11.727 -12.289 8.703 1 87.38 207 ALA B CA 1
ATOM 3879 C C . ALA B 1 207 ? -10.789 -12.062 7.523 1 87.38 207 ALA B C 1
ATOM 3881 O O . ALA B 1 207 ? -9.641 -11.664 7.707 1 87.38 207 ALA B O 1
ATOM 3882 N N . HIS B 1 208 ? -11.297 -12.305 6.379 1 89.94 208 HIS B N 1
ATOM 3883 C CA . HIS B 1 208 ? -10.5 -12.109 5.176 1 89.94 208 HIS B CA 1
ATOM 3884 C C . HIS B 1 208 ? -10.141 -10.641 4.977 1 89.94 208 HIS B C 1
ATOM 3886 O O . HIS B 1 208 ? -8.984 -10.32 4.688 1 89.94 208 HIS B O 1
ATOM 3892 N N . LEU B 1 209 ? -11.141 -9.812 5.18 1 92 209 LEU B N 1
ATOM 3893 C CA . LEU B 1 209 ? -10.898 -8.383 5.004 1 92 209 LEU B CA 1
ATOM 3894 C C . LEU B 1 209 ? -9.891 -7.871 6.031 1 92 209 LEU B C 1
ATOM 3896 O O . LEU B 1 209 ? -9.023 -7.059 5.703 1 92 209 LEU B O 1
ATOM 3900 N N . THR B 1 210 ? -9.977 -8.367 7.203 1 90.56 210 THR B N 1
ATOM 3901 C CA . THR B 1 210 ? -9.031 -7.973 8.242 1 90.56 210 THR B CA 1
ATOM 3902 C C . THR B 1 210 ? -7.625 -8.461 7.906 1 90.56 210 THR B C 1
ATOM 3904 O O . THR B 1 210 ? -6.645 -7.738 8.102 1 90.56 210 THR B O 1
ATOM 3907 N N . HIS B 1 211 ? -7.52 -9.609 7.453 1 92.19 211 HIS B N 1
ATOM 3908 C CA . HIS B 1 211 ? -6.258 -10.141 6.949 1 92.19 211 HIS B CA 1
ATOM 3909 C C . HIS B 1 211 ? -5.68 -9.25 5.859 1 92.19 211 HIS B C 1
ATOM 3911 O O . HIS B 1 211 ? -4.496 -8.914 5.887 1 92.19 211 HIS B O 1
ATOM 3917 N N . CYS B 1 212 ? -6.551 -8.891 4.953 1 94.88 212 CYS B N 1
ATOM 3918 C CA . CYS B 1 212 ? -6.129 -8.062 3.828 1 94.88 212 CYS B CA 1
ATOM 3919 C C . CYS B 1 212 ? -5.645 -6.699 4.309 1 94.88 212 CYS B C 1
ATOM 3921 O O . CYS B 1 212 ? -4.637 -6.191 3.82 1 94.88 212 CYS B O 1
ATOM 3923 N N . VAL B 1 213 ? -6.348 -6.051 5.25 1 95.5 213 VAL B N 1
ATOM 3924 C CA . VAL B 1 213 ? -5.922 -4.766 5.793 1 95.5 213 VAL B CA 1
ATOM 3925 C C . VAL B 1 213 ? -4.516 -4.895 6.375 1 95.5 213 VAL B C 1
ATOM 3927 O O . VAL B 1 213 ? -3.664 -4.031 6.152 1 95.5 213 VAL B O 1
ATOM 3930 N N . GLU B 1 214 ? -4.285 -5.973 7.023 1 95.25 214 GLU B N 1
ATOM 3931 C CA . GLU B 1 214 ? -2.984 -6.184 7.656 1 95.25 214 GLU B CA 1
ATOM 3932 C C . GLU B 1 214 ? -1.892 -6.391 6.609 1 95.25 214 GLU B C 1
ATOM 3934 O O . GLU B 1 214 ? -0.792 -5.852 6.738 1 95.25 214 GLU B O 1
ATOM 3939 N N . ILE B 1 215 ? -2.141 -7.156 5.594 1 96.69 215 ILE B N 1
ATOM 3940 C CA . ILE B 1 215 ? -1.177 -7.395 4.527 1 96.69 215 ILE B CA 1
ATOM 3941 C C . ILE B 1 215 ? -0.777 -6.07 3.885 1 96.69 215 ILE B C 1
ATOM 3943 O O . ILE B 1 215 ? 0.412 -5.781 3.73 1 96.69 215 ILE B O 1
ATOM 3947 N N . VAL B 1 216 ? -1.768 -5.246 3.578 1 97.88 216 VAL B N 1
ATOM 3948 C CA . VAL B 1 216 ? -1.497 -3.99 2.889 1 97.88 216 VAL B CA 1
ATOM 3949 C C . VAL B 1 216 ? -0.827 -3.008 3.848 1 97.88 216 VAL B C 1
ATOM 3951 O O . VAL B 1 216 ? 0.11 -2.301 3.467 1 97.88 216 VAL B O 1
ATOM 3954 N N . ARG B 1 217 ? -1.288 -2.969 5.129 1 97.19 217 ARG B N 1
ATOM 3955 C CA . ARG B 1 217 ? -0.691 -2.076 6.117 1 97.19 217 ARG B CA 1
ATOM 3956 C C . ARG B 1 217 ? 0.805 -2.336 6.254 1 97.19 217 ARG B C 1
ATOM 3958 O O . ARG B 1 217 ? 1.608 -1.4 6.219 1 97.19 217 ARG B O 1
ATOM 3965 N N . ARG B 1 218 ? 1.154 -3.559 6.406 1 97.19 218 ARG B N 1
ATOM 3966 C CA . ARG B 1 218 ? 2.557 -3.92 6.594 1 97.19 218 ARG B CA 1
ATOM 3967 C C . ARG B 1 218 ? 3.387 -3.533 5.371 1 97.19 218 ARG B C 1
ATOM 3969 O O . ARG B 1 218 ? 4.516 -3.059 5.508 1 97.19 218 ARG B O 1
ATOM 3976 N N . ASN B 1 219 ? 2.846 -3.744 4.223 1 97.94 219 ASN B N 1
ATOM 3977 C CA . ASN B 1 219 ? 3.594 -3.398 3.018 1 97.94 219 ASN B CA 1
ATOM 3978 C C . ASN B 1 219 ? 3.717 -1.888 2.848 1 97.94 219 ASN B C 1
ATOM 3980 O O . ASN B 1 219 ? 4.754 -1.392 2.408 1 97.94 219 ASN B O 1
ATOM 3984 N N . VAL B 1 220 ? 2.648 -1.139 3.166 1 98.06 220 VAL B N 1
ATOM 3985 C CA . VAL B 1 220 ? 2.682 0.32 3.129 1 98.06 220 VAL B CA 1
ATOM 3986 C C . VAL B 1 220 ? 3.764 0.837 4.074 1 98.06 220 VAL B C 1
ATOM 3988 O O . VAL B 1 220 ? 4.562 1.7 3.701 1 98.06 220 VAL B O 1
ATOM 3991 N N . MET B 1 221 ? 3.811 0.279 5.23 1 97.62 221 MET B N 1
ATOM 3992 C CA . MET B 1 221 ? 4.828 0.67 6.199 1 97.62 221 MET B CA 1
ATOM 3993 C C . MET B 1 221 ? 6.223 0.278 5.715 1 97.62 221 MET B C 1
ATOM 3995 O O . MET B 1 221 ? 7.188 1.018 5.922 1 97.62 221 MET B O 1
ATOM 3999 N N . CYS B 1 222 ? 6.34 -0.876 5.145 1 97.5 222 CYS B N 1
ATOM 4000 C CA . CYS B 1 222 ? 7.613 -1.376 4.645 1 97.5 222 CYS B CA 1
ATOM 4001 C C . CYS B 1 222 ? 8.195 -0.435 3.594 1 97.5 222 CYS B C 1
ATOM 4003 O O . CYS B 1 222 ? 9.352 -0.033 3.688 1 97.5 222 CYS B O 1
ATOM 4005 N N . LYS B 1 223 ? 7.41 -0.047 2.623 1 95.94 223 LYS B N 1
ATOM 4006 C CA . LYS B 1 223 ? 7.914 0.792 1.539 1 95.94 223 LYS B CA 1
ATOM 4007 C C . LYS B 1 223 ? 7.992 2.254 1.967 1 95.94 223 LYS B C 1
ATOM 4009 O O . LYS B 1 223 ? 8.852 2.998 1.493 1 95.94 223 LYS B O 1
ATOM 4014 N N . ALA B 1 224 ? 7.07 2.697 2.836 1 95.75 224 ALA B N 1
ATOM 4015 C CA . ALA B 1 224 ? 7.039 4.016 3.461 1 95.75 224 ALA B CA 1
ATOM 4016 C C . ALA B 1 224 ? 7.262 5.117 2.43 1 95.75 224 ALA B C 1
ATOM 4018 O O . ALA B 1 224 ? 8.258 5.844 2.492 1 95.75 224 ALA B O 1
ATOM 4019 N N . GLU B 1 225 ? 6.309 5.348 1.579 1 95.44 225 GLU B N 1
ATOM 4020 C CA . GLU B 1 225 ? 6.379 6.383 0.555 1 95.44 225 GLU B CA 1
ATOM 4021 C C . GLU B 1 225 ? 6.359 7.777 1.18 1 95.44 225 GLU B C 1
ATOM 4023 O O . GLU B 1 225 ? 5.395 8.148 1.849 1 95.44 225 GLU B O 1
ATOM 4028 N N . LEU B 1 226 ? 7.383 8.609 0.813 1 95.5 226 LEU B N 1
ATOM 4029 C CA . LEU B 1 226 ? 7.539 9.875 1.519 1 95.5 226 LEU B CA 1
ATOM 4030 C C . LEU B 1 226 ? 7.266 11.055 0.589 1 95.5 226 LEU B C 1
ATOM 4032 O O . LEU B 1 226 ? 7.629 12.195 0.897 1 95.5 226 LEU B O 1
ATOM 4036 N N . ALA B 1 227 ? 6.676 10.758 -0.496 1 95.56 227 ALA B N 1
ATOM 4037 C CA . ALA B 1 227 ? 6.234 11.859 -1.353 1 95.56 227 ALA B CA 1
ATOM 4038 C C . ALA B 1 227 ? 5.289 12.797 -0.602 1 95.56 227 ALA B C 1
ATOM 4040 O O . ALA B 1 227 ? 4.496 12.352 0.231 1 95.56 227 ALA B O 1
ATOM 4041 N N . LEU B 1 228 ? 5.375 14.055 -0.95 1 96.38 228 LEU B N 1
ATOM 4042 C CA . LEU B 1 228 ? 4.496 15.047 -0.343 1 96.38 228 LEU B CA 1
ATOM 4043 C C . LEU B 1 228 ? 3.285 15.32 -1.231 1 96.38 228 LEU B C 1
ATOM 4045 O O . LEU B 1 228 ? 3.416 15.406 -2.455 1 96.38 228 LEU B O 1
ATOM 4049 N N . GLU B 1 229 ? 2.158 15.414 -0.541 1 95.75 229 GLU B N 1
ATOM 4050 C CA . GLU B 1 229 ? 0.896 15.633 -1.242 1 95.75 229 GLU B CA 1
ATOM 4051 C C . GLU B 1 229 ? 0.266 16.969 -0.844 1 95.75 229 GLU B C 1
ATOM 4053 O O . GLU B 1 229 ? 0.102 17.25 0.344 1 95.75 229 GLU B O 1
ATOM 4058 N N . ARG B 1 230 ? -0.09 17.672 -1.815 1 94.06 230 ARG B N 1
ATOM 4059 C CA . ARG B 1 230 ? -0.644 19.016 -1.618 1 94.06 230 ARG B CA 1
ATOM 4060 C C . ARG B 1 230 ? -2.125 18.938 -1.259 1 94.06 230 ARG B C 1
ATOM 4062 O O . ARG B 1 230 ? -2.869 18.141 -1.825 1 94.06 230 ARG B O 1
ATOM 4069 N N . PRO B 1 231 ? -2.539 19.766 -0.331 1 92.06 231 PRO B N 1
ATOM 4070 C CA . PRO B 1 231 ? -3.988 19.891 -0.162 1 92.06 231 PRO B CA 1
ATOM 4071 C C . PRO B 1 231 ? -4.68 20.484 -1.387 1 92.06 231 PRO B C 1
ATOM 4073 O O . PRO B 1 231 ? -4.094 21.312 -2.082 1 92.06 231 PRO B O 1
ATOM 4076 N N . ASN B 1 232 ? -5.891 20.047 -1.604 1 86.31 232 ASN B N 1
ATOM 4077 C CA . ASN B 1 232 ? -6.645 20.547 -2.75 1 86.31 232 ASN B CA 1
ATOM 4078 C C . ASN B 1 232 ? -6.906 22.047 -2.639 1 86.31 232 ASN B C 1
ATOM 4080 O O . ASN B 1 232 ? -6.699 22.781 -3.602 1 86.31 232 ASN B O 1
ATOM 4084 N N . ASP B 1 233 ? -7.531 22.422 -1.514 1 84.81 233 ASP B N 1
ATOM 4085 C CA . ASP B 1 233 ? -7.699 23.828 -1.217 1 84.81 233 ASP B CA 1
ATOM 4086 C C . ASP B 1 233 ? -6.977 24.219 0.072 1 84.81 233 ASP B C 1
ATOM 4088 O O . ASP B 1 233 ? -7.48 23.969 1.17 1 84.81 233 ASP B O 1
ATOM 4092 N N . PRO B 1 234 ? -5.836 24.859 -0.12 1 79.44 234 PRO B N 1
ATOM 4093 C CA . PRO B 1 234 ? -4.977 25.141 1.03 1 79.44 234 PRO B CA 1
ATOM 4094 C C . PRO B 1 234 ? -5.547 26.234 1.939 1 79.44 234 PRO B C 1
ATOM 4096 O O . PRO B 1 234 ? -5.027 26.469 3.033 1 79.44 234 PRO B O 1
ATOM 4099 N N . HIS B 1 235 ? -6.676 26.797 1.557 1 80.25 235 HIS B N 1
ATOM 4100 C CA . HIS B 1 235 ? -7.188 27.922 2.324 1 80.25 235 HIS B CA 1
ATOM 4101 C C . HIS B 1 235 ? -8.43 27.531 3.117 1 80.25 235 HIS B C 1
ATOM 4103 O O . HIS B 1 235 ? -8.938 28.328 3.91 1 80.25 235 HIS B O 1
ATOM 4109 N N . ILE B 1 236 ? -8.828 26.297 2.895 1 77.62 236 ILE B N 1
ATOM 4110 C CA . ILE B 1 236 ? -10.031 25.859 3.6 1 77.62 236 ILE B CA 1
ATOM 4111 C C . ILE B 1 236 ? -9.641 25.219 4.934 1 77.62 236 ILE B C 1
ATOM 4113 O O . ILE B 1 236 ? -8.883 24.25 4.973 1 77.62 236 ILE B O 1
ATOM 4117 N N . TRP B 1 237 ? -10.102 25.938 6.066 1 80.31 237 TRP B N 1
ATOM 4118 C CA . TRP B 1 237 ? -9.969 25.406 7.422 1 80.31 237 TRP B CA 1
ATOM 4119 C C . TRP B 1 237 ? -11.32 24.984 7.977 1 80.31 237 TRP B C 1
ATOM 4121 O O . TRP B 1 237 ? -12.336 25.625 7.73 1 80.31 237 TRP B O 1
ATOM 4131 N N . PRO B 1 238 ? -11.352 23.797 8.641 1 74.81 238 PRO B N 1
ATOM 4132 C CA . PRO B 1 238 ? -10.273 22.969 9.18 1 74.81 238 PRO B CA 1
ATOM 4133 C C . PRO B 1 238 ? -9.938 21.781 8.281 1 74.81 238 PRO B C 1
ATOM 4135 O O . PRO B 1 238 ? -8.984 21.047 8.555 1 74.81 238 PRO B O 1
ATOM 4138 N N . VAL B 1 239 ? -10.781 21.75 7.234 1 70.62 239 VAL B N 1
ATOM 4139 C CA . VAL B 1 239 ? -10.633 20.516 6.477 1 70.62 239 VAL B CA 1
ATOM 4140 C C . VAL B 1 239 ? -9.797 20.766 5.23 1 70.62 239 VAL B C 1
ATOM 4142 O O . VAL B 1 239 ? -10.227 21.453 4.309 1 70.62 239 VAL B O 1
ATOM 4145 N N . GLN B 1 240 ? -8.57 20.469 5.32 1 71.5 240 GLN B N 1
ATOM 4146 C CA . GLN B 1 240 ? -7.754 20.469 4.113 1 71.5 240 GLN B CA 1
ATOM 4147 C C . GLN B 1 240 ? -7.723 19.078 3.479 1 71.5 240 GLN B C 1
ATOM 4149 O O . GLN B 1 240 ? -6.988 18.203 3.938 1 71.5 240 GLN B O 1
ATOM 4154 N N . HIS B 1 241 ? -8.586 18.984 2.463 1 82.25 241 HIS B N 1
ATOM 4155 C CA . HIS B 1 241 ? -8.672 17.719 1.723 1 82.25 241 HIS B CA 1
ATOM 4156 C C . HIS B 1 241 ? -7.422 17.5 0.873 1 82.25 241 HIS B C 1
ATOM 4158 O O . HIS B 1 241 ? -6.867 18.453 0.32 1 82.25 241 HIS B O 1
ATOM 4164 N N . VAL B 1 242 ? -6.973 16.344 0.988 1 91.19 242 VAL B N 1
ATOM 4165 C CA . VAL B 1 242 ? -5.832 15.953 0.168 1 91.19 242 VAL B CA 1
ATOM 4166 C C . VAL B 1 242 ? -6.262 14.898 -0.853 1 91.19 242 VAL B C 1
ATOM 4168 O O . VAL B 1 242 ? -6.719 13.82 -0.483 1 91.19 242 VAL B O 1
ATOM 4171 N N . SER B 1 243 ? -6.133 15.234 -2.09 1 87.62 243 SER B N 1
ATOM 4172 C CA . SER B 1 243 ? -6.539 14.297 -3.133 1 87.62 243 SER B CA 1
ATOM 4173 C C . SER B 1 243 ? -5.504 13.188 -3.309 1 87.62 243 SER B C 1
ATOM 4175 O O . SER B 1 243 ? -5.855 12.047 -3.627 1 87.62 243 SER B O 1
ATOM 4177 N N . GLY B 1 244 ? -4.195 13.547 -3.074 1 92.25 244 GLY B N 1
ATOM 4178 C CA . GLY B 1 244 ? -3.121 12.578 -3.25 1 92.25 244 GLY B CA 1
ATOM 4179 C C . GLY B 1 244 ? -2.619 12.5 -4.68 1 92.25 244 GLY B C 1
ATOM 4180 O O . GLY B 1 244 ? -1.744 11.688 -4.992 1 92.25 244 GLY B O 1
ATOM 4181 N N . TRP B 1 245 ? -3.137 13.398 -5.547 1 93.69 245 TRP B N 1
ATOM 4182 C CA . TRP B 1 245 ? -2.785 13.328 -6.961 1 93.69 245 TRP B CA 1
ATOM 4183 C C . TRP B 1 245 ? -1.883 14.484 -7.363 1 93.69 245 TRP B C 1
ATOM 4185 O O . TRP B 1 245 ? -1.765 15.469 -6.629 1 93.69 245 TRP B O 1
ATOM 4195 N N . GLY B 1 246 ? -1.15 14.305 -8.477 1 92.69 246 GLY B N 1
ATOM 4196 C CA . GLY B 1 246 ? -0.367 15.383 -9.062 1 92.69 246 GLY B CA 1
ATOM 4197 C C . GLY B 1 246 ? 1.001 15.539 -8.422 1 92.69 246 GLY B C 1
ATOM 4198 O O . GLY B 1 246 ? 1.656 16.562 -8.594 1 92.69 246 GLY B O 1
ATOM 4199 N N . ASN B 1 247 ? 1.395 14.562 -7.699 1 93.06 247 ASN B N 1
ATOM 4200 C CA . ASN B 1 247 ? 2.703 14.602 -7.055 1 93.06 247 ASN B CA 1
ATOM 4201 C C . ASN B 1 247 ? 3.639 13.539 -7.621 1 93.06 247 ASN B C 1
ATOM 4203 O O . ASN B 1 247 ? 3.186 12.508 -8.125 1 93.06 247 ASN B O 1
ATOM 4207 N N . ALA B 1 248 ? 4.887 13.797 -7.492 1 93.06 248 ALA B N 1
ATOM 4208 C CA . ALA B 1 248 ? 5.891 12.883 -8.039 1 93.06 248 ALA B CA 1
ATOM 4209 C C . ALA B 1 248 ? 6.148 11.719 -7.086 1 93.06 248 ALA B C 1
ATOM 4211 O O . ALA B 1 248 ? 6.191 11.906 -5.867 1 93.06 248 ALA B O 1
ATOM 4212 N N . HIS B 1 249 ? 6.285 10.594 -7.664 1 95.38 249 HIS B N 1
ATOM 4213 C CA . HIS B 1 249 ? 6.695 9.359 -6.996 1 95.38 249 HIS B CA 1
ATOM 4214 C C . HIS B 1 249 ? 7.789 8.648 -7.781 1 95.38 249 HIS B C 1
ATOM 4216 O O . HIS B 1 249 ? 7.984 8.914 -8.969 1 95.38 249 HIS B O 1
ATOM 4222 N N . VAL B 1 250 ? 8.523 7.848 -7.105 1 94.12 250 VAL B N 1
ATOM 4223 C CA . VAL B 1 250 ? 9.43 6.93 -7.773 1 94.12 250 VAL B CA 1
ATOM 4224 C C . VAL B 1 250 ? 8.844 5.52 -7.773 1 94.12 250 VAL B C 1
ATOM 4226 O O . VAL B 1 250 ? 8.617 4.938 -6.707 1 94.12 250 VAL B O 1
ATOM 4229 N N . CYS B 1 251 ? 8.586 5.055 -8.961 1 96 251 CYS B N 1
ATOM 4230 C CA . CYS B 1 251 ? 7.863 3.799 -9.117 1 96 251 CYS B CA 1
ATOM 4231 C C . CYS B 1 251 ? 8.641 2.828 -9.992 1 96 251 CYS B C 1
ATOM 4233 O O . CYS B 1 251 ? 9.406 3.248 -10.867 1 96 251 CYS B O 1
ATOM 4235 N N . ARG B 1 252 ? 8.391 1.596 -9.72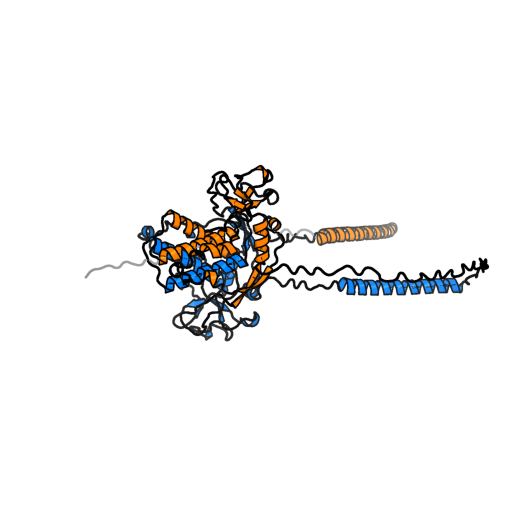7 1 95 252 ARG B N 1
ATOM 4236 C CA . ARG B 1 252 ? 8.828 0.609 -10.711 1 95 252 ARG B CA 1
ATOM 4237 C C . ARG B 1 252 ? 8.031 0.732 -12 1 95 252 ARG B C 1
ATOM 4239 O O . ARG B 1 252 ? 6.848 1.072 -11.977 1 95 252 ARG B O 1
ATOM 4246 N N . ASP B 1 253 ? 8.734 0.378 -13.094 1 95.88 253 ASP B N 1
ATOM 4247 C CA . ASP B 1 253 ? 8 0.344 -14.352 1 95.88 253 ASP B CA 1
ATOM 4248 C C . ASP B 1 253 ? 6.914 -0.727 -14.328 1 95.88 253 ASP B C 1
ATOM 4250 O O . ASP B 1 253 ? 7.207 -1.919 -14.445 1 95.88 253 ASP B O 1
ATOM 4254 N N . TRP B 1 254 ? 5.719 -0.336 -14.25 1 97.19 254 TRP B N 1
ATOM 4255 C CA . TRP B 1 254 ? 4.598 -1.24 -14.031 1 97.19 254 TRP B CA 1
ATOM 4256 C C . TRP B 1 254 ? 4.438 -2.205 -15.203 1 97.19 254 TRP B C 1
ATOM 4258 O O . TRP B 1 254 ? 4.16 -3.391 -15 1 97.19 254 TRP B O 1
ATOM 4268 N N . ASP B 1 255 ? 4.598 -1.715 -16.422 1 97.12 255 ASP B N 1
ATOM 4269 C CA . ASP B 1 255 ? 4.461 -2.588 -17.594 1 97.12 255 ASP B CA 1
ATOM 4270 C C . ASP B 1 255 ? 5.488 -3.715 -17.547 1 97.12 255 ASP B C 1
ATOM 4272 O O . ASP B 1 255 ? 5.176 -4.859 -17.891 1 97.12 255 ASP B O 1
ATOM 4276 N N . GLN B 1 256 ? 6.617 -3.422 -17.156 1 97 256 GLN B N 1
ATOM 4277 C CA . GLN B 1 256 ? 7.648 -4.449 -17.078 1 97 256 GLN B CA 1
ATOM 4278 C C . GLN B 1 256 ? 7.391 -5.391 -15.898 1 97 256 GLN B C 1
ATOM 4280 O O . GLN B 1 256 ? 7.699 -6.582 -15.977 1 97 256 GLN B O 1
ATOM 4285 N N . VAL B 1 257 ? 6.898 -4.852 -14.773 1 96.75 257 VAL B N 1
ATOM 4286 C CA . VAL B 1 257 ? 6.484 -5.699 -13.656 1 96.75 257 VAL B CA 1
ATOM 4287 C C . VAL B 1 257 ? 5.445 -6.715 -14.133 1 96.75 257 VAL B C 1
ATOM 4289 O O . VAL B 1 257 ? 5.594 -7.918 -13.906 1 96.75 257 VAL B O 1
ATOM 4292 N N . MET B 1 258 ? 4.488 -6.215 -14.844 1 96.81 258 MET B N 1
ATOM 4293 C CA . MET B 1 258 ? 3.4 -7.051 -15.344 1 96.81 258 MET B CA 1
ATOM 4294 C C . MET B 1 258 ? 3.928 -8.109 -16.312 1 96.81 258 MET B C 1
ATOM 4296 O O . MET B 1 258 ? 3.555 -9.281 -16.219 1 96.81 258 MET B O 1
ATOM 4300 N N . ALA B 1 259 ? 4.773 -7.695 -17.172 1 97.06 259 ALA B N 1
ATOM 4301 C CA . ALA B 1 259 ? 5.352 -8.633 -18.125 1 97.06 259 ALA B CA 1
ATOM 4302 C C . ALA B 1 259 ? 6.148 -9.719 -17.422 1 97.06 259 ALA B C 1
ATOM 4304 O O . ALA B 1 259 ? 6.066 -10.898 -17.781 1 97.06 259 ALA B O 1
ATOM 4305 N N . ALA B 1 260 ? 6.918 -9.328 -16.469 1 97.25 260 ALA B N 1
ATOM 4306 C CA . ALA B 1 260 ? 7.734 -10.281 -15.727 1 97.25 260 ALA B CA 1
ATOM 4307 C C . ALA B 1 260 ? 6.859 -11.305 -14.992 1 97.25 260 ALA B C 1
ATOM 4309 O O . ALA B 1 260 ? 7.156 -12.5 -15 1 97.25 260 ALA B O 1
ATOM 4310 N N . ILE B 1 261 ? 5.781 -10.867 -14.359 1 96.88 261 ILE B N 1
ATOM 4311 C CA . ILE B 1 261 ? 4.898 -11.75 -13.609 1 96.88 261 ILE B CA 1
ATOM 4312 C C . ILE B 1 261 ? 4.152 -12.672 -14.562 1 96.88 261 ILE B C 1
ATOM 4314 O O . ILE B 1 261 ? 4.02 -13.875 -14.305 1 96.88 261 ILE B O 1
ATOM 4318 N N . LYS B 1 262 ? 3.742 -12.148 -15.672 1 96.25 262 LYS B N 1
ATOM 4319 C CA . LYS B 1 262 ? 2.977 -12.922 -16.641 1 96.25 262 LYS B CA 1
ATOM 4320 C C . LYS B 1 262 ? 3.803 -14.078 -17.203 1 96.25 262 LYS B C 1
ATOM 4322 O O . LYS B 1 262 ? 3.256 -15.125 -17.547 1 96.25 262 LYS B O 1
ATOM 4327 N N . LYS B 1 263 ? 5.07 -13.922 -17.281 1 96.31 263 LYS B N 1
ATOM 4328 C CA . LYS B 1 263 ? 5.957 -14.969 -17.781 1 96.31 263 LYS B CA 1
ATOM 4329 C C . LYS B 1 263 ? 5.801 -16.25 -16.984 1 96.31 263 LYS B C 1
ATOM 4331 O O . LYS B 1 263 ? 5.977 -17.344 -17.516 1 96.31 263 LYS B O 1
ATOM 4336 N N . TYR B 1 264 ? 5.406 -16.141 -15.766 1 97.25 264 TYR B N 1
ATOM 4337 C CA . TYR B 1 264 ? 5.367 -17.297 -14.883 1 97.25 264 TYR B CA 1
ATOM 4338 C C . TYR B 1 264 ? 3.955 -17.547 -14.375 1 97.25 264 TYR B C 1
ATOM 4340 O O . TYR B 1 264 ? 3.736 -18.438 -13.539 1 97.25 264 TYR B O 1
ATOM 4348 N N . ALA B 1 265 ? 2.994 -16.797 -14.859 1 96.75 265 ALA B N 1
ATOM 4349 C CA . ALA B 1 265 ? 1.629 -16.828 -14.344 1 96.75 265 ALA B CA 1
ATOM 4350 C C . ALA B 1 265 ? 0.982 -18.188 -14.547 1 96.75 265 ALA B C 1
ATOM 4352 O O . ALA B 1 265 ? 1.155 -18.812 -15.602 1 96.75 265 ALA B O 1
ATOM 4353 N N . ILE B 1 266 ? 0.314 -18.609 -13.57 1 95.62 266 ILE B N 1
ATOM 4354 C CA . ILE B 1 266 ? -0.456 -19.859 -13.641 1 95.62 266 ILE B CA 1
ATOM 4355 C C . ILE B 1 266 ? -1.876 -19.609 -13.133 1 95.62 266 ILE B C 1
ATOM 4357 O O . ILE B 1 266 ? -2.162 -18.547 -12.555 1 95.62 266 ILE B O 1
ATOM 4361 N N . THR B 1 267 ? -2.732 -20.5 -13.477 1 93.19 267 THR B N 1
ATOM 4362 C CA . THR B 1 267 ? -4.137 -20.391 -13.086 1 93.19 267 THR B CA 1
ATOM 4363 C C . THR B 1 267 ? -4.664 -21.734 -12.586 1 93.19 267 THR B C 1
ATOM 4365 O O . THR B 1 267 ? -3.961 -22.734 -12.648 1 93.19 267 THR B O 1
ATOM 4368 N N . ARG B 1 268 ? -5.84 -21.656 -12.086 1 90.56 268 ARG B N 1
ATOM 4369 C CA . ARG B 1 268 ? -6.473 -22.859 -11.562 1 90.56 268 ARG B CA 1
ATOM 4370 C C . ARG B 1 268 ? -7.023 -23.719 -12.688 1 90.56 268 ARG B C 1
ATOM 4372 O O . ARG B 1 268 ? -7.754 -23.234 -13.555 1 90.56 268 ARG B O 1
ATOM 4379 N N . GLY B 1 269 ? -6.613 -24.953 -12.688 1 90.12 269 GLY B N 1
ATOM 4380 C CA . GLY B 1 269 ? -7.215 -25.953 -13.555 1 90.12 269 GLY B CA 1
ATOM 4381 C C . GLY B 1 269 ? -8.211 -26.844 -12.844 1 90.12 269 GLY B C 1
ATOM 4382 O O . GLY B 1 269 ? -8.766 -26.469 -11.805 1 90.12 269 GLY B O 1
ATOM 4383 N N . GLU B 1 270 ? -8.477 -27.969 -13.422 1 90.38 270 GLU B N 1
ATOM 4384 C CA . GLU B 1 270 ? -9.469 -28.891 -12.875 1 90.38 270 GLU B CA 1
ATOM 4385 C C . GLU B 1 270 ? -8.961 -29.547 -11.594 1 90.38 270 GLU B C 1
ATOM 4387 O O . GLU B 1 270 ? -9.711 -29.672 -10.617 1 90.38 270 GLU B O 1
ATOM 4392 N N . ASN B 1 271 ? -7.684 -29.953 -11.531 1 91.88 271 ASN B N 1
ATOM 4393 C CA . ASN B 1 271 ? -7.164 -30.672 -10.375 1 91.88 271 ASN B CA 1
ATOM 4394 C C . ASN B 1 271 ? -5.797 -30.141 -9.945 1 91.88 271 ASN B C 1
ATOM 4396 O O . ASN B 1 271 ? -5.027 -30.859 -9.297 1 91.88 271 ASN B O 1
ATOM 4400 N N . GLY B 1 272 ? -5.492 -28.938 -10.297 1 93.38 272 GLY B N 1
ATOM 4401 C CA . GLY B 1 272 ? -4.223 -28.328 -9.953 1 93.38 272 GLY B CA 1
ATOM 4402 C C . GLY B 1 272 ? -3.943 -27.062 -10.742 1 93.38 272 GLY B C 1
ATOM 4403 O O . GLY B 1 272 ? -4.734 -26.672 -11.602 1 93.38 272 GLY B O 1
ATOM 4404 N N . TRP B 1 273 ? -2.844 -26.469 -10.422 1 94.19 273 TRP B N 1
ATOM 4405 C CA . TRP B 1 273 ? -2.422 -25.281 -11.164 1 94.19 273 TRP B CA 1
ATOM 4406 C C . TRP B 1 273 ? -1.949 -25.641 -12.562 1 94.19 273 TRP B C 1
ATOM 4408 O O . TRP B 1 273 ? -1.4 -26.734 -12.773 1 94.19 273 TRP B O 1
ATOM 4418 N N . ARG B 1 274 ? -2.115 -24.812 -13.422 1 95.94 274 ARG B N 1
ATOM 4419 C CA . ARG B 1 274 ? -1.647 -25 -14.789 1 95.94 274 ARG B CA 1
ATOM 4420 C C . ARG B 1 274 ? -1.263 -23.672 -15.438 1 95.94 274 ARG B C 1
ATOM 4422 O O . ARG B 1 274 ? -1.613 -22.609 -14.922 1 95.94 274 ARG B O 1
ATOM 4429 N N . ARG B 1 275 ? -0.545 -23.766 -16.547 1 95.75 275 ARG B N 1
ATOM 4430 C CA . ARG B 1 275 ? -0.217 -22.562 -17.312 1 95.75 275 ARG B CA 1
ATOM 4431 C C . ARG B 1 275 ? -1.473 -21.938 -17.891 1 95.75 275 ARG B C 1
ATOM 4433 O O . ARG B 1 275 ? -2.422 -22.641 -18.25 1 95.75 275 ARG B O 1
ATOM 4440 N N . ILE B 1 276 ? -1.402 -20.672 -17.906 1 94.44 276 ILE B N 1
ATOM 4441 C CA . ILE B 1 276 ? -2.52 -19.938 -18.484 1 94.44 276 ILE B CA 1
ATOM 4442 C C . ILE B 1 276 ? -2.549 -20.156 -20 1 94.44 276 ILE B C 1
ATOM 4444 O O . ILE B 1 276 ? -1.505 -20.141 -20.656 1 94.44 276 ILE B O 1
ATOM 4448 N N . ARG B 1 277 ? -3.746 -20.359 -20.516 1 93.06 277 ARG B N 1
ATOM 4449 C CA . ARG B 1 277 ? -3.975 -20.516 -21.953 1 93.06 277 ARG B CA 1
ATOM 4450 C C . ARG B 1 277 ? -4.637 -19.266 -22.531 1 93.06 277 ARG B C 1
ATOM 4452 O O . ARG B 1 277 ? -5.254 -18.484 -21.812 1 93.06 277 ARG B O 1
ATOM 4459 N N . ASP B 1 278 ? -4.516 -19.156 -23.828 1 89.44 278 ASP B N 1
ATOM 4460 C CA . ASP B 1 278 ? -5.023 -17.969 -24.516 1 89.44 278 ASP B CA 1
ATOM 4461 C C . ASP B 1 278 ? -6.535 -17.844 -24.344 1 89.44 278 ASP B C 1
ATOM 4463 O O . ASP B 1 278 ? -7.07 -16.734 -24.312 1 89.44 278 ASP B O 1
ATOM 4467 N N . ASP B 1 279 ? -7.215 -18.969 -24.172 1 90.31 279 ASP B N 1
ATOM 4468 C CA . ASP B 1 279 ? -8.672 -18.938 -24.125 1 90.31 279 ASP B CA 1
ATOM 4469 C C . ASP B 1 279 ? -9.164 -18.906 -22.672 1 90.31 279 ASP B C 1
ATOM 4471 O O . ASP B 1 279 ? -10.375 -18.938 -22.422 1 90.31 279 ASP B O 1
ATOM 4475 N N . ASP B 1 280 ? -8.25 -18.891 -21.75 1 90.12 280 ASP B N 1
ATOM 4476 C CA . ASP B 1 280 ? -8.68 -18.781 -20.359 1 90.12 280 ASP B CA 1
ATOM 4477 C C . ASP B 1 280 ? -9.383 -17.453 -20.094 1 90.12 280 ASP B C 1
ATOM 4479 O O . ASP B 1 280 ? -8.969 -16.422 -20.609 1 90.12 280 ASP B O 1
ATOM 4483 N N . PRO B 1 281 ? -10.422 -17.531 -19.344 1 84.56 281 PRO B N 1
ATOM 4484 C CA . PRO B 1 281 ? -11.039 -16.25 -18.953 1 84.56 281 PRO B CA 1
ATOM 4485 C C . PRO B 1 281 ? -10.141 -15.406 -18.062 1 84.56 281 PRO B C 1
ATOM 4487 O O . PRO B 1 281 ? -9.234 -15.93 -17.406 1 84.56 281 PRO B O 1
ATOM 4490 N N . LYS B 1 282 ? -10.406 -14.172 -18.109 1 81.44 282 LYS B N 1
ATOM 4491 C CA . LYS B 1 282 ? -9.68 -13.281 -17.203 1 81.44 282 LYS B CA 1
ATOM 4492 C C . LYS B 1 282 ? -10.016 -13.586 -15.75 1 81.44 282 LYS B C 1
ATOM 4494 O O . LYS B 1 282 ? -11.094 -14.094 -15.445 1 81.44 282 LYS B O 1
ATOM 4499 N N . LEU B 1 283 ? -9.008 -13.297 -14.906 1 77.62 283 LEU B N 1
ATOM 4500 C CA . LEU B 1 283 ? -9.211 -13.531 -13.484 1 77.62 283 LEU B CA 1
ATOM 4501 C C . LEU B 1 283 ? -10.305 -12.625 -12.93 1 77.62 283 LEU B C 1
ATOM 4503 O O . LEU B 1 283 ? -10.297 -11.414 -13.164 1 77.62 283 LEU B O 1
ATOM 4507 N N . ILE B 1 284 ? -11.352 -13.297 -12.406 1 65.56 284 ILE B N 1
ATOM 4508 C CA . ILE B 1 284 ? -12.43 -12.555 -11.766 1 65.56 284 ILE B CA 1
ATOM 4509 C C . ILE B 1 284 ? -12.258 -12.578 -10.25 1 65.56 284 ILE B C 1
ATOM 4511 O O . ILE B 1 284 ? -11.984 -13.633 -9.672 1 65.56 284 ILE B O 1
ATOM 4515 N N . ILE B 1 285 ? -12.188 -11.453 -9.625 1 65.38 285 ILE B N 1
ATOM 4516 C CA . ILE B 1 285 ? -12.078 -11.367 -8.172 1 65.38 285 ILE B CA 1
ATOM 4517 C C . ILE B 1 285 ? -13.469 -11.234 -7.555 1 65.38 285 ILE B C 1
ATOM 4519 O O . ILE B 1 285 ? -14.305 -10.469 -8.039 1 65.38 285 ILE B O 1
#

Nearest PDB structures (foldseek):
  4v4k-assembly2_Y  TM=4.002E-01  e=2.351E+00  Lederbergvirus P22
  5gai-assembly1_R  TM=3.207E-01  e=1.480E+00  Lederbergvirus P22
  4v4k-assembly2_Y  TM=3.290E-01  e=2.722E+00  Lederbergvirus P22